Protein AF-G5ADN5-F1 (afdb_monomer_lite)

Secondary structure (DSSP, 8-state):
---PPPPPPTT--HHHHHHHHH---HHHHHHHHHHHHHHHHHHHHHHHHHHHHHHHHHHHHHHHHHHHHHHHTTTSTTHHHHHHHHHHHHHHHHHHHHHHTTT-GGGHHHHHIIIIIHHHHHHHHHHGGG----S------------------TTTTTTS--S-HHHHHHHHHHHTTTTS--S-GGG-HHHHHHHHHHHHHTTT-HHHHHHHHHHHHHHHHHHHHHHHHHHHHHTSTTTHHHHHHHHHHHHHHHHHHHHTT---PPPPPHHHHHHHHHHTTS-HHHHHHHHHTTTS-HHHHHHHHHHHTTSHHHHHHHHHHHHHHHHHHHHTT--HHHHHHHTTGGG-GGGGGG-TTHHHHHHHHHHH-SSSHHHHHHHHHHTTS-HHHHHHHHHHHHHSTTTHHHHHHHHHHHHHHHHHTT--HHHHHHHTTGGG-GGGGGG-HHHHHHHHHHHHH-SS-HHHHHHHHHHHHS-HHHHHHHHHHHHSSTTTHHHHHHHHHHHHHHTT--HHHHHHHTTTTTTGGGGGG-TTHHHHHHHHHHH--STT--HHHHHHHHHH-HHHHHHHHHHHHHH--HHHHHHHHHHHHHHHHHHHHHHT--

pLDDT: mean 73.26, std 19.32, range [20.94, 97.94]

Radius of gyration: 41.04 Å; chains: 1; bounding box: 99×96×111 Å

Structure (mmCIF, N/CA/C/O backbone):
data_AF-G5ADN5-F1
#
_entry.id   AF-G5ADN5-F1
#
loop_
_atom_site.group_PDB
_atom_site.id
_atom_site.type_symbol
_atom_site.label_atom_id
_atom_site.label_alt_id
_atom_site.label_comp_id
_atom_site.label_asym_id
_atom_site.label_entity_id
_atom_site.label_seq_id
_atom_site.pdbx_PDB_ins_code
_atom_site.Cartn_x
_atom_site.Cartn_y
_atom_site.Cartn_z
_atom_site.occupancy
_atom_site.B_iso_or_equiv
_atom_site.auth_seq_id
_atom_site.auth_comp_id
_atom_site.auth_asym_id
_atom_site.auth_atom_id
_atom_site.pdbx_PDB_model_num
ATOM 1 N N . MET A 1 1 ? 21.289 -67.021 1.116 1.00 37.00 1 MET A N 1
ATOM 2 C CA . MET A 1 1 ? 21.471 -65.818 1.953 1.00 37.00 1 MET A CA 1
ATOM 3 C C . MET A 1 1 ? 20.090 -65.360 2.388 1.00 37.00 1 MET A C 1
ATOM 5 O O . MET A 1 1 ? 19.310 -64.926 1.554 1.00 37.00 1 MET A O 1
ATOM 9 N N . THR A 1 2 ? 19.739 -65.603 3.646 1.00 43.59 2 THR A N 1
ATOM 10 C CA . THR A 1 2 ? 18.432 -65.294 4.243 1.00 43.59 2 THR A CA 1
ATOM 11 C C . THR A 1 2 ? 18.329 -63.790 4.499 1.00 43.59 2 THR A C 1
ATOM 13 O O . THR A 1 2 ? 18.935 -63.280 5.434 1.00 43.59 2 THR A O 1
ATOM 16 N N . GLY A 1 3 ? 17.610 -63.075 3.632 1.00 46.03 3 GLY A N 1
ATOM 17 C CA . GLY A 1 3 ? 17.407 -61.623 3.695 1.00 46.03 3 GLY A CA 1
ATOM 18 C C . GLY A 1 3 ? 16.205 -61.201 4.542 1.00 46.03 3 GLY A C 1
ATOM 19 O O . GLY A 1 3 ? 15.397 -60.397 4.089 1.00 46.03 3 GLY A O 1
ATOM 20 N N . THR A 1 4 ? 16.044 -61.760 5.741 1.00 45.06 4 THR A N 1
ATOM 21 C CA . THR A 1 4 ? 15.068 -61.256 6.720 1.00 45.06 4 THR A CA 1
ATOM 22 C C . THR A 1 4 ? 15.679 -60.079 7.491 1.00 45.06 4 THR A C 1
ATOM 24 O O . THR A 1 4 ? 16.804 -60.222 7.976 1.00 45.06 4 THR A O 1
ATOM 27 N N . PRO A 1 5 ? 14.988 -58.928 7.625 1.00 45.22 5 PRO A N 1
ATOM 28 C CA . PRO A 1 5 ? 15.449 -57.828 8.472 1.00 45.22 5 PRO A CA 1
ATOM 29 C C . PRO A 1 5 ? 15.623 -58.310 9.922 1.00 45.22 5 PRO A C 1
ATOM 31 O O . PRO A 1 5 ? 14.812 -59.123 10.371 1.00 45.22 5 PRO A O 1
ATOM 34 N N . PRO A 1 6 ? 16.638 -57.839 10.668 1.00 60.47 6 PRO A N 1
ATOM 35 C CA . PRO A 1 6 ? 16.777 -58.191 12.075 1.00 60.47 6 PRO A CA 1
ATOM 36 C C . PRO A 1 6 ? 15.561 -57.676 12.855 1.00 60.47 6 PRO A C 1
ATOM 38 O O . PRO A 1 6 ? 15.266 -56.481 12.856 1.00 60.47 6 PRO A O 1
ATOM 41 N N . THR A 1 7 ? 14.835 -58.585 13.501 1.00 62.25 7 THR A N 1
ATOM 42 C CA . THR A 1 7 ? 13.821 -58.253 14.504 1.00 62.25 7 THR A CA 1
ATOM 43 C C . THR A 1 7 ? 14.513 -57.676 15.734 1.00 62.25 7 THR A C 1
ATOM 45 O O . THR A 1 7 ? 15.446 -58.284 16.259 1.00 62.25 7 THR A O 1
ATOM 48 N N . LEU A 1 8 ? 14.069 -56.494 16.169 1.00 59.53 8 LEU A N 1
ATOM 49 C CA . LEU A 1 8 ? 14.488 -55.866 17.425 1.00 59.53 8 LEU A CA 1
ATOM 50 C C . LEU A 1 8 ? 14.288 -56.857 18.582 1.00 59.53 8 LEU A C 1
ATOM 52 O O . LEU A 1 8 ? 13.257 -57.525 18.642 1.00 59.53 8 LEU A O 1
ATOM 56 N N . ALA A 1 9 ? 15.274 -56.975 19.473 1.00 63.47 9 ALA A N 1
ATOM 57 C CA . ALA A 1 9 ? 15.151 -57.817 20.659 1.00 63.47 9 ALA A CA 1
ATOM 58 C C . ALA A 1 9 ? 14.047 -57.267 21.579 1.00 63.47 9 ALA A C 1
ATOM 60 O O . ALA A 1 9 ? 13.972 -56.051 21.790 1.00 63.47 9 ALA A O 1
ATOM 61 N N . ASP A 1 10 ? 13.206 -58.155 22.118 1.00 55.72 10 ASP A N 1
ATOM 62 C CA . ASP A 1 10 ? 12.070 -57.793 22.972 1.00 55.72 10 ASP A CA 1
ATOM 63 C C . ASP A 1 10 ? 12.502 -56.851 24.108 1.00 55.72 10 ASP A C 1
ATOM 65 O O . ASP A 1 10 ? 13.346 -57.188 24.937 1.00 55.72 10 ASP A O 1
ATOM 69 N N . GLY A 1 11 ? 11.919 -55.649 24.123 1.00 64.62 11 GLY A N 1
ATOM 70 C CA . GLY A 1 11 ? 12.147 -54.626 25.148 1.00 64.62 11 GLY A CA 1
ATOM 71 C C . GLY A 1 11 ? 13.132 -53.510 24.782 1.00 64.62 11 GLY A C 1
ATOM 72 O O . GLY A 1 11 ? 13.191 -52.529 25.517 1.00 64.62 11 GLY A O 1
ATOM 73 N N . THR A 1 12 ? 13.854 -53.594 23.657 1.00 62.03 12 THR A N 1
ATOM 74 C CA . THR A 1 12 ? 14.700 -52.475 23.194 1.00 62.03 12 THR A CA 1
ATOM 75 C C . THR A 1 12 ? 13.881 -51.430 22.448 1.00 62.03 12 THR A C 1
ATOM 77 O O . THR A 1 12 ? 13.159 -51.731 21.495 1.00 62.03 12 THR A O 1
ATOM 80 N N . THR A 1 13 ? 13.984 -50.172 22.875 1.00 66.88 13 THR A N 1
ATOM 81 C CA . THR A 1 13 ? 13.356 -49.072 22.141 1.00 66.88 13 THR A CA 1
ATOM 82 C C . THR A 1 13 ? 14.128 -48.800 20.849 1.00 66.88 13 THR A C 1
ATOM 84 O O . THR A 1 13 ? 15.342 -48.991 20.772 1.00 66.88 13 THR A O 1
ATOM 87 N N . VAL A 1 14 ? 13.436 -48.311 19.814 1.00 64.38 14 VAL A N 1
ATOM 88 C CA . VAL A 1 14 ? 14.072 -47.924 18.536 1.00 64.38 14 VAL A CA 1
ATOM 89 C C . VAL A 1 14 ? 15.247 -46.960 18.769 1.00 64.38 14 VAL A C 1
ATOM 91 O O . VAL A 1 14 ? 16.246 -47.027 18.056 1.00 64.38 14 VAL A O 1
ATOM 94 N N . ALA A 1 15 ? 15.158 -46.120 19.806 1.00 59.97 15 ALA A N 1
ATOM 95 C CA . ALA A 1 15 ? 16.210 -45.190 20.189 1.00 59.97 15 ALA A CA 1
ATOM 96 C C . ALA A 1 15 ? 17.500 -45.893 20.654 1.00 59.97 15 ALA A C 1
ATOM 98 O O . ALA A 1 15 ? 18.577 -45.571 20.156 1.00 59.97 15 ALA A O 1
ATOM 99 N N . GLU A 1 16 ? 17.400 -46.892 21.534 1.00 64.62 16 GLU A N 1
ATOM 100 C CA . GLU A 1 16 ? 18.551 -47.664 22.040 1.00 64.62 16 GLU A CA 1
ATOM 101 C C . GLU A 1 16 ? 19.195 -48.536 20.947 1.00 64.62 16 GLU A C 1
ATOM 103 O O . GLU A 1 16 ? 20.416 -48.717 20.903 1.00 64.62 16 GLU A O 1
ATOM 108 N N . TYR A 1 17 ? 18.388 -49.043 20.011 1.00 68.00 17 TYR A N 1
ATOM 109 C CA . TYR A 1 17 ? 18.891 -49.774 18.847 1.00 68.00 17 TYR A CA 1
ATOM 110 C C . TYR A 1 17 ? 19.700 -48.872 17.902 1.00 68.00 17 TYR A C 1
ATOM 112 O O . TYR A 1 17 ? 20.775 -49.258 17.442 1.00 68.00 17 TYR A O 1
ATOM 120 N N . MET A 1 18 ? 19.230 -47.647 17.636 1.00 63.25 18 MET A N 1
ATOM 121 C CA . MET A 1 18 ? 19.973 -46.696 16.801 1.00 63.25 18 MET A CA 1
ATOM 122 C C . MET A 1 18 ? 21.263 -46.204 17.471 1.00 63.25 18 MET A C 1
ATOM 124 O O . MET A 1 18 ? 22.281 -46.067 16.788 1.00 63.25 18 MET A O 1
ATOM 128 N N . GLU A 1 19 ? 21.252 -45.996 18.791 1.00 67.62 19 GLU A N 1
ATOM 129 C CA . GLU A 1 19 ? 22.442 -45.591 19.550 1.00 67.62 19 GLU A CA 1
ATOM 130 C C . GLU A 1 19 ? 23.525 -46.678 19.572 1.00 67.62 19 GLU A C 1
ATOM 132 O O . GLU A 1 19 ? 24.703 -46.364 19.404 1.00 67.62 19 GLU A O 1
ATOM 137 N N . SER A 1 20 ? 23.145 -47.953 19.707 1.00 67.38 20 SER A N 1
ATOM 138 C CA . SER A 1 20 ? 24.099 -49.074 19.747 1.00 67.38 20 SER A CA 1
ATOM 139 C C . SER A 1 20 ? 24.681 -49.451 18.379 1.00 67.38 20 SER A C 1
ATOM 141 O O . SER A 1 20 ? 25.864 -49.784 18.292 1.00 67.38 20 SER A O 1
ATOM 143 N N . LEU A 1 21 ? 23.888 -49.386 17.301 1.00 63.44 21 LEU A N 1
ATOM 144 C CA . LEU A 1 21 ? 24.327 -49.806 15.964 1.00 63.44 21 LEU A CA 1
ATOM 145 C C . LEU A 1 21 ? 25.099 -48.706 15.218 1.00 63.44 21 LEU A C 1
ATOM 147 O O . LEU A 1 21 ? 26.065 -48.994 14.514 1.00 63.44 21 LEU A O 1
ATOM 151 N N . PHE A 1 22 ? 24.672 -47.448 15.365 1.00 62.22 22 PHE A N 1
ATOM 152 C CA . PHE A 1 22 ? 25.230 -46.313 14.624 1.00 62.22 22 PHE A CA 1
ATOM 153 C C . PHE A 1 22 ? 26.080 -45.373 15.480 1.00 62.22 22 PHE A C 1
ATOM 155 O O . PHE A 1 22 ? 26.655 -44.442 14.923 1.00 62.22 22 PHE A O 1
ATOM 162 N N . TRP A 1 23 ? 26.193 -45.605 16.796 1.00 55.50 23 TRP A N 1
ATOM 163 C CA . TRP A 1 23 ? 26.976 -44.768 17.719 1.00 55.50 23 TRP A CA 1
ATOM 164 C C . TRP A 1 23 ? 26.568 -43.280 17.689 1.00 55.50 23 TRP A C 1
ATOM 166 O O . TRP A 1 23 ? 27.379 -42.395 17.958 1.00 55.50 23 TRP A O 1
ATOM 176 N N . ILE A 1 24 ? 25.308 -42.983 17.349 1.00 58.88 24 ILE A N 1
ATOM 177 C CA . ILE A 1 24 ? 24.770 -41.619 17.248 1.00 58.88 24 ILE A CA 1
ATOM 178 C C . ILE A 1 24 ? 23.739 -41.418 18.356 1.00 58.88 24 ILE A C 1
ATOM 180 O O . ILE A 1 24 ? 22.695 -42.064 18.339 1.00 58.88 24 ILE A O 1
ATOM 184 N N . LYS A 1 25 ? 24.007 -40.490 19.285 1.00 62.12 25 LYS A N 1
ATOM 185 C CA . LYS A 1 25 ? 23.057 -40.100 20.340 1.00 62.12 25 LYS A CA 1
ATOM 186 C C . LYS A 1 25 ? 21.777 -39.528 19.742 1.00 62.12 25 LYS A C 1
ATOM 188 O O . LYS A 1 25 ? 21.821 -38.591 18.939 1.00 62.12 25 LYS A O 1
ATOM 193 N N . HIS A 1 26 ? 20.627 -40.014 20.199 1.00 58.16 26 HIS A N 1
ATOM 194 C CA . HIS A 1 26 ? 19.327 -39.627 19.648 1.00 58.16 26 HIS A CA 1
ATOM 195 C C . HIS A 1 26 ? 19.011 -38.129 19.834 1.00 58.16 26 HIS A C 1
ATOM 197 O O . HIS A 1 26 ? 18.317 -37.523 19.014 1.00 58.16 26 HIS A O 1
ATOM 203 N N . SER A 1 27 ? 19.574 -37.505 20.878 1.00 66.62 27 SER A N 1
ATOM 204 C CA . SER A 1 27 ? 19.466 -36.065 21.159 1.00 66.62 27 SER A CA 1
ATOM 205 C C . SER A 1 27 ? 20.167 -35.177 20.125 1.00 66.62 27 SER A C 1
ATOM 207 O O . SER A 1 27 ? 19.835 -34.001 19.999 1.00 66.62 27 SER A O 1
ATOM 209 N N . GLU A 1 28 ? 21.132 -35.717 19.380 1.00 64.06 28 GLU A N 1
ATOM 210 C CA . GLU A 1 28 ? 21.969 -34.952 18.449 1.00 64.06 28 GLU A CA 1
ATOM 211 C C . GLU A 1 28 ? 21.510 -35.077 16.991 1.00 64.06 28 GLU A C 1
ATOM 213 O O . GLU A 1 28 ? 21.895 -34.258 16.158 1.00 64.06 28 GLU A O 1
ATOM 218 N N . ILE A 1 29 ? 20.628 -36.035 16.677 1.00 65.88 29 ILE A N 1
ATOM 219 C CA . ILE A 1 29 ? 20.133 -36.299 15.314 1.00 65.88 29 ILE A CA 1
ATOM 220 C C . ILE A 1 29 ? 19.489 -35.051 14.706 1.00 65.88 29 ILE A C 1
ATOM 222 O O . ILE A 1 29 ? 19.840 -34.646 13.601 1.00 65.88 29 ILE A O 1
ATOM 226 N N . TRP A 1 30 ? 18.588 -34.397 15.441 1.00 66.31 30 TRP A N 1
ATOM 227 C CA . TRP A 1 30 ? 17.887 -33.207 14.950 1.00 66.31 30 TRP A CA 1
ATOM 228 C C . TRP A 1 30 ? 18.816 -32.004 14.768 1.00 66.31 30 TRP A C 1
ATOM 230 O O . TRP A 1 30 ? 18.653 -31.244 13.815 1.00 66.31 30 TRP A O 1
ATOM 240 N N . SER A 1 31 ? 19.820 -31.867 15.636 1.00 69.44 31 SER A N 1
ATOM 241 C CA . SER A 1 31 ? 20.839 -30.819 15.531 1.00 69.44 31 SER A CA 1
ATOM 242 C C . SER A 1 31 ? 21.734 -31.048 14.309 1.00 69.44 31 SER A C 1
ATOM 244 O O . SER A 1 31 ? 21.898 -30.158 13.477 1.00 69.44 31 SER A O 1
ATOM 246 N N . ASN A 1 32 ? 22.205 -32.283 14.117 1.00 70.31 32 ASN A N 1
ATOM 247 C CA . ASN A 1 32 ? 23.014 -32.687 12.968 1.00 70.31 32 ASN A CA 1
ATOM 248 C C . ASN A 1 32 ? 22.235 -32.573 11.650 1.00 70.31 32 ASN A C 1
ATOM 250 O O . ASN A 1 32 ? 22.772 -32.060 10.668 1.00 70.31 32 ASN A O 1
ATOM 254 N N . CYS A 1 33 ? 20.949 -32.936 11.629 1.00 70.38 33 CYS A N 1
ATOM 255 C CA . CYS A 1 33 ? 20.061 -32.667 10.496 1.00 70.38 33 CYS A CA 1
ATOM 256 C C . CYS A 1 33 ? 19.915 -31.162 10.235 1.00 70.38 33 CYS A C 1
ATOM 258 O O . CYS A 1 33 ? 19.986 -30.737 9.083 1.00 70.38 33 CYS A O 1
ATOM 260 N N . GLY A 1 34 ? 19.773 -30.348 11.284 1.00 75.25 34 GLY A N 1
ATOM 261 C CA . GLY A 1 34 ? 19.746 -28.890 11.184 1.00 75.25 34 GLY A CA 1
ATOM 262 C C . GLY A 1 34 ? 21.020 -28.317 10.557 1.00 75.25 34 GLY A C 1
ATOM 263 O O . GLY A 1 34 ? 20.932 -27.517 9.625 1.00 75.25 34 GLY A O 1
ATOM 264 N N . TYR A 1 35 ? 22.200 -28.772 10.992 1.00 71.50 35 TYR A N 1
ATOM 265 C CA . TYR A 1 35 ? 23.486 -28.366 10.417 1.00 71.50 35 TYR A CA 1
ATOM 266 C C . TYR A 1 35 ? 23.631 -28.794 8.957 1.00 71.50 35 TYR A C 1
ATOM 268 O O . TYR A 1 35 ? 24.063 -27.991 8.132 1.00 71.50 35 TYR A O 1
ATOM 276 N N . VAL A 1 36 ? 23.218 -30.014 8.603 1.00 69.81 36 VAL A N 1
ATOM 277 C CA . VAL A 1 36 ? 23.236 -30.491 7.213 1.00 69.81 36 VAL A CA 1
ATOM 278 C C . VAL A 1 36 ? 22.294 -29.662 6.340 1.00 69.81 36 VAL A C 1
ATOM 280 O O . VAL A 1 36 ? 22.686 -29.252 5.251 1.00 69.81 36 VAL A O 1
ATOM 283 N N . VAL A 1 37 ? 21.087 -29.336 6.810 1.00 74.81 37 VAL A N 1
ATOM 284 C CA . VAL A 1 37 ? 20.143 -28.480 6.071 1.00 74.81 37 VAL A CA 1
ATOM 285 C C . VAL A 1 37 ? 20.692 -27.063 5.916 1.00 74.81 37 VAL A C 1
ATOM 287 O O . VAL A 1 37 ? 20.665 -26.520 4.812 1.00 74.81 37 VAL A O 1
ATOM 290 N N . ALA A 1 38 ? 21.242 -26.474 6.979 1.00 74.44 38 ALA A N 1
ATOM 291 C CA . ALA A 1 38 ? 21.861 -25.152 6.931 1.00 74.44 38 ALA A CA 1
ATOM 292 C C . ALA A 1 38 ? 23.048 -25.118 5.956 1.00 74.44 38 ALA A C 1
ATOM 294 O O . ALA A 1 38 ? 23.179 -24.177 5.175 1.00 74.44 38 ALA A O 1
ATOM 295 N N . TRP A 1 39 ? 23.866 -26.172 5.931 1.00 72.56 39 TRP A N 1
ATOM 296 C CA . TRP A 1 39 ? 24.986 -26.312 5.003 1.00 72.56 39 TRP A CA 1
ATOM 297 C C . TRP A 1 39 ? 24.482 -26.533 3.563 1.00 72.56 39 TRP A C 1
ATOM 299 O O . TRP A 1 39 ? 24.937 -25.879 2.631 1.00 72.56 39 TRP A O 1
ATOM 309 N N . VAL A 1 40 ? 23.436 -27.326 3.336 1.00 68.06 40 VAL A N 1
ATOM 310 C CA . VAL A 1 40 ? 22.814 -27.447 2.004 1.00 68.06 40 VAL A CA 1
ATOM 311 C C . VAL A 1 40 ? 22.259 -26.101 1.519 1.00 68.06 40 VAL A C 1
ATOM 313 O O . VAL A 1 40 ? 22.437 -25.747 0.352 1.00 68.06 40 VAL A O 1
ATOM 316 N N . VAL A 1 41 ? 21.628 -25.314 2.395 1.00 72.94 41 VAL A N 1
ATOM 317 C CA . VAL A 1 41 ? 21.147 -23.962 2.067 1.00 72.94 41 VAL A CA 1
ATOM 318 C C . VAL A 1 41 ? 22.319 -23.021 1.782 1.00 72.94 41 VAL A C 1
ATOM 320 O O . VAL A 1 41 ? 22.290 -22.308 0.781 1.00 72.94 41 VAL A O 1
ATOM 323 N N . PHE A 1 42 ? 23.375 -23.053 2.594 1.00 73.38 42 PHE A N 1
ATOM 324 C CA . PHE A 1 42 ? 24.567 -22.226 2.409 1.00 73.38 42 PHE A CA 1
ATOM 325 C C . PHE A 1 42 ? 25.326 -22.577 1.115 1.00 73.38 42 PHE A C 1
ATOM 327 O O . PHE A 1 42 ? 25.656 -21.668 0.354 1.00 73.38 42 PHE A O 1
ATOM 334 N N . LEU A 1 43 ? 25.491 -23.866 0.776 1.00 64.88 43 LEU A N 1
ATOM 335 C CA . LEU A 1 43 ? 26.004 -24.309 -0.532 1.00 64.88 43 LEU A CA 1
ATOM 336 C C . LEU A 1 43 ? 25.131 -23.808 -1.675 1.00 64.88 43 LEU A C 1
ATOM 338 O O . LEU A 1 43 ? 25.654 -23.347 -2.686 1.00 64.88 43 LEU A O 1
ATOM 342 N N . ARG A 1 44 ? 23.803 -23.882 -1.535 1.00 61.44 44 ARG A N 1
ATOM 343 C CA . ARG A 1 44 ? 22.871 -23.402 -2.564 1.00 61.44 44 ARG A CA 1
ATOM 344 C C . ARG A 1 44 ? 22.969 -21.891 -2.757 1.00 61.44 44 ARG A C 1
ATOM 346 O O . ARG A 1 44 ? 22.926 -21.432 -3.894 1.00 61.44 44 ARG A O 1
ATOM 353 N N . VAL A 1 45 ? 23.138 -21.121 -1.684 1.00 67.06 45 VAL A N 1
ATOM 354 C CA . VAL A 1 45 ? 23.354 -19.668 -1.754 1.00 67.06 45 VAL A CA 1
ATOM 355 C C . VAL A 1 45 ? 24.707 -19.353 -2.391 1.00 67.06 45 VAL A C 1
ATOM 357 O O . VAL A 1 45 ? 24.756 -18.538 -3.308 1.00 67.06 45 VAL A O 1
ATOM 360 N N . LEU A 1 46 ? 25.785 -20.033 -1.993 1.00 62.16 46 LEU A N 1
ATOM 361 C CA . LEU A 1 46 ? 27.105 -19.884 -2.613 1.00 62.16 46 LEU A CA 1
ATOM 362 C C . LEU A 1 46 ? 27.096 -20.263 -4.098 1.00 62.16 46 LEU A C 1
ATOM 364 O O . LEU A 1 46 ? 27.688 -19.551 -4.901 1.00 62.16 46 LEU A O 1
ATOM 368 N N . ALA A 1 47 ? 26.381 -21.318 -4.490 1.00 58.41 47 ALA A N 1
ATOM 369 C CA . ALA A 1 47 ? 26.214 -21.711 -5.887 1.00 58.41 47 ALA A CA 1
ATOM 370 C C . ALA A 1 47 ? 25.406 -20.675 -6.690 1.00 58.41 47 ALA A C 1
ATOM 372 O O . ALA A 1 47 ? 25.748 -20.384 -7.832 1.00 58.41 47 ALA A O 1
ATOM 373 N N . LEU A 1 48 ? 24.373 -20.064 -6.098 1.00 57.91 48 LEU A N 1
ATOM 374 C CA . LEU A 1 48 ? 23.615 -18.970 -6.721 1.00 57.91 48 LEU A CA 1
ATOM 375 C C . LEU A 1 48 ? 24.446 -17.688 -6.845 1.00 57.91 48 LEU A C 1
ATOM 377 O O . LEU A 1 48 ? 24.352 -16.993 -7.855 1.00 57.91 48 LEU A O 1
ATOM 381 N N . LEU A 1 49 ? 25.283 -17.383 -5.852 1.00 57.47 49 LEU A N 1
ATOM 382 C CA . LEU A 1 49 ? 26.243 -16.281 -5.915 1.00 57.47 49 LEU A CA 1
ATOM 383 C C . LEU A 1 49 ? 27.318 -16.560 -6.974 1.00 57.47 49 LEU A C 1
ATOM 385 O O . LEU A 1 49 ? 27.612 -15.689 -7.787 1.00 57.47 49 LEU A O 1
ATOM 389 N N . ALA A 1 50 ? 27.829 -17.789 -7.053 1.00 59.47 50 ALA A N 1
ATOM 390 C CA . ALA A 1 50 ? 28.728 -18.224 -8.114 1.00 59.47 50 ALA A CA 1
ATOM 391 C C . ALA A 1 50 ? 28.081 -18.074 -9.502 1.00 59.47 50 ALA A C 1
ATOM 393 O O . ALA A 1 50 ? 28.679 -17.491 -10.400 1.00 59.47 50 ALA A O 1
ATOM 394 N N . LEU A 1 51 ? 26.826 -18.492 -9.676 1.00 57.25 51 LEU A N 1
ATOM 395 C CA . LEU A 1 51 ? 26.088 -18.322 -10.932 1.00 57.25 51 LEU A CA 1
ATOM 396 C C . LEU A 1 51 ? 25.894 -16.835 -11.294 1.00 57.25 51 LEU A C 1
ATOM 398 O O . LEU A 1 51 ? 26.030 -16.451 -12.454 1.00 57.25 51 LEU A O 1
ATOM 402 N N . ARG A 1 52 ? 25.612 -15.992 -10.292 1.00 58.28 52 ARG A N 1
ATOM 403 C CA . ARG A 1 52 ? 25.331 -14.555 -10.442 1.00 58.28 52 ARG A CA 1
ATOM 404 C C . ARG A 1 52 ? 26.577 -13.699 -10.677 1.00 58.28 52 ARG A C 1
ATOM 406 O O . ARG A 1 52 ? 26.454 -12.628 -11.264 1.00 58.28 52 ARG A O 1
ATOM 413 N N . PHE A 1 53 ? 27.746 -14.145 -10.222 1.00 56.34 53 PHE A N 1
ATOM 414 C CA . PHE A 1 53 ? 28.984 -13.363 -10.284 1.00 56.34 53 PHE A CA 1
ATOM 415 C C . PHE A 1 53 ? 30.084 -14.033 -11.114 1.00 56.34 53 PHE A C 1
ATOM 417 O O . PHE A 1 53 ? 30.700 -13.359 -11.930 1.00 56.34 53 PHE A O 1
ATOM 424 N N . ILE A 1 54 ? 30.308 -15.344 -10.994 1.00 61.66 54 ILE A N 1
ATOM 425 C CA . ILE A 1 54 ? 31.424 -16.035 -11.664 1.00 61.66 54 ILE A CA 1
ATOM 426 C C . ILE A 1 54 ? 31.169 -16.191 -13.160 1.00 61.66 54 ILE A C 1
ATOM 428 O O . ILE A 1 54 ? 32.093 -15.996 -13.935 1.00 61.66 54 ILE A O 1
ATOM 432 N N . ILE A 1 55 ? 29.941 -16.489 -13.596 1.00 60.03 55 ILE A N 1
ATOM 433 C CA . ILE A 1 55 ? 29.650 -16.678 -15.030 1.00 60.03 55 ILE A CA 1
ATOM 434 C C . ILE A 1 55 ? 29.756 -15.354 -15.810 1.00 60.03 55 ILE A C 1
ATOM 436 O O . ILE A 1 55 ? 30.444 -15.339 -16.831 1.00 60.03 55 ILE A O 1
ATOM 440 N N . PRO A 1 56 ? 29.181 -14.226 -15.343 1.00 57.38 56 PRO A N 1
ATOM 441 C CA . PRO A 1 56 ? 29.396 -12.929 -15.982 1.00 57.38 56 PRO A CA 1
ATOM 442 C C . PRO A 1 56 ? 30.864 -12.500 -15.964 1.00 57.38 56 PRO A C 1
ATOM 444 O O . PRO A 1 56 ? 31.360 -12.035 -16.981 1.00 57.38 56 PRO A O 1
ATOM 447 N N . VAL A 1 57 ? 31.578 -12.708 -14.851 1.00 63.69 57 VAL A N 1
ATOM 448 C CA . VAL A 1 57 ? 33.010 -12.382 -14.737 1.00 63.69 57 VAL A CA 1
ATOM 449 C C . VAL A 1 57 ? 33.853 -13.258 -15.669 1.00 63.69 57 VAL A C 1
ATOM 451 O O . VAL A 1 57 ? 34.715 -12.749 -16.375 1.00 63.69 57 VAL A O 1
ATOM 454 N N . PHE A 1 58 ? 33.566 -14.556 -15.758 1.00 66.69 58 PHE A N 1
ATOM 455 C CA . PHE A 1 58 ? 34.223 -15.480 -16.679 1.00 66.69 58 PHE A CA 1
ATOM 456 C C . PHE A 1 58 ? 33.996 -15.074 -18.137 1.00 66.69 58 PHE A C 1
ATOM 458 O O . PHE A 1 58 ? 34.953 -15.016 -18.901 1.00 66.69 58 PHE A O 1
ATOM 465 N N . LEU A 1 59 ? 32.768 -14.708 -18.526 1.00 63.22 59 LEU A N 1
ATOM 466 C CA . LEU A 1 59 ? 32.488 -14.194 -19.873 1.00 63.22 59 LEU A CA 1
ATOM 467 C C . LEU A 1 59 ? 33.199 -12.857 -20.127 1.00 63.22 59 LEU A C 1
ATOM 469 O O . LEU A 1 59 ? 33.705 -12.639 -21.226 1.00 63.22 59 LEU A O 1
ATOM 473 N N . LEU A 1 60 ? 33.325 -12.010 -19.104 1.00 62.31 60 LEU A N 1
ATOM 474 C CA . LEU A 1 60 ? 34.058 -10.745 -19.166 1.00 62.31 60 LEU A CA 1
ATOM 475 C C . LEU A 1 60 ? 35.569 -10.938 -19.375 1.00 62.31 60 LEU A C 1
ATOM 477 O O . LEU A 1 60 ? 36.198 -10.043 -19.918 1.00 62.31 60 LEU A O 1
ATOM 481 N N . TYR A 1 61 ? 36.144 -12.095 -19.024 1.00 66.00 61 TYR A N 1
ATOM 482 C CA . TYR A 1 61 ? 37.542 -12.442 -19.332 1.00 66.00 61 TYR A CA 1
ATOM 483 C C . TYR A 1 61 ? 37.697 -13.254 -20.624 1.00 66.00 61 TYR A C 1
ATOM 485 O O . TYR A 1 61 ? 38.636 -13.035 -21.390 1.00 66.00 61 TYR A O 1
ATOM 493 N N . VAL A 1 62 ? 36.773 -14.176 -20.900 1.00 69.25 62 VAL A N 1
ATOM 494 C CA . VAL A 1 62 ? 36.853 -15.086 -22.049 1.00 69.25 62 VAL A CA 1
ATOM 495 C C . VAL A 1 62 ? 36.575 -14.376 -23.369 1.00 69.25 62 VAL A C 1
ATOM 497 O O . VAL A 1 62 ? 37.262 -14.665 -24.346 1.00 69.25 62 VAL A O 1
ATOM 500 N N . TYR A 1 63 ? 35.628 -13.434 -23.427 1.00 65.50 63 TYR A N 1
ATOM 501 C CA . TYR A 1 63 ? 35.372 -12.689 -24.666 1.00 65.50 63 TYR A CA 1
ATOM 502 C C . TYR A 1 63 ? 36.550 -11.780 -25.060 1.00 65.50 63 TYR A C 1
ATOM 504 O O . TYR A 1 63 ? 36.954 -11.846 -26.222 1.00 65.50 63 TYR A O 1
ATOM 512 N N . PRO A 1 64 ? 37.187 -11.027 -24.140 1.00 64.94 64 PRO A N 1
ATOM 513 C CA . PRO A 1 64 ? 38.423 -10.303 -24.445 1.00 64.94 64 PRO A CA 1
ATOM 514 C C . PRO A 1 64 ? 39.609 -11.211 -24.780 1.00 64.94 64 PRO A C 1
ATOM 516 O O . PRO A 1 64 ? 40.384 -10.887 -25.674 1.00 64.94 64 PRO A O 1
ATOM 519 N N . ALA A 1 65 ? 39.754 -12.369 -24.125 1.00 67.31 65 ALA A N 1
ATOM 520 C CA . ALA A 1 65 ? 40.805 -13.337 -24.458 1.00 67.31 65 ALA A CA 1
ATOM 521 C C . ALA A 1 65 ? 40.590 -13.997 -25.835 1.00 67.31 65 ALA A C 1
ATOM 523 O O . ALA A 1 65 ? 41.539 -14.219 -26.584 1.00 67.31 65 ALA A O 1
ATOM 524 N N . TYR A 1 66 ? 39.340 -14.285 -26.203 1.00 68.19 66 TYR A N 1
ATOM 525 C CA . TYR A 1 66 ? 38.983 -14.720 -27.552 1.00 68.19 66 TYR A CA 1
ATOM 526 C C . TYR A 1 66 ? 39.250 -13.608 -28.575 1.00 68.19 66 TYR A C 1
ATOM 528 O O . TYR A 1 66 ? 39.782 -13.870 -29.651 1.00 68.19 66 TYR A O 1
ATOM 536 N N . GLU A 1 67 ? 38.932 -12.357 -28.235 1.00 60.78 67 GLU A N 1
ATOM 537 C CA . GLU A 1 67 ? 39.181 -11.190 -29.079 1.00 60.78 67 GLU A CA 1
ATOM 538 C C . GLU A 1 67 ? 40.680 -10.967 -29.329 1.00 60.78 67 GLU A C 1
ATOM 540 O O . GLU A 1 67 ? 41.070 -10.714 -30.470 1.00 60.78 67 GLU A O 1
ATOM 545 N N . THR A 1 68 ? 41.540 -11.110 -28.315 1.00 66.06 68 THR A N 1
ATOM 546 C CA . THR A 1 68 ? 42.998 -11.027 -28.500 1.00 66.06 68 THR A CA 1
ATOM 547 C C . THR A 1 68 ? 43.516 -12.168 -29.375 1.00 66.06 68 THR A C 1
ATOM 549 O O . THR A 1 68 ? 44.286 -11.912 -30.299 1.00 66.06 68 THR A O 1
ATOM 552 N N . LEU A 1 69 ? 43.032 -13.400 -29.184 1.00 63.78 69 LEU A N 1
ATOM 553 C CA . LEU A 1 69 ? 43.345 -14.554 -30.041 1.00 63.78 69 LEU A CA 1
ATOM 554 C C . LEU A 1 69 ? 42.897 -14.361 -31.499 1.00 63.78 69 LEU A C 1
ATOM 556 O O . LEU A 1 69 ? 43.642 -14.688 -32.424 1.00 63.78 69 LEU A O 1
ATOM 560 N N . PHE A 1 70 ? 41.703 -13.806 -31.714 1.00 59.53 70 PHE A N 1
ATOM 561 C CA . PHE A 1 70 ? 41.164 -13.501 -33.040 1.00 59.53 70 PHE A CA 1
ATOM 562 C C . PHE A 1 70 ? 41.953 -12.381 -33.731 1.00 59.53 70 PHE A C 1
ATOM 564 O O . PHE A 1 70 ? 42.248 -12.475 -34.922 1.00 59.53 70 PHE A O 1
ATOM 571 N N . ARG A 1 71 ? 42.363 -11.348 -32.981 1.00 56.97 71 ARG A N 1
ATOM 572 C CA . ARG A 1 71 ? 43.193 -10.240 -33.483 1.00 56.97 71 ARG A CA 1
ATOM 573 C C . ARG A 1 71 ? 44.620 -10.683 -33.824 1.00 56.97 71 ARG A C 1
ATOM 575 O O . ARG A 1 71 ? 45.126 -10.282 -34.865 1.00 56.97 71 ARG A O 1
ATOM 582 N N . LEU A 1 72 ? 45.238 -11.538 -33.004 1.00 60.56 72 LEU A N 1
ATOM 583 C CA . LEU A 1 72 ? 46.595 -12.064 -33.225 1.00 60.56 72 LEU A CA 1
ATOM 584 C C . LEU A 1 72 ? 46.694 -13.008 -34.435 1.00 60.56 72 LEU A C 1
ATOM 586 O O . LEU A 1 72 ? 47.771 -13.164 -35.003 1.00 60.56 72 LEU A O 1
ATOM 590 N N . ARG A 1 73 ? 45.587 -13.648 -34.831 1.00 53.81 73 ARG A N 1
ATOM 591 C CA . ARG A 1 73 ? 45.524 -14.599 -35.960 1.00 53.81 73 ARG A CA 1
ATOM 592 C C . ARG A 1 73 ? 44.804 -14.060 -37.196 1.00 53.81 73 ARG A C 1
ATOM 594 O O . ARG A 1 73 ? 44.527 -14.828 -38.119 1.00 53.81 73 ARG A O 1
ATOM 601 N N . LYS A 1 74 ? 44.521 -12.757 -37.235 1.00 47.00 74 LYS A N 1
ATOM 602 C CA . LYS A 1 74 ? 43.974 -12.064 -38.408 1.00 47.00 74 LYS A CA 1
ATOM 603 C C . LYS A 1 74 ? 45.017 -12.123 -39.541 1.00 47.00 74 LYS A C 1
ATOM 605 O O . LYS A 1 74 ? 46.161 -11.751 -39.309 1.00 47.00 74 LYS A O 1
ATOM 610 N N . ASN A 1 75 ? 44.633 -12.615 -40.727 1.00 47.22 75 ASN A N 1
ATOM 611 C CA . ASN A 1 75 ? 45.504 -12.934 -41.885 1.00 47.22 75 ASN A CA 1
ATOM 612 C C . ASN A 1 75 ? 46.364 -14.217 -41.789 1.00 47.22 75 ASN A C 1
ATOM 614 O O . ASN A 1 75 ? 47.384 -14.330 -42.465 1.00 47.22 75 ASN A O 1
ATOM 618 N N . SER A 1 76 ? 45.959 -15.219 -41.004 1.00 54.03 76 SER A N 1
ATOM 619 C CA . SER A 1 76 ? 46.619 -16.538 -40.971 1.00 54.03 76 SER A CA 1
ATOM 620 C C . SER A 1 76 ? 45.647 -17.673 -41.328 1.00 54.03 76 SER A C 1
ATOM 622 O O . SER A 1 76 ? 44.454 -17.569 -41.047 1.00 54.03 76 SER A O 1
ATOM 624 N N . TYR A 1 77 ? 46.142 -18.795 -41.873 1.00 57.16 77 TYR A N 1
ATOM 625 C CA . TYR A 1 77 ? 45.341 -19.991 -42.220 1.00 57.16 77 TYR A CA 1
ATOM 626 C C . TYR A 1 77 ? 44.473 -20.511 -41.062 1.00 57.16 77 TYR A C 1
ATOM 628 O O . TYR A 1 77 ? 43.419 -21.111 -41.261 1.00 57.16 77 TYR A O 1
ATOM 636 N N . TYR A 1 78 ? 44.884 -20.237 -39.827 1.00 55.31 78 TYR A N 1
ATOM 637 C CA . TYR A 1 78 ? 44.177 -20.660 -38.630 1.00 55.31 78 TYR A CA 1
ATOM 638 C C . TYR A 1 78 ? 43.015 -19.741 -38.201 1.00 55.31 78 TYR A C 1
ATOM 640 O O . TYR A 1 78 ? 42.364 -20.024 -37.195 1.00 55.31 78 TYR A O 1
ATOM 648 N N . GLN A 1 79 ? 42.733 -18.651 -38.924 1.00 57.06 79 GLN A N 1
ATOM 649 C CA . GLN A 1 79 ? 41.606 -17.747 -38.651 1.00 57.06 79 GLN A CA 1
ATOM 650 C C . GLN A 1 79 ? 40.261 -18.492 -38.670 1.00 57.06 79 GLN A C 1
ATOM 652 O O . GLN A 1 79 ? 39.400 -18.253 -37.826 1.00 57.06 79 GLN A O 1
ATOM 657 N N . LEU A 1 80 ? 40.113 -19.454 -39.582 1.00 52.84 80 LEU A N 1
ATOM 658 C CA . LEU A 1 80 ? 38.908 -20.274 -39.726 1.00 52.84 80 LEU A CA 1
ATOM 659 C C . LEU A 1 80 ? 38.700 -21.203 -38.514 1.00 52.84 80 LEU A C 1
ATOM 661 O O . LEU A 1 80 ? 37.583 -21.345 -38.020 1.00 52.84 80 LEU A O 1
ATOM 665 N N . LEU A 1 81 ? 39.790 -21.740 -37.955 1.00 56.66 81 LEU A N 1
ATOM 666 C CA . LEU A 1 81 ? 39.765 -22.533 -36.721 1.00 56.66 81 LEU A CA 1
ATOM 667 C C . LEU A 1 81 ? 39.398 -21.690 -35.492 1.00 56.66 81 LEU A C 1
ATOM 669 O O . LEU A 1 81 ? 38.719 -22.185 -34.598 1.00 56.66 81 LEU A O 1
ATOM 673 N N . VAL A 1 82 ? 39.801 -20.415 -35.450 1.00 61.22 82 VAL A N 1
ATOM 674 C CA . VAL A 1 82 ? 39.415 -19.493 -34.366 1.00 61.22 82 VAL A CA 1
ATOM 675 C C . VAL A 1 82 ? 37.939 -19.092 -34.484 1.00 61.22 82 VAL A C 1
ATOM 677 O O . VAL A 1 82 ? 37.252 -19.053 -33.473 1.00 61.22 82 VAL A O 1
ATOM 680 N N . ILE A 1 83 ? 37.405 -18.896 -35.696 1.00 60.22 83 ILE A N 1
ATOM 681 C CA . ILE A 1 83 ? 35.966 -18.637 -35.911 1.00 60.22 83 ILE A CA 1
ATOM 682 C C . ILE A 1 83 ? 35.112 -19.824 -35.441 1.00 60.22 83 ILE A C 1
ATOM 684 O O . ILE A 1 83 ? 34.100 -19.631 -34.769 1.00 60.22 83 ILE A O 1
ATOM 688 N N . LEU A 1 84 ? 35.541 -21.055 -35.740 1.00 59.22 84 LEU A N 1
ATOM 689 C CA . LEU A 1 84 ? 34.878 -22.285 -35.284 1.00 59.22 84 LEU A CA 1
ATOM 690 C C . LEU A 1 84 ? 35.008 -22.523 -33.770 1.00 59.22 84 LEU A C 1
ATOM 692 O O . LEU A 1 84 ? 34.221 -23.272 -33.186 1.00 59.22 84 LEU A O 1
ATOM 696 N N . LEU A 1 85 ? 35.946 -21.838 -33.115 1.00 68.44 85 LEU A N 1
ATOM 697 C CA . LEU A 1 85 ? 36.112 -21.876 -31.669 1.00 68.44 85 LEU A CA 1
ATOM 698 C C . LEU A 1 85 ? 34.963 -21.156 -30.948 1.00 68.44 85 LEU A C 1
ATOM 700 O O . LEU A 1 85 ? 34.630 -21.548 -29.837 1.00 68.44 85 LEU A O 1
ATOM 704 N N . LEU A 1 86 ? 34.309 -20.162 -31.566 1.00 60.12 86 LEU A N 1
ATOM 705 C CA . LEU A 1 86 ? 33.204 -19.410 -30.952 1.00 60.12 86 LEU A CA 1
ATOM 706 C C . LEU A 1 86 ? 31.929 -20.269 -30.760 1.00 60.12 86 LEU A C 1
ATOM 708 O O . LEU A 1 86 ? 31.397 -20.289 -29.646 1.00 60.12 86 LEU A O 1
ATOM 712 N N . PRO A 1 87 ? 31.453 -21.053 -31.755 1.00 54.62 87 PRO A N 1
ATOM 713 C CA . PRO A 1 87 ? 30.412 -22.062 -31.541 1.00 54.62 87 PRO A CA 1
ATOM 714 C C . PRO A 1 87 ? 30.795 -23.124 -30.503 1.00 54.62 87 PRO A C 1
ATOM 716 O O . PRO A 1 87 ? 29.967 -23.482 -29.667 1.00 54.62 87 PRO A O 1
ATOM 719 N N . ALA A 1 88 ? 32.045 -23.599 -30.509 1.00 64.88 88 ALA A N 1
ATOM 720 C CA . ALA A 1 88 ? 32.521 -24.585 -29.539 1.00 64.88 88 ALA A CA 1
ATOM 721 C C . ALA A 1 88 ? 32.541 -24.014 -28.112 1.00 64.88 88 ALA A C 1
ATOM 723 O O . ALA A 1 88 ? 32.059 -24.651 -27.180 1.00 64.88 88 ALA A O 1
ATOM 724 N N . LEU A 1 89 ? 33.004 -22.774 -27.946 1.00 66.25 89 LEU A N 1
ATOM 725 C CA . LEU A 1 89 ? 32.992 -22.039 -26.686 1.00 66.25 89 LEU A CA 1
ATOM 726 C C . LEU A 1 89 ? 31.556 -21.805 -26.201 1.00 66.25 89 LEU A C 1
ATOM 728 O O . LEU A 1 89 ? 31.268 -21.999 -25.023 1.00 66.25 89 LEU A O 1
ATOM 732 N N . LYS A 1 90 ? 30.626 -21.491 -27.114 1.00 55.81 90 LYS A N 1
ATOM 733 C CA . LYS A 1 90 ? 29.191 -21.386 -26.816 1.00 55.81 90 LYS A CA 1
ATOM 734 C C . LYS A 1 90 ? 28.632 -22.710 -26.287 1.00 55.81 90 LYS A C 1
ATOM 736 O O . LYS A 1 90 ? 27.890 -22.699 -25.309 1.00 55.81 90 LYS A O 1
ATOM 741 N N . VAL A 1 91 ? 29.005 -23.844 -26.878 1.00 62.69 91 VAL A N 1
ATOM 742 C CA . VAL A 1 91 ? 28.600 -25.184 -26.413 1.00 62.69 91 VAL A CA 1
ATOM 743 C C . VAL A 1 91 ? 29.246 -25.537 -25.071 1.00 62.69 91 VAL A C 1
ATOM 745 O O . VAL A 1 91 ? 28.562 -26.053 -24.190 1.00 62.69 91 VAL A O 1
ATOM 748 N N . ILE A 1 92 ? 30.526 -25.219 -24.874 1.00 63.66 92 ILE A N 1
ATOM 749 C CA . ILE A 1 92 ? 31.254 -25.462 -23.621 1.00 63.66 92 ILE A CA 1
ATOM 750 C C . ILE A 1 92 ? 30.638 -24.649 -22.481 1.00 63.66 92 ILE A C 1
ATOM 752 O O . ILE A 1 92 ? 30.306 -25.219 -21.447 1.00 63.66 92 ILE A O 1
ATOM 756 N N . VAL A 1 93 ? 30.400 -23.350 -22.679 1.00 61.66 93 VAL A N 1
ATOM 757 C CA . VAL A 1 93 ? 29.755 -22.482 -21.682 1.00 61.66 93 VAL A CA 1
ATOM 758 C C . VAL A 1 93 ? 28.328 -22.952 -21.402 1.00 61.66 93 VAL A C 1
ATOM 760 O O . VAL A 1 93 ? 27.953 -23.060 -20.238 1.00 61.66 93 VAL A O 1
ATOM 763 N N . LYS A 1 94 ? 27.548 -23.323 -22.429 1.00 59.34 94 LYS A N 1
ATOM 764 C CA . LYS A 1 94 ? 26.209 -23.912 -22.245 1.00 59.34 94 LYS A CA 1
ATOM 765 C C . LYS A 1 94 ? 26.252 -25.216 -21.445 1.00 59.34 94 LYS A C 1
ATOM 767 O O . LYS A 1 94 ? 25.404 -25.417 -20.582 1.00 59.34 94 LYS A O 1
ATOM 772 N N . ASN A 1 95 ? 27.249 -26.069 -21.671 1.00 61.38 95 ASN A N 1
ATOM 773 C CA . ASN A 1 95 ? 27.435 -27.307 -20.913 1.00 61.38 95 ASN A CA 1
ATOM 774 C C . ASN A 1 95 ? 27.924 -27.068 -19.476 1.00 61.38 95 ASN A C 1
ATOM 776 O O . ASN A 1 95 ? 27.501 -27.796 -18.582 1.00 61.38 95 ASN A O 1
ATOM 780 N N . ILE A 1 96 ? 28.767 -26.060 -19.231 1.00 61.75 96 ILE A N 1
ATOM 781 C CA . ILE A 1 96 ? 29.191 -25.656 -17.881 1.00 61.75 96 ILE A CA 1
ATOM 782 C C . ILE A 1 96 ? 27.991 -25.110 -17.105 1.00 61.75 96 ILE A C 1
ATOM 784 O O . ILE A 1 96 ? 27.717 -25.593 -16.010 1.00 61.75 96 ILE A O 1
ATOM 788 N N . VAL A 1 97 ? 27.223 -24.187 -17.698 1.00 58.62 97 VAL A N 1
ATOM 789 C CA . VAL A 1 97 ? 25.989 -23.648 -17.102 1.00 58.62 97 VAL A CA 1
ATOM 790 C C . VAL A 1 97 ? 25.016 -24.789 -16.802 1.00 58.62 97 VAL A C 1
ATOM 792 O O . VAL A 1 97 ? 24.599 -24.927 -15.659 1.00 58.62 97 VAL A O 1
ATOM 795 N N . ARG A 1 98 ? 24.757 -25.679 -17.775 1.00 55.28 98 ARG A N 1
ATOM 796 C CA . ARG A 1 98 ? 23.888 -26.858 -17.610 1.00 55.28 98 ARG A CA 1
ATOM 797 C C . ARG A 1 98 ? 24.351 -27.781 -16.480 1.00 55.28 98 ARG A C 1
ATOM 799 O O . ARG A 1 98 ? 23.511 -28.274 -15.736 1.00 55.28 98 ARG A O 1
ATOM 806 N N . ARG A 1 99 ? 25.661 -28.019 -16.333 1.00 57.91 99 ARG A N 1
ATOM 807 C CA . ARG A 1 99 ? 26.232 -28.819 -15.232 1.00 57.91 99 ARG A CA 1
ATOM 808 C C . ARG A 1 99 ? 26.075 -28.131 -13.875 1.00 57.91 99 ARG A C 1
ATOM 810 O O . ARG A 1 99 ? 25.750 -28.802 -12.902 1.00 57.91 99 ARG A O 1
ATOM 817 N N . CYS A 1 100 ? 26.242 -26.811 -13.813 1.00 55.41 100 CYS A N 1
ATOM 818 C CA . CYS A 1 100 ? 26.034 -26.022 -12.597 1.00 55.41 100 CYS A CA 1
ATOM 819 C C . CYS A 1 100 ? 24.551 -25.908 -12.193 1.00 55.41 100 CYS A C 1
ATOM 821 O O . CYS A 1 100 ? 24.262 -25.679 -11.021 1.00 55.41 100 CYS A O 1
ATOM 823 N N . THR A 1 101 ? 23.611 -26.093 -13.127 1.00 55.06 101 THR A N 1
ATOM 824 C CA . THR A 1 101 ? 22.162 -25.961 -12.893 1.00 55.06 101 THR A CA 1
ATOM 825 C C . THR A 1 101 ? 21.378 -27.280 -12.951 1.00 55.06 101 THR A C 1
ATOM 827 O O . THR A 1 101 ? 20.151 -27.245 -12.981 1.00 55.06 101 THR A O 1
ATOM 830 N N . MET A 1 102 ? 22.034 -28.449 -12.915 1.00 49.66 102 MET A N 1
ATOM 831 C CA . MET A 1 102 ? 21.373 -29.760 -13.100 1.00 49.66 102 MET A CA 1
ATOM 832 C C . MET A 1 102 ? 20.248 -30.098 -12.106 1.00 49.66 102 MET A C 1
ATOM 834 O O . MET A 1 102 ? 19.463 -30.990 -12.384 1.00 49.66 102 MET A O 1
ATOM 838 N N . HIS A 1 103 ? 20.149 -29.413 -10.964 1.00 53.00 103 HIS A N 1
ATOM 839 C CA . HIS A 1 103 ? 19.110 -29.662 -9.952 1.00 53.00 103 HIS A CA 1
ATOM 840 C C . HIS A 1 103 ? 17.944 -28.650 -9.988 1.00 53.00 103 HIS A C 1
ATOM 842 O O . HIS A 1 103 ? 17.123 -28.633 -9.072 1.00 53.00 103 HIS A O 1
ATOM 848 N N . LYS A 1 104 ? 17.879 -27.774 -11.003 1.00 49.25 104 LYS A N 1
ATOM 849 C CA . LYS A 1 104 ? 16.782 -26.814 -11.223 1.00 49.25 104 LYS A CA 1
ATOM 850 C C . LYS A 1 104 ? 16.482 -26.690 -12.719 1.00 49.25 104 LYS A C 1
ATOM 852 O O . LYS A 1 104 ? 16.905 -25.720 -13.347 1.00 49.25 104 LYS A O 1
ATOM 857 N N . GLU A 1 105 ? 15.784 -27.682 -13.272 1.00 49.66 105 GLU A N 1
ATOM 858 C CA . GLU A 1 105 ? 15.481 -27.783 -14.711 1.00 49.66 105 GLU A CA 1
ATOM 859 C C . GLU A 1 105 ? 14.752 -26.543 -15.267 1.00 49.66 105 GLU A C 1
ATOM 861 O O . GLU A 1 105 ? 15.037 -26.134 -16.392 1.00 49.66 105 GLU A O 1
ATOM 866 N N . ASP A 1 106 ? 13.951 -25.853 -14.448 1.00 47.66 106 ASP A N 1
ATOM 867 C CA . ASP A 1 106 ? 13.157 -24.687 -14.871 1.00 47.66 106 ASP A CA 1
ATOM 868 C C . ASP A 1 106 ? 13.971 -23.393 -15.083 1.00 47.66 106 ASP A C 1
ATOM 870 O O . ASP A 1 106 ? 13.567 -22.526 -15.852 1.00 47.66 106 ASP A O 1
ATOM 874 N N . LEU A 1 107 ? 15.141 -23.247 -14.443 1.00 44.75 107 LEU A N 1
ATOM 875 C CA . LEU A 1 107 ? 15.972 -22.024 -14.514 1.00 44.75 107 LEU A CA 1
ATOM 876 C C . LEU A 1 107 ? 17.122 -22.125 -15.532 1.00 44.75 107 LEU A C 1
ATOM 878 O O . LEU A 1 107 ? 17.830 -21.146 -15.799 1.00 44.75 107 LEU A O 1
ATOM 882 N N . VAL A 1 108 ? 17.343 -23.317 -16.096 1.00 48.84 108 VAL A N 1
ATOM 883 C CA . VAL A 1 108 ? 18.400 -23.571 -17.089 1.00 48.84 108 VAL A CA 1
ATOM 884 C C . VAL A 1 108 ? 18.155 -22.814 -18.399 1.00 48.84 108 VAL A C 1
ATOM 886 O O . VAL A 1 108 ? 19.098 -22.186 -18.883 1.00 48.84 108 VAL A O 1
ATOM 889 N N . PRO A 1 109 ? 16.936 -22.803 -18.980 1.00 42.75 109 PRO A N 1
ATOM 890 C CA . PRO A 1 109 ? 16.688 -22.089 -20.231 1.00 42.75 109 PRO A CA 1
ATOM 891 C C . PRO A 1 109 ? 16.856 -20.577 -20.052 1.00 42.75 109 PRO A C 1
ATOM 893 O O . PRO A 1 109 ? 17.528 -19.929 -20.851 1.00 42.75 109 PRO A O 1
ATOM 896 N N . GLU A 1 110 ? 16.316 -20.031 -18.961 1.00 44.97 110 GLU A N 1
ATOM 897 C CA . GLU A 1 110 ? 16.306 -18.598 -18.670 1.00 44.97 110 GLU A CA 1
ATOM 898 C C . GLU A 1 110 ? 17.720 -18.046 -18.441 1.00 44.97 110 GLU A C 1
ATOM 900 O O . GLU A 1 110 ? 18.104 -17.066 -19.070 1.00 44.97 110 GLU A O 1
ATOM 905 N N . SER A 1 111 ? 18.547 -18.710 -17.625 1.00 45.44 111 SER A N 1
ATOM 906 C CA . SER A 1 111 ? 19.920 -18.262 -17.328 1.00 45.44 111 SER A CA 1
ATOM 907 C C . SER A 1 111 ? 20.890 -18.401 -18.512 1.00 45.44 111 SER A C 1
ATOM 909 O O . SER A 1 111 ? 21.757 -17.538 -18.713 1.00 45.44 111 SER A O 1
ATOM 911 N N . VAL A 1 112 ? 20.732 -19.456 -19.325 1.00 50.56 112 VAL A N 1
ATOM 912 C CA . VAL A 1 112 ? 21.511 -19.677 -20.554 1.00 50.56 112 VAL A CA 1
ATOM 913 C C . VAL A 1 112 ? 21.174 -18.619 -21.605 1.00 50.56 112 VAL A C 1
ATOM 915 O O . VAL A 1 112 ? 22.094 -18.030 -22.174 1.00 50.56 112 VAL A O 1
ATOM 918 N N . ILE A 1 113 ? 19.887 -18.335 -21.828 1.00 49.34 113 ILE A N 1
ATOM 919 C CA . ILE A 1 113 ? 19.437 -17.290 -22.760 1.00 49.34 113 ILE A CA 1
ATOM 920 C C . ILE A 1 113 ? 19.852 -15.900 -22.237 1.00 49.34 113 ILE A C 1
ATOM 922 O O . ILE A 1 113 ? 20.424 -15.098 -22.976 1.00 49.34 113 ILE A O 1
ATOM 926 N N . PHE A 1 114 ? 19.666 -15.636 -20.941 1.00 48.28 114 PHE A N 1
ATOM 927 C CA . PHE A 1 114 ? 19.963 -14.351 -20.299 1.00 48.28 114 PHE A CA 1
ATOM 928 C C . PHE A 1 114 ? 21.448 -13.984 -20.300 1.00 48.28 114 PHE A C 1
ATOM 930 O O . PHE A 1 114 ? 21.778 -12.817 -20.465 1.00 48.28 114 PHE A O 1
ATOM 937 N N . THR A 1 115 ? 22.360 -14.943 -20.122 1.00 49.00 115 THR A N 1
ATOM 938 C CA . THR A 1 115 ? 23.795 -14.623 -20.011 1.00 49.00 115 THR A CA 1
ATOM 939 C C . THR A 1 115 ? 24.527 -14.869 -21.322 1.00 49.00 115 THR A C 1
ATOM 941 O O . THR A 1 115 ? 25.277 -14.016 -21.785 1.00 49.00 115 THR A O 1
ATOM 944 N N . VAL A 1 116 ? 24.307 -16.017 -21.966 1.00 52.00 116 VAL A N 1
ATOM 945 C CA . VAL A 1 116 ? 25.043 -16.360 -23.189 1.00 52.00 116 VAL A CA 1
ATOM 946 C C . VAL A 1 116 ? 24.471 -15.607 -24.376 1.00 52.00 116 VAL A C 1
ATOM 948 O O . VAL A 1 116 ? 25.246 -15.036 -25.134 1.00 52.00 116 VAL A O 1
ATOM 951 N N . ASP A 1 117 ? 23.148 -15.565 -24.540 1.00 53.31 117 ASP A N 1
ATOM 952 C CA . ASP A 1 117 ? 22.550 -14.944 -25.721 1.00 53.31 117 ASP A CA 1
ATOM 953 C C . ASP A 1 117 ? 22.445 -13.413 -25.602 1.00 53.31 117 ASP A C 1
ATOM 955 O O . ASP A 1 117 ? 22.585 -12.756 -26.625 1.00 53.31 117 ASP A O 1
ATOM 959 N N . PHE A 1 118 ? 22.353 -12.816 -24.402 1.00 51.41 118 PHE A N 1
ATOM 960 C CA . PHE A 1 118 ? 22.473 -11.353 -24.213 1.00 51.41 118 PHE A CA 1
ATOM 961 C C . PHE A 1 118 ? 23.898 -10.842 -24.459 1.00 51.41 118 PHE A C 1
ATOM 963 O O . PHE A 1 118 ? 24.082 -9.924 -25.255 1.00 51.41 118 PHE A O 1
ATOM 970 N N . PHE A 1 119 ? 24.924 -11.457 -23.851 1.00 52.28 119 PHE A N 1
ATOM 971 C CA . PHE A 1 119 ? 26.316 -11.063 -24.105 1.00 52.28 119 PHE A CA 1
ATOM 972 C C . PHE A 1 119 ? 26.741 -11.398 -25.532 1.00 52.28 119 PHE A C 1
ATOM 974 O O . PHE A 1 119 ? 27.431 -10.595 -26.146 1.00 52.28 119 PHE A O 1
ATOM 981 N N . ASN A 1 120 ? 26.288 -12.522 -26.101 1.00 54.28 120 ASN A N 1
ATOM 982 C CA . ASN A 1 120 ? 26.512 -12.825 -27.512 1.00 54.28 120 ASN A CA 1
ATOM 983 C C . ASN A 1 120 ? 25.720 -11.886 -28.431 1.00 54.28 120 ASN A C 1
ATOM 985 O O . ASN A 1 120 ? 26.215 -11.564 -29.495 1.00 54.28 120 ASN A O 1
ATOM 989 N N . ALA A 1 121 ? 24.520 -11.420 -28.071 1.00 52.19 121 ALA A N 1
ATOM 990 C CA . ALA A 1 121 ? 23.771 -10.447 -28.871 1.00 52.19 121 ALA A CA 1
ATOM 991 C C . ALA A 1 121 ? 24.406 -9.057 -28.804 1.00 52.19 121 ALA A C 1
ATOM 993 O O . ALA A 1 121 ? 24.506 -8.414 -29.842 1.00 52.19 121 ALA A O 1
ATOM 994 N N . ILE A 1 122 ? 24.896 -8.630 -27.635 1.00 50.28 122 ILE A N 1
ATOM 995 C CA . ILE A 1 122 ? 25.734 -7.434 -27.496 1.00 50.28 122 ILE A CA 1
ATOM 996 C C . ILE A 1 122 ? 27.010 -7.620 -28.316 1.00 50.28 122 ILE A C 1
ATOM 998 O O . ILE A 1 122 ? 27.287 -6.789 -29.167 1.00 50.28 122 ILE A O 1
ATOM 1002 N N . TYR A 1 123 ? 27.734 -8.730 -28.163 1.00 51.44 123 TYR A N 1
ATOM 1003 C CA . TYR A 1 123 ? 28.942 -9.047 -28.931 1.00 51.44 123 TYR A CA 1
ATOM 1004 C C . TYR A 1 123 ? 28.681 -9.105 -30.443 1.00 51.44 123 TYR A C 1
ATOM 1006 O O . TYR A 1 123 ? 29.431 -8.529 -31.213 1.00 51.44 123 TYR A O 1
ATOM 1014 N N . VAL A 1 124 ? 27.597 -9.721 -30.913 1.00 48.72 124 VAL A N 1
ATOM 1015 C CA . VAL A 1 124 ? 27.252 -9.802 -32.341 1.00 48.72 124 VAL A CA 1
ATOM 1016 C C . VAL A 1 124 ? 26.810 -8.441 -32.879 1.00 48.72 124 VAL A C 1
ATOM 1018 O O . VAL A 1 124 ? 27.211 -8.072 -33.982 1.00 48.72 124 VAL A O 1
ATOM 1021 N N . ALA A 1 125 ? 26.034 -7.679 -32.103 1.00 41.91 125 ALA A N 1
ATOM 1022 C CA . ALA A 1 125 ? 25.623 -6.319 -32.447 1.00 41.91 125 ALA A CA 1
ATOM 1023 C C . ALA A 1 125 ? 26.793 -5.323 -32.412 1.00 41.91 125 ALA A C 1
ATOM 1025 O O . ALA A 1 125 ? 26.782 -4.359 -33.167 1.00 41.91 125 ALA A O 1
ATOM 1026 N N . THR A 1 126 ? 27.805 -5.579 -31.582 1.00 41.66 126 THR A N 1
ATOM 1027 C CA . THR A 1 126 ? 28.982 -4.716 -31.401 1.00 41.66 126 THR A CA 1
ATOM 1028 C C . THR A 1 126 ? 30.166 -5.165 -32.271 1.00 41.66 126 THR A C 1
ATOM 1030 O O . THR A 1 126 ? 31.023 -4.347 -32.573 1.00 41.66 126 THR A O 1
ATOM 1033 N N . CYS A 1 127 ? 30.232 -6.434 -32.710 1.00 37.81 127 CYS A N 1
ATOM 1034 C CA . CYS A 1 127 ? 31.406 -6.999 -33.397 1.00 37.81 127 CYS A CA 1
ATOM 1035 C C . CYS A 1 127 ? 31.121 -7.777 -34.698 1.00 37.81 127 CYS A C 1
ATOM 1037 O O . CYS A 1 127 ? 31.941 -7.701 -35.608 1.00 37.81 127 CYS A O 1
ATOM 1039 N N . MET A 1 128 ? 30.013 -8.515 -34.871 1.00 39.69 128 MET A N 1
ATOM 1040 C CA . MET A 1 128 ? 29.849 -9.391 -36.059 1.00 39.69 128 MET A CA 1
ATOM 1041 C C . MET A 1 128 ? 29.346 -8.691 -37.332 1.00 39.69 128 MET A C 1
ATOM 1043 O O . MET A 1 128 ? 29.513 -9.246 -38.419 1.00 39.69 128 MET A O 1
ATOM 1047 N N . GLN A 1 129 ? 28.839 -7.455 -37.254 1.00 41.22 129 GLN A N 1
ATOM 1048 C CA . GLN A 1 129 ? 28.583 -6.640 -38.457 1.00 41.22 129 GLN A CA 1
ATOM 1049 C C . GLN A 1 129 ? 29.866 -6.215 -39.204 1.00 41.22 129 GLN A C 1
ATOM 1051 O O . GLN A 1 129 ? 29.772 -5.676 -40.302 1.00 41.22 129 GLN A O 1
ATOM 1056 N N . SER A 1 130 ? 31.057 -6.496 -38.660 1.00 40.00 130 SER A N 1
ATOM 1057 C CA . SER A 1 130 ? 32.354 -6.187 -39.283 1.00 40.00 130 SER A CA 1
ATOM 1058 C C . SER A 1 130 ? 32.882 -7.261 -40.256 1.00 40.00 130 SER A C 1
ATOM 1060 O O . SER A 1 130 ? 33.938 -7.074 -40.854 1.00 40.00 130 SER A O 1
ATOM 1062 N N . SER A 1 131 ? 32.176 -8.386 -40.443 1.00 29.86 131 SER A N 1
ATOM 1063 C CA . SER A 1 131 ? 32.687 -9.559 -41.182 1.00 29.86 131 SER A CA 1
ATOM 1064 C C . SER A 1 131 ? 32.149 -9.745 -42.611 1.00 29.86 131 SER A C 1
ATOM 1066 O O . SER A 1 131 ? 32.164 -10.856 -43.132 1.00 29.86 131 SER A O 1
ATOM 1068 N N . SER A 1 132 ? 31.719 -8.679 -43.293 1.00 31.75 132 SER A N 1
ATOM 1069 C CA . SER A 1 132 ? 31.425 -8.730 -44.735 1.00 31.75 132 SER A CA 1
ATOM 1070 C C . SER A 1 132 ? 32.434 -7.904 -45.535 1.00 31.75 132 SER A C 1
ATOM 1072 O O . SER A 1 132 ? 32.133 -6.803 -45.991 1.00 31.75 132 SER A O 1
ATOM 1074 N N . SER A 1 133 ? 33.641 -8.436 -45.715 1.00 30.36 133 SER A N 1
ATOM 1075 C CA . SER A 1 133 ? 34.539 -8.001 -46.793 1.00 30.36 133 SER A CA 1
ATOM 1076 C C . SER A 1 133 ? 35.456 -9.151 -47.214 1.00 30.36 133 SER A C 1
ATOM 1078 O O . SER A 1 133 ? 36.661 -9.147 -46.974 1.00 30.36 133 SER A O 1
ATOM 1080 N N . LEU A 1 134 ? 34.861 -10.175 -47.818 1.00 31.16 134 LEU A N 1
ATOM 1081 C CA . LEU A 1 134 ? 35.563 -11.186 -48.605 1.00 31.16 134 LEU A CA 1
ATOM 1082 C C . LEU A 1 134 ? 35.084 -11.036 -50.050 1.00 31.16 134 LEU A C 1
ATOM 1084 O O . LEU A 1 134 ? 34.254 -11.810 -50.484 1.00 31.16 134 LEU A O 1
ATOM 1088 N N . VAL A 1 135 ? 35.525 -9.973 -50.727 1.00 28.95 135 VAL A N 1
ATOM 1089 C CA . VAL A 1 135 ? 35.792 -9.880 -52.178 1.00 28.95 135 VAL A CA 1
ATOM 1090 C C . VAL A 1 135 ? 36.512 -8.543 -52.381 1.00 28.95 135 VAL A C 1
ATOM 1092 O O . VAL A 1 135 ? 35.975 -7.495 -52.027 1.00 28.95 135 VAL A O 1
ATOM 1095 N N . GLY A 1 136 ? 37.718 -8.581 -52.948 1.00 26.30 136 GLY A N 1
ATOM 1096 C CA . GLY A 1 136 ? 38.409 -7.389 -53.446 1.00 26.30 136 GLY A CA 1
ATOM 1097 C C . GLY A 1 136 ? 39.792 -7.160 -52.848 1.00 26.30 136 GLY A C 1
ATOM 1098 O O . GLY A 1 136 ? 40.015 -6.148 -52.186 1.00 26.30 136 GLY A O 1
ATOM 1099 N N . HIS A 1 137 ? 40.735 -8.067 -53.104 1.00 24.45 137 HIS A N 1
ATOM 1100 C CA . HIS A 1 137 ? 42.148 -7.703 -53.073 1.00 24.45 137 HIS A CA 1
ATOM 1101 C C . HIS A 1 137 ? 42.859 -8.233 -54.316 1.00 24.45 137 HIS A C 1
ATOM 1103 O O . HIS A 1 137 ? 42.925 -9.438 -54.518 1.00 24.45 137 HIS A O 1
ATOM 1109 N N . GLU A 1 138 ? 43.341 -7.295 -55.124 1.00 23.70 138 GLU A N 1
ATOM 1110 C CA . GLU A 1 138 ? 44.391 -7.374 -56.147 1.00 23.70 138 GLU A CA 1
ATOM 1111 C C . GLU A 1 138 ? 44.637 -5.894 -56.524 1.00 23.70 138 GLU A C 1
ATOM 1113 O O . GLU A 1 138 ? 43.671 -5.168 -56.741 1.00 23.70 138 GLU A O 1
ATOM 1118 N N . ARG A 1 139 ? 45.833 -5.303 -56.551 1.00 22.75 139 ARG A N 1
ATOM 1119 C CA . ARG A 1 139 ? 47.210 -5.775 -56.734 1.00 22.75 139 ARG A CA 1
ATOM 1120 C C . ARG A 1 139 ? 48.189 -4.749 -56.131 1.00 22.75 139 ARG A C 1
ATOM 1122 O O . ARG A 1 139 ? 47.874 -3.564 -56.139 1.00 22.75 139 ARG A O 1
ATOM 1129 N N . ASP A 1 140 ? 49.331 -5.267 -55.664 1.00 23.52 140 ASP A N 1
ATOM 1130 C CA . ASP A 1 140 ? 50.737 -4.815 -55.799 1.00 23.52 140 ASP A CA 1
ATOM 1131 C C . ASP A 1 140 ? 51.097 -3.327 -55.577 1.00 23.52 140 ASP A C 1
ATOM 1133 O O . ASP A 1 140 ? 50.418 -2.418 -56.027 1.00 23.52 140 ASP A O 1
ATOM 1137 N N . SER A 1 141 ? 52.201 -2.961 -54.917 1.00 20.94 141 SER A N 1
ATOM 1138 C CA . SER A 1 141 ? 53.548 -3.532 -55.037 1.00 20.94 141 SER A CA 1
ATOM 1139 C C . SER A 1 141 ? 54.464 -3.119 -53.864 1.00 20.94 141 SER A C 1
ATOM 1141 O O . SER A 1 141 ? 54.590 -1.928 -53.567 1.00 20.94 141 SER A O 1
ATOM 1143 N N . SER A 1 142 ? 55.175 -4.082 -53.264 1.00 20.95 142 SER A N 1
ATOM 1144 C CA . SER A 1 142 ? 56.546 -3.886 -52.746 1.00 20.95 142 SER A CA 1
ATOM 1145 C C . SER A 1 142 ? 57.494 -3.698 -53.941 1.00 20.95 142 SER A C 1
ATOM 1147 O O . SER A 1 142 ? 57.158 -4.129 -55.037 1.00 20.95 142 SER A O 1
ATOM 1149 N N . TYR A 1 143 ? 58.588 -2.944 -53.877 1.00 21.39 143 TYR A N 1
ATOM 1150 C CA . TYR A 1 143 ? 59.943 -3.238 -53.368 1.00 21.39 143 TYR A CA 1
ATOM 1151 C C . TYR A 1 143 ? 60.692 -1.871 -53.445 1.00 21.39 143 TYR A C 1
ATOM 1153 O O . TYR A 1 143 ? 60.329 -1.051 -54.280 1.00 21.39 143 TYR A O 1
ATOM 1161 N N . GLU A 1 144 ? 61.666 -1.447 -52.638 1.00 23.75 144 GLU A N 1
ATOM 1162 C CA . GLU A 1 144 ? 62.787 -2.106 -51.968 1.00 23.75 144 GLU A CA 1
ATOM 1163 C C . GLU A 1 144 ? 63.153 -1.385 -50.651 1.00 23.75 144 GLU A C 1
ATOM 1165 O O . GLU A 1 144 ? 62.996 -0.170 -50.502 1.00 23.75 144 GLU A O 1
ATOM 1170 N N . GLU A 1 145 ? 63.725 -2.146 -49.720 1.00 25.06 145 GLU A N 1
ATOM 1171 C CA . GLU A 1 145 ? 64.570 -1.657 -48.629 1.00 25.06 145 GLU A CA 1
ATOM 1172 C C . GLU A 1 145 ? 65.974 -1.280 -49.134 1.00 25.06 145 GLU A C 1
ATOM 1174 O O . GLU A 1 145 ? 66.574 -2.033 -49.903 1.00 25.06 145 GLU A O 1
ATOM 1179 N N . ARG A 1 146 ? 66.584 -0.237 -48.548 1.00 24.28 146 ARG A N 1
ATOM 1180 C CA . ARG A 1 146 ? 67.949 -0.365 -48.000 1.00 24.28 146 ARG A CA 1
ATOM 1181 C C . ARG A 1 146 ? 68.315 0.733 -46.987 1.00 24.28 146 ARG A C 1
ATOM 1183 O O . ARG A 1 146 ? 68.247 1.921 -47.270 1.00 24.28 146 ARG A O 1
ATOM 1190 N N . ALA A 1 147 ? 68.695 0.245 -45.804 1.00 24.78 147 ALA A N 1
ATOM 1191 C CA . ALA A 1 147 ? 69.713 0.710 -44.854 1.00 24.78 147 ALA A CA 1
ATOM 1192 C C . ALA A 1 147 ? 69.897 2.218 -44.551 1.00 24.78 147 ALA A C 1
ATOM 1194 O O . ALA A 1 147 ? 70.503 2.977 -45.294 1.00 24.78 147 ALA A O 1
ATOM 1195 N N . ILE A 1 148 ? 69.433 2.572 -43.348 1.00 27.47 148 ILE A N 1
ATOM 1196 C CA . ILE A 1 148 ? 70.096 3.327 -42.262 1.00 27.47 148 ILE A CA 1
ATOM 1197 C C . ILE A 1 148 ? 71.472 3.947 -42.582 1.00 27.47 148 ILE A C 1
ATOM 1199 O O . ILE A 1 148 ? 72.459 3.224 -42.644 1.00 27.47 148 ILE A O 1
ATOM 1203 N N . GLU A 1 149 ? 71.554 5.282 -42.502 1.00 23.39 149 GLU A N 1
ATOM 1204 C CA . GLU A 1 149 ? 72.697 5.983 -41.896 1.00 23.39 149 GLU A CA 1
ATOM 1205 C C . GLU A 1 149 ? 72.233 7.151 -40.992 1.00 23.39 149 GLU A C 1
ATOM 1207 O O . GLU A 1 149 ? 71.550 8.083 -41.409 1.00 23.39 149 GLU A O 1
ATOM 1212 N N . ASN A 1 150 ? 72.569 7.000 -39.708 1.00 28.78 150 ASN A N 1
ATOM 1213 C CA . ASN A 1 150 ? 72.994 7.959 -38.678 1.00 28.78 150 ASN A CA 1
ATOM 1214 C C . ASN A 1 150 ? 72.372 9.374 -38.505 1.00 28.78 150 ASN A C 1
ATOM 1216 O O . ASN A 1 150 ? 72.400 10.261 -39.349 1.00 28.78 150 ASN A O 1
ATOM 1220 N N . ILE A 1 151 ? 71.924 9.584 -37.258 1.00 33.06 151 ILE A N 1
ATOM 1221 C CA . ILE A 1 151 ? 71.652 10.828 -36.498 1.00 33.06 151 ILE A CA 1
ATOM 1222 C C . ILE A 1 151 ? 72.932 11.703 -36.485 1.00 33.06 151 ILE A C 1
ATOM 1224 O O . ILE A 1 151 ? 73.977 11.085 -36.286 1.00 33.06 151 ILE A O 1
ATOM 1228 N N . PRO A 1 152 ? 72.949 13.062 -36.614 1.00 30.22 152 PRO A N 1
ATOM 1229 C CA . PRO A 1 152 ? 71.994 14.091 -36.142 1.00 30.22 152 PRO A CA 1
ATOM 1230 C C . PRO A 1 152 ? 71.652 15.214 -37.164 1.00 30.22 152 PRO A C 1
ATOM 1232 O O . PRO A 1 152 ? 72.421 15.525 -38.062 1.00 30.22 152 PRO A O 1
ATOM 1235 N N . GLY A 1 153 ? 70.513 15.909 -36.994 1.00 35.59 153 GLY A N 1
ATOM 1236 C CA . GLY A 1 153 ? 70.163 17.064 -37.854 1.00 35.59 153 GLY A CA 1
ATOM 1237 C C . GLY A 1 153 ? 68.702 17.161 -38.297 1.00 35.59 153 GLY A C 1
ATOM 1238 O O . GLY A 1 153 ? 68.412 17.603 -39.405 1.00 35.59 153 GLY A O 1
ATOM 1239 N N . VAL A 1 154 ? 67.755 16.793 -37.426 1.00 34.69 154 VAL A N 1
ATOM 1240 C CA . VAL A 1 154 ? 66.297 16.900 -37.672 1.00 34.69 154 VAL A CA 1
ATOM 1241 C C . VAL A 1 154 ? 65.856 18.336 -38.032 1.00 34.69 154 VAL A C 1
ATOM 1243 O O . VAL A 1 154 ? 64.785 18.532 -38.597 1.00 34.69 154 VAL A O 1
ATOM 1246 N N . ALA A 1 155 ? 66.693 19.340 -37.764 1.00 34.12 155 ALA A N 1
ATOM 1247 C CA . ALA A 1 155 ? 66.380 20.751 -37.948 1.00 34.12 155 ALA A CA 1
ATOM 1248 C C . ALA A 1 155 ? 66.391 21.250 -39.407 1.00 34.12 155 ALA A C 1
ATOM 1250 O O . ALA A 1 155 ? 65.736 22.247 -39.676 1.00 34.12 155 ALA A O 1
ATOM 1251 N N . LYS A 1 156 ? 67.074 20.590 -40.358 1.00 34.09 156 LYS A N 1
ATOM 1252 C CA . LYS A 1 156 ? 67.274 21.164 -41.712 1.00 34.09 156 LYS A CA 1
ATOM 1253 C C . LYS A 1 156 ? 66.443 20.536 -42.838 1.00 34.09 156 LYS A C 1
ATOM 1255 O O . LYS A 1 156 ? 66.465 21.032 -43.957 1.00 34.09 156 LYS A O 1
ATOM 1260 N N . ILE A 1 157 ? 65.676 19.482 -42.550 1.00 36.22 157 ILE A N 1
ATOM 1261 C CA . ILE A 1 157 ? 64.821 18.792 -43.543 1.00 36.22 157 ILE A CA 1
ATOM 1262 C C . ILE A 1 157 ? 63.341 19.195 -43.404 1.00 36.22 157 ILE A C 1
ATOM 1264 O O . ILE A 1 157 ? 62.569 19.066 -44.350 1.00 36.22 157 ILE A O 1
ATOM 1268 N N . VAL A 1 158 ? 62.951 19.786 -42.267 1.00 38.59 158 VAL A N 1
ATOM 1269 C CA . VAL A 1 158 ? 61.617 20.395 -42.086 1.00 38.59 158 VAL A CA 1
ATOM 1270 C C . VAL A 1 158 ? 61.430 21.638 -42.975 1.00 38.59 158 VAL A C 1
ATOM 1272 O O . VAL A 1 158 ? 60.304 22.062 -43.205 1.00 38.59 158 VAL A O 1
ATOM 1275 N N . GLU A 1 159 ? 62.506 22.194 -43.535 1.00 37.00 159 GLU A N 1
ATOM 1276 C CA . GLU A 1 159 ? 62.463 23.495 -44.211 1.00 37.00 159 GLU A CA 1
ATOM 1277 C C . GLU A 1 159 ? 62.336 23.447 -45.746 1.00 37.00 159 GLU A C 1
ATOM 1279 O O . GLU A 1 159 ? 62.195 24.498 -46.362 1.00 37.00 159 GLU A O 1
ATOM 1284 N N . LYS A 1 160 ? 62.338 22.272 -46.402 1.00 37.09 160 LYS A N 1
ATOM 1285 C CA . LYS A 1 160 ? 62.260 22.207 -47.884 1.00 37.09 160 LYS A CA 1
ATOM 1286 C C . LYS A 1 160 ? 61.359 21.130 -48.495 1.00 37.09 160 LYS A C 1
ATOM 1288 O O . LYS A 1 160 ? 61.508 20.797 -49.665 1.00 37.09 160 LYS A O 1
ATOM 1293 N N . LEU A 1 161 ? 60.371 20.627 -47.759 1.00 31.45 161 LEU A N 1
ATOM 1294 C CA . LEU A 1 161 ? 59.380 19.695 -48.307 1.00 31.45 161 LEU A CA 1
ATOM 1295 C C . LEU A 1 161 ? 57.967 20.114 -47.899 1.00 31.45 161 LEU A C 1
ATOM 1297 O O . LEU A 1 161 ? 57.481 19.739 -46.837 1.00 31.45 161 LEU A O 1
ATOM 1301 N N . THR A 1 162 ? 57.283 20.857 -48.767 1.00 48.72 162 THR A N 1
ATOM 1302 C CA . THR A 1 162 ? 55.828 20.710 -48.881 1.00 48.72 162 THR A CA 1
ATOM 1303 C C . THR A 1 162 ? 55.584 19.543 -49.832 1.00 48.72 162 THR A C 1
ATOM 1305 O O . THR A 1 162 ? 55.949 19.603 -51.002 1.00 48.72 162 THR A O 1
ATOM 1308 N N . PRO A 1 163 ? 55.058 18.438 -49.300 1.00 49.31 163 PRO A N 1
ATOM 1309 C CA . PRO A 1 163 ? 53.770 17.958 -49.774 1.00 49.31 163 PRO A CA 1
ATOM 1310 C C . PRO A 1 163 ? 52.857 17.741 -48.568 1.00 49.31 163 PRO A C 1
ATOM 1312 O O . PRO A 1 163 ? 53.300 17.166 -47.580 1.00 49.31 163 PRO A O 1
ATOM 1315 N N . ASP A 1 164 ? 51.633 18.266 -48.657 1.00 66.00 164 ASP A N 1
ATOM 1316 C CA . ASP A 1 164 ? 50.506 18.118 -47.726 1.00 66.00 164 ASP A CA 1
ATOM 1317 C C . ASP A 1 164 ? 50.883 17.958 -46.233 1.00 66.00 164 ASP A C 1
ATOM 1319 O O . ASP A 1 164 ? 51.388 16.927 -45.785 1.00 66.00 164 ASP A O 1
ATOM 1323 N N . LYS A 1 165 ? 50.587 18.972 -45.411 1.00 68.00 165 LYS A N 1
ATOM 1324 C CA . LYS A 1 165 ? 50.831 18.938 -43.956 1.00 68.00 165 LYS A CA 1
ATOM 1325 C C . LYS A 1 165 ? 50.261 17.665 -43.292 1.00 68.00 165 LYS A C 1
ATOM 1327 O O . LYS A 1 165 ? 50.833 17.197 -42.305 1.00 68.00 165 LYS A O 1
ATOM 1332 N N . GLN A 1 166 ? 49.228 17.049 -43.879 1.00 65.50 166 GLN A N 1
ATOM 1333 C CA . GLN A 1 166 ? 48.727 15.719 -43.521 1.00 65.50 166 GLN A CA 1
ATOM 1334 C C . GLN A 1 166 ? 49.753 14.595 -43.737 1.00 65.50 166 GLN A C 1
ATOM 1336 O O . GLN A 1 166 ? 49.975 13.769 -42.854 1.00 65.50 166 GLN A O 1
ATOM 1341 N N . GLN A 1 167 ? 50.421 14.544 -44.890 1.00 70.44 167 GLN A N 1
ATOM 1342 C CA . GLN A 1 167 ? 51.447 13.542 -45.190 1.00 70.44 167 GLN A CA 1
ATOM 1343 C C . GLN A 1 167 ? 52.666 13.684 -44.277 1.00 70.44 167 GLN A C 1
ATOM 1345 O O . GLN A 1 167 ? 53.236 12.679 -43.848 1.00 70.44 167 GLN A O 1
ATOM 1350 N N . ALA A 1 168 ? 53.053 14.917 -43.943 1.00 72.25 168 ALA A N 1
ATOM 1351 C CA . ALA A 1 168 ? 54.107 15.174 -42.966 1.00 72.25 168 ALA A CA 1
ATOM 1352 C C . ALA A 1 168 ? 53.715 14.670 -41.564 1.00 72.25 168 ALA A C 1
ATOM 1354 O O . ALA A 1 168 ? 54.524 14.01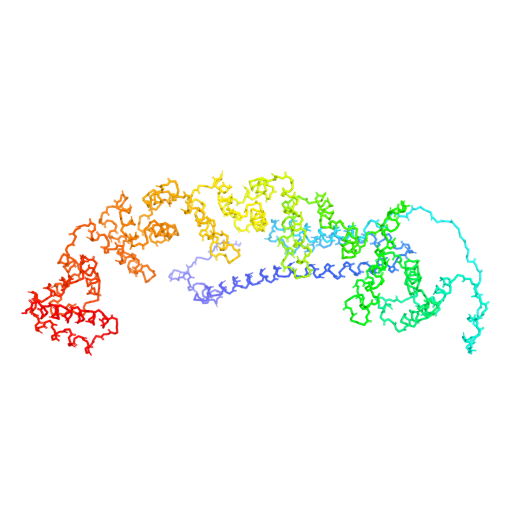4 -40.901 1.00 72.25 168 ALA A O 1
ATOM 1355 N N . ALA A 1 169 ? 52.466 14.898 -41.142 1.00 72.62 169 ALA A N 1
ATOM 1356 C CA . ALA A 1 169 ? 51.928 14.366 -39.891 1.00 72.62 169 ALA A CA 1
ATOM 1357 C C . ALA A 1 169 ? 51.900 12.826 -39.882 1.00 72.62 169 ALA A C 1
ATOM 1359 O O . ALA A 1 169 ? 52.361 12.223 -38.911 1.00 72.62 169 ALA A O 1
ATOM 1360 N N . ASN A 1 170 ? 51.466 12.194 -40.979 1.00 74.75 170 ASN A N 1
ATOM 1361 C CA . ASN A 1 170 ? 51.430 10.737 -41.152 1.00 74.75 170 ASN A CA 1
ATOM 1362 C C . ASN A 1 170 ? 52.835 10.109 -41.100 1.00 74.75 170 ASN A C 1
ATOM 1364 O O . ASN A 1 170 ? 53.037 9.086 -40.446 1.00 74.75 170 ASN A O 1
ATOM 1368 N N . LYS A 1 171 ? 53.824 10.729 -41.762 1.00 76.88 171 LYS A N 1
ATOM 1369 C CA . LYS A 1 171 ? 55.231 10.287 -41.738 1.00 76.88 171 LYS A CA 1
ATOM 1370 C C . LYS A 1 171 ? 55.855 10.447 -40.353 1.00 76.88 171 LYS A C 1
ATOM 1372 O O . LYS A 1 171 ? 56.631 9.599 -39.923 1.00 76.88 171 LYS A O 1
ATOM 1377 N N . LEU A 1 172 ? 55.529 11.527 -39.640 1.00 76.19 172 LEU A N 1
ATOM 1378 C CA . LEU A 1 172 ? 55.987 11.713 -38.265 1.00 76.19 172 LEU A CA 1
ATOM 1379 C C . LEU A 1 172 ? 55.343 10.688 -37.320 1.00 76.19 172 LEU A C 1
ATOM 1381 O O . LEU A 1 172 ? 56.016 10.193 -36.419 1.00 76.19 172 LEU A O 1
ATOM 1385 N N . PHE A 1 173 ? 54.075 10.341 -37.554 1.00 78.25 173 PHE A N 1
ATOM 1386 C CA . PHE A 1 173 ? 53.341 9.339 -36.784 1.00 78.25 173 PHE A CA 1
ATOM 1387 C C . PHE A 1 173 ? 54.009 7.959 -36.867 1.00 78.25 173 PHE A C 1
ATOM 1389 O O . PHE A 1 173 ? 54.327 7.365 -35.836 1.00 78.25 173 PHE A O 1
ATOM 1396 N N . SER A 1 174 ? 54.328 7.488 -38.079 1.00 78.94 174 SER A N 1
ATOM 1397 C CA . SER A 1 174 ? 55.049 6.220 -38.272 1.00 78.94 174 SER A CA 1
ATOM 1398 C C . SER A 1 174 ? 56.493 6.279 -37.765 1.00 78.94 174 SER A C 1
ATOM 1400 O O . SER A 1 174 ? 56.971 5.344 -37.128 1.00 78.94 174 SER A O 1
ATOM 1402 N N . LYS A 1 175 ? 57.197 7.404 -37.954 1.00 76.25 175 LYS A N 1
ATOM 1403 C CA . LYS A 1 175 ? 58.574 7.575 -37.455 1.00 76.25 175 LYS A CA 1
ATOM 1404 C C . LYS A 1 175 ? 58.668 7.491 -35.930 1.00 76.25 175 LYS A C 1
ATOM 1406 O O . LYS A 1 175 ? 59.674 7.027 -35.397 1.00 76.25 175 LYS A O 1
ATOM 1411 N N . LEU A 1 176 ? 57.630 7.932 -35.226 1.00 73.56 176 LEU A N 1
ATOM 1412 C CA . LEU A 1 176 ? 57.526 7.823 -33.771 1.00 73.56 176 LEU A CA 1
ATOM 1413 C C . LEU A 1 176 ? 57.047 6.439 -33.303 1.00 73.56 176 LEU A C 1
ATOM 1415 O O . LEU A 1 176 ? 56.849 6.254 -32.102 1.00 73.56 176 LEU A O 1
ATOM 1419 N N . LYS A 1 177 ? 56.902 5.478 -34.231 1.00 73.06 177 LYS A N 1
ATOM 1420 C CA . LYS A 1 177 ? 56.384 4.120 -34.009 1.00 73.06 177 LYS A CA 1
ATOM 1421 C C . LYS A 1 177 ? 55.000 4.112 -33.356 1.00 73.06 177 LYS A C 1
ATOM 1423 O O . LYS A 1 177 ? 54.656 3.207 -32.598 1.00 73.06 177 LYS A O 1
ATOM 1428 N N . LEU A 1 178 ? 54.211 5.155 -33.622 1.00 70.94 178 LEU A N 1
ATOM 1429 C CA . LEU A 1 178 ? 52.858 5.307 -33.086 1.00 70.94 178 LEU A CA 1
ATOM 1430 C C . LEU A 1 178 ? 51.839 4.450 -33.831 1.00 70.94 178 LEU A C 1
ATOM 1432 O O . LEU A 1 178 ? 50.682 4.447 -33.449 1.00 70.94 178 LEU A O 1
ATOM 1436 N N . ASP A 1 179 ? 52.260 3.745 -34.876 1.00 66.69 179 ASP A N 1
ATOM 1437 C CA . ASP A 1 179 ? 51.532 2.727 -35.631 1.00 66.69 179 ASP A CA 1
ATOM 1438 C C . ASP A 1 179 ? 51.638 1.319 -35.015 1.00 66.69 179 ASP A C 1
ATOM 1440 O O . ASP A 1 179 ? 50.840 0.447 -35.347 1.00 66.69 179 ASP A O 1
ATOM 1444 N N . GLN A 1 180 ? 52.600 1.099 -34.111 1.00 62.47 180 GLN A N 1
ATOM 1445 C CA . GLN A 1 180 ? 52.865 -0.190 -33.452 1.00 62.47 180 GLN A CA 1
ATOM 1446 C C . GLN A 1 180 ? 52.451 -0.214 -31.967 1.00 62.47 180 GLN A C 1
ATOM 1448 O O . GLN A 1 180 ? 52.639 -1.224 -31.291 1.00 62.47 180 GLN A O 1
ATOM 1453 N N . ALA A 1 181 ? 51.925 0.891 -31.429 1.00 49.62 181 ALA A N 1
ATOM 1454 C CA . ALA A 1 181 ? 51.680 1.039 -29.997 1.00 49.62 181 ALA A CA 1
ATOM 1455 C C . ALA A 1 181 ? 50.345 0.415 -29.544 1.00 49.62 181 ALA A C 1
ATOM 1457 O O . ALA A 1 181 ? 49.284 0.645 -30.120 1.00 49.62 181 ALA A O 1
ATOM 1458 N N . THR A 1 182 ? 50.421 -0.357 -28.462 1.00 53.91 182 THR A N 1
ATOM 1459 C CA . THR A 1 182 ? 49.323 -1.050 -27.775 1.00 53.91 182 THR A CA 1
ATOM 1460 C C . THR A 1 182 ? 48.630 -0.158 -26.742 1.00 53.91 182 THR A C 1
ATOM 1462 O O . THR A 1 182 ? 49.316 0.637 -26.108 1.00 53.91 182 THR A O 1
ATOM 1465 N N . SER A 1 183 ? 47.309 -0.345 -26.579 1.00 48.28 183 SER A N 1
ATOM 1466 C CA . SER A 1 183 ? 46.347 0.110 -25.535 1.00 48.28 183 SER A CA 1
ATOM 1467 C C . SER A 1 183 ? 46.423 1.539 -24.957 1.00 48.28 183 SER A C 1
ATOM 1469 O O . SER A 1 183 ? 45.378 2.163 -24.818 1.00 48.28 183 SER A O 1
ATOM 1471 N N . ASP A 1 184 ? 47.607 2.093 -24.693 1.00 61.34 184 ASP A N 1
ATOM 1472 C CA . ASP A 1 184 ? 47.851 3.381 -24.026 1.00 61.34 184 ASP A CA 1
ATOM 1473 C C . ASP A 1 184 ? 48.465 4.442 -24.961 1.00 61.34 184 ASP A C 1
ATOM 1475 O O . ASP A 1 184 ? 49.146 5.373 -24.517 1.00 61.34 184 ASP A O 1
ATOM 1479 N N . LEU A 1 185 ? 48.237 4.323 -26.276 1.00 71.56 185 LEU A N 1
ATOM 1480 C CA . LEU A 1 185 ? 48.776 5.223 -27.309 1.00 71.56 185 LEU A CA 1
ATOM 1481 C C . LEU A 1 185 ? 48.614 6.704 -26.928 1.00 71.56 185 LEU A C 1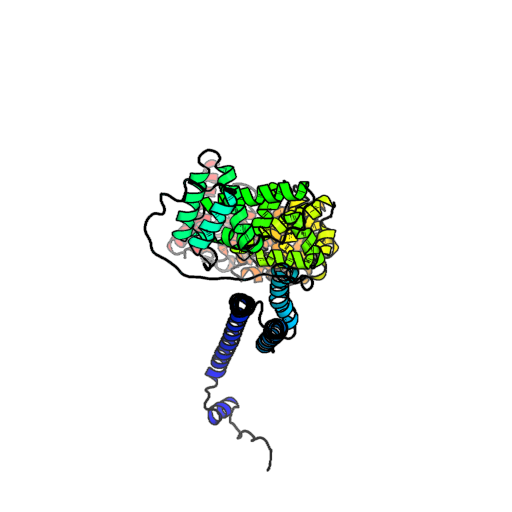
ATOM 1483 O O . LEU A 1 185 ? 49.592 7.452 -26.962 1.00 71.56 185 LEU A O 1
ATOM 1487 N N . LEU A 1 186 ? 47.406 7.106 -26.517 1.00 68.88 186 LEU A N 1
ATOM 1488 C CA . LEU A 1 186 ? 47.052 8.495 -26.196 1.00 68.88 186 LEU A CA 1
ATOM 1489 C C . LEU A 1 186 ? 47.784 9.034 -24.948 1.00 68.88 186 LEU A C 1
ATOM 1491 O O . LEU A 1 186 ? 48.022 10.240 -24.840 1.00 68.88 186 LEU A O 1
ATOM 1495 N N . ALA A 1 187 ? 48.213 8.147 -24.045 1.00 66.12 187 ALA A N 1
ATOM 1496 C CA . ALA A 1 187 ? 49.004 8.478 -22.859 1.00 66.12 187 ALA A CA 1
ATOM 1497 C C . ALA A 1 187 ? 50.524 8.447 -23.115 1.00 66.12 187 ALA A C 1
ATOM 1499 O O . ALA A 1 187 ? 51.312 8.892 -22.274 1.00 66.12 187 ALA A O 1
ATOM 1500 N N . SER A 1 188 ? 50.969 7.942 -24.271 1.00 74.94 188 SER A N 1
ATOM 1501 C CA . SER A 1 188 ? 52.394 7.796 -24.564 1.00 74.94 188 SER A CA 1
ATOM 1502 C C . SER A 1 188 ? 53.090 9.150 -24.754 1.00 74.94 188 SER A C 1
ATOM 1504 O O . SER A 1 188 ? 52.587 10.075 -25.401 1.00 74.94 188 SER A O 1
ATOM 1506 N N . ARG A 1 189 ? 54.321 9.270 -24.240 1.00 70.56 189 ARG A N 1
ATOM 1507 C CA . ARG A 1 189 ? 55.143 10.484 -24.420 1.00 70.56 189 ARG A CA 1
ATOM 1508 C C . ARG A 1 189 ? 55.419 10.770 -25.898 1.00 70.56 189 ARG A C 1
ATOM 1510 O O . ARG A 1 189 ? 55.592 11.924 -26.280 1.00 70.56 189 ARG A O 1
ATOM 1517 N N . GLN A 1 190 ? 55.488 9.729 -26.718 1.00 74.19 190 GLN A N 1
ATOM 1518 C CA . GLN A 1 190 ? 55.694 9.790 -28.159 1.00 74.19 190 GLN A CA 1
ATOM 1519 C C . GLN A 1 190 ? 54.466 10.387 -28.856 1.00 74.19 190 GLN A C 1
ATOM 1521 O O . GLN A 1 190 ? 54.626 11.273 -29.693 1.00 74.19 190 GLN A O 1
ATOM 1526 N N . PHE A 1 191 ? 53.256 9.992 -28.450 1.00 76.88 191 PHE A N 1
ATOM 1527 C CA . PHE A 1 191 ? 52.015 10.572 -28.956 1.00 76.88 191 PHE A CA 1
ATOM 1528 C C . PHE A 1 191 ? 51.888 12.042 -28.556 1.00 76.88 191 PHE A C 1
ATOM 1530 O O . PHE A 1 191 ? 51.631 12.889 -29.402 1.00 76.88 191 PHE A O 1
ATOM 1537 N N . GLN A 1 192 ? 52.204 12.387 -27.306 1.00 72.44 192 GLN A N 1
ATOM 1538 C CA . GLN A 1 192 ? 52.204 13.782 -26.848 1.00 72.44 192 GLN A CA 1
ATOM 1539 C C . GLN A 1 192 ? 53.221 14.657 -27.604 1.00 72.44 192 GLN A C 1
ATOM 1541 O O . GLN A 1 192 ? 52.964 15.830 -27.881 1.00 72.44 192 GLN A O 1
ATOM 1546 N N . LYS A 1 193 ? 54.379 14.097 -27.983 1.00 72.69 193 LYS A N 1
ATOM 1547 C CA . LYS A 1 193 ? 55.350 14.775 -28.859 1.00 72.69 193 LYS A CA 1
ATOM 1548 C C . LYS A 1 193 ? 54.789 14.987 -30.264 1.00 72.69 193 LYS A C 1
ATOM 1550 O O . LYS A 1 193 ? 54.942 16.078 -30.802 1.00 72.69 193 LYS A O 1
ATOM 1555 N N . TRP A 1 194 ? 54.123 13.981 -30.827 1.00 80.38 194 TRP A N 1
ATOM 1556 C CA . TRP A 1 194 ? 53.468 14.087 -32.128 1.00 80.38 194 TRP A CA 1
ATOM 1557 C C . TRP A 1 194 ? 52.359 15.145 -32.131 1.00 80.38 194 TRP A C 1
ATOM 1559 O O . TRP A 1 194 ? 52.389 16.030 -32.983 1.00 80.38 194 TRP A O 1
ATOM 1569 N N . VAL A 1 195 ? 51.464 15.128 -31.135 1.00 75.25 195 VAL A N 1
ATOM 1570 C CA . VAL A 1 195 ? 50.400 16.132 -30.962 1.00 75.25 195 VAL A CA 1
ATOM 1571 C C . VAL A 1 195 ? 51.000 17.537 -30.937 1.00 75.25 195 VAL A C 1
ATOM 1573 O O . VAL A 1 195 ? 50.629 18.369 -31.757 1.00 75.25 195 VAL A O 1
ATOM 1576 N N . LYS A 1 196 ? 52.013 17.792 -30.095 1.00 73.06 196 LYS A N 1
ATOM 1577 C CA . LYS A 1 196 ? 52.691 19.102 -30.033 1.00 73.06 196 LYS A CA 1
ATOM 1578 C C . LYS A 1 196 ? 53.289 19.531 -31.376 1.00 73.06 196 LYS A C 1
ATOM 1580 O O . LYS A 1 196 ? 53.227 20.711 -31.720 1.00 73.06 196 LYS A O 1
ATOM 1585 N N . SER A 1 197 ? 53.874 18.601 -32.131 1.00 71.25 197 SER A N 1
ATOM 1586 C CA . SER A 1 197 ? 54.435 18.883 -33.456 1.00 71.25 197 SER A CA 1
ATOM 1587 C C . SER A 1 197 ? 53.359 19.238 -34.484 1.00 71.25 197 SER A C 1
ATOM 1589 O O . SER A 1 197 ? 53.541 20.206 -35.222 1.00 71.25 197 SER A O 1
ATOM 1591 N N . VAL A 1 198 ? 52.238 18.512 -34.504 1.00 73.06 198 VAL A N 1
ATOM 1592 C CA . VAL A 1 198 ? 51.111 18.803 -35.402 1.00 73.06 198 VAL A CA 1
ATOM 1593 C C . VAL A 1 198 ? 50.446 20.126 -35.009 1.00 73.06 198 VAL A C 1
ATOM 1595 O O . VAL A 1 198 ? 50.308 20.999 -35.859 1.00 73.06 198 VAL A O 1
ATOM 1598 N N . THR A 1 199 ? 50.156 20.365 -33.725 1.00 72.25 199 THR A N 1
ATOM 1599 C CA . THR A 1 199 ? 49.601 21.648 -33.247 1.00 72.25 199 THR A CA 1
ATOM 1600 C C . THR A 1 199 ? 50.499 22.832 -33.611 1.00 72.25 199 THR A C 1
ATOM 1602 O O . THR A 1 199 ? 50.011 23.862 -34.067 1.00 72.25 199 THR A O 1
ATOM 1605 N N . LYS A 1 200 ? 51.827 22.694 -33.484 1.00 72.56 200 LYS A N 1
ATOM 1606 C CA . LYS A 1 200 ? 52.777 23.757 -33.852 1.00 72.56 200 LYS A CA 1
ATOM 1607 C C . LYS A 1 200 ? 52.781 24.051 -35.358 1.00 72.56 200 LYS A C 1
ATOM 1609 O O . LYS A 1 200 ? 52.933 25.209 -35.740 1.00 72.56 200 LYS A O 1
ATOM 1614 N N . ALA A 1 201 ? 52.590 23.039 -36.207 1.00 67.62 201 ALA A N 1
ATOM 1615 C CA . ALA A 1 201 ? 52.511 23.195 -37.666 1.00 67.62 201 ALA A CA 1
ATOM 1616 C C . ALA A 1 201 ? 51.224 23.908 -38.145 1.00 67.62 201 ALA A C 1
ATOM 1618 O O . ALA A 1 201 ? 51.163 24.422 -39.271 1.00 67.62 201 ALA A O 1
ATOM 1619 N N . TYR A 1 202 ? 50.216 23.962 -37.272 1.00 68.62 202 TYR A N 1
ATOM 1620 C CA . TYR A 1 202 ? 48.917 24.599 -37.481 1.00 68.62 202 TYR A CA 1
ATOM 1621 C C . TYR A 1 202 ? 48.622 25.668 -36.417 1.00 68.62 202 TYR A C 1
ATOM 1623 O O . TYR A 1 202 ? 47.473 25.929 -36.083 1.00 68.62 202 TYR A O 1
ATOM 1631 N N . ASN A 1 203 ? 49.654 26.340 -35.903 1.00 69.56 203 ASN A N 1
ATOM 1632 C CA . ASN A 1 203 ? 49.528 27.348 -34.841 1.00 69.56 203 ASN A CA 1
ATOM 1633 C C . ASN A 1 203 ? 48.559 28.511 -35.149 1.00 69.56 203 ASN A C 1
ATOM 1635 O O . ASN A 1 203 ? 48.075 29.151 -34.223 1.00 69.56 203 ASN A O 1
ATOM 1639 N N . LYS A 1 204 ? 48.285 28.788 -36.431 1.00 70.06 204 LYS A N 1
ATOM 1640 C CA . LYS A 1 204 ? 47.315 29.795 -36.896 1.00 70.06 204 LYS A CA 1
ATOM 1641 C C . LYS A 1 204 ? 45.901 29.241 -37.132 1.00 70.06 204 LYS A C 1
ATOM 1643 O O . LYS A 1 204 ? 44.995 30.033 -37.348 1.00 70.06 204 LYS A O 1
ATOM 1648 N N . ASN A 1 205 ? 45.719 27.918 -37.132 1.00 65.44 205 ASN A N 1
ATOM 1649 C CA . ASN A 1 205 ? 44.430 27.253 -37.339 1.00 65.44 205 ASN A CA 1
ATOM 1650 C C . ASN A 1 205 ? 44.335 25.967 -36.483 1.00 65.44 205 ASN A C 1
ATOM 1652 O O . ASN A 1 205 ? 44.605 24.869 -36.982 1.00 65.44 205 ASN A O 1
ATOM 1656 N N . PRO A 1 206 ? 43.996 26.095 -35.186 1.00 64.81 206 PRO A N 1
ATOM 1657 C CA . PRO A 1 206 ? 43.931 24.966 -34.258 1.00 64.81 206 PRO A CA 1
ATOM 1658 C C . PRO A 1 206 ? 42.941 23.869 -34.677 1.00 64.81 206 PRO A C 1
ATOM 1660 O O . PRO A 1 206 ? 43.228 22.694 -34.467 1.00 64.81 206 PRO A O 1
ATOM 1663 N N . GLU A 1 207 ? 41.826 24.227 -35.318 1.00 58.47 207 GLU A N 1
ATOM 1664 C CA . GLU A 1 207 ? 40.815 23.276 -35.806 1.00 58.47 207 GLU A CA 1
ATOM 1665 C C . GLU A 1 207 ? 41.392 22.356 -36.887 1.00 58.47 207 GLU A C 1
ATOM 1667 O O . GLU A 1 207 ? 41.261 21.134 -36.820 1.00 58.47 207 GLU A O 1
ATOM 1672 N N . GLN A 1 208 ? 42.157 22.918 -37.826 1.00 65.19 208 GLN A N 1
ATOM 1673 C CA . GLN A 1 208 ? 42.825 22.143 -38.873 1.00 65.19 208 GLN A CA 1
ATOM 1674 C C . GLN A 1 208 ? 43.925 21.222 -38.318 1.00 65.19 208 GLN A C 1
ATOM 1676 O O . GLN A 1 208 ? 44.207 20.169 -38.899 1.00 65.19 208 GLN A O 1
ATOM 1681 N N . ALA A 1 209 ? 44.521 21.577 -37.173 1.00 66.69 209 ALA A N 1
ATOM 1682 C CA . ALA A 1 209 ? 45.429 20.694 -36.445 1.00 66.69 209 ALA A CA 1
ATOM 1683 C C . ALA A 1 209 ? 44.694 19.442 -35.947 1.00 66.69 209 ALA A C 1
ATOM 1685 O O . ALA A 1 209 ? 45.180 18.329 -36.144 1.00 66.69 209 ALA A O 1
ATOM 1686 N N . THR A 1 210 ? 43.516 19.629 -35.348 1.00 63.09 210 THR A N 1
ATOM 1687 C CA . THR A 1 210 ? 42.670 18.554 -34.816 1.00 63.09 210 THR A CA 1
ATOM 1688 C C . THR A 1 210 ? 42.149 17.648 -35.933 1.00 63.09 210 THR A C 1
ATOM 1690 O O . THR A 1 210 ? 42.300 16.433 -35.834 1.00 63.09 210 THR A O 1
ATOM 1693 N N . VAL A 1 211 ? 41.660 18.217 -37.041 1.00 63.38 211 VAL A N 1
ATOM 1694 C CA . VAL A 1 211 ? 41.244 17.471 -38.250 1.00 63.38 211 VAL A CA 1
ATOM 1695 C C . VAL A 1 211 ? 42.404 16.650 -38.825 1.00 63.38 211 VAL A C 1
ATOM 1697 O O . VAL A 1 211 ? 42.251 15.478 -39.165 1.00 63.38 211 VAL A O 1
ATOM 1700 N N . THR A 1 212 ? 43.613 17.221 -38.866 1.00 67.50 212 THR A N 1
ATOM 1701 C CA . THR A 1 212 ? 44.808 16.501 -39.342 1.00 67.50 212 THR A CA 1
ATOM 1702 C C . THR A 1 212 ? 45.145 15.308 -38.446 1.00 67.50 212 THR A C 1
ATOM 1704 O O . THR A 1 212 ? 45.516 14.228 -38.928 1.00 67.50 212 THR A O 1
ATOM 1707 N N . MET A 1 213 ? 45.022 15.488 -37.127 1.00 74.69 213 MET A N 1
ATOM 1708 C CA . MET A 1 213 ? 45.239 14.412 -36.164 1.00 74.69 213 MET A CA 1
ATOM 1709 C C . MET A 1 213 ? 44.189 13.311 -36.319 1.00 74.69 213 MET A C 1
ATOM 1711 O O . MET A 1 213 ? 44.557 12.138 -36.375 1.00 74.69 213 MET A O 1
ATOM 1715 N N . LEU A 1 214 ? 42.912 13.682 -36.449 1.00 66.50 214 LEU A N 1
ATOM 1716 C CA . LEU A 1 214 ? 41.807 12.749 -36.659 1.00 66.50 214 LEU A CA 1
ATOM 1717 C C . LEU A 1 214 ? 41.958 11.965 -37.955 1.00 66.50 214 LEU A C 1
ATOM 1719 O O . LEU A 1 214 ? 41.929 10.744 -37.914 1.00 66.50 214 LEU A O 1
ATOM 1723 N N . SER A 1 215 ? 42.245 12.623 -39.075 1.00 66.62 215 SER A N 1
ATOM 1724 C CA . SER A 1 215 ? 42.491 11.958 -40.360 1.00 66.62 215 SER A CA 1
ATOM 1725 C C . SER A 1 215 ? 43.646 10.948 -40.281 1.00 66.62 215 SER A C 1
ATOM 1727 O O . SER A 1 215 ? 43.544 9.828 -40.789 1.00 66.62 215 SER A O 1
ATOM 1729 N N . THR A 1 216 ? 44.717 11.284 -39.547 1.00 71.88 216 THR A N 1
ATOM 1730 C CA . THR A 1 216 ? 45.837 10.357 -39.299 1.00 71.88 216 THR A CA 1
ATOM 1731 C C . THR A 1 216 ? 45.386 9.143 -38.483 1.00 71.88 216 THR A C 1
ATOM 1733 O O . THR A 1 216 ? 45.716 8.005 -38.817 1.00 71.88 216 THR A O 1
ATOM 1736 N N . LEU A 1 217 ? 44.636 9.377 -37.405 1.00 72.94 217 LEU A N 1
ATOM 1737 C CA . LEU A 1 217 ? 44.189 8.341 -36.480 1.00 72.94 217 LEU A CA 1
ATOM 1738 C C . LEU A 1 217 ? 43.121 7.438 -37.104 1.00 72.94 217 LEU A C 1
ATOM 1740 O O . LEU A 1 217 ? 43.265 6.219 -37.072 1.00 72.94 217 LEU A O 1
ATOM 1744 N N . THR A 1 218 ? 42.107 8.015 -37.743 1.00 66.69 218 THR A N 1
ATOM 1745 C CA . THR A 1 218 ? 41.068 7.310 -38.498 1.00 66.69 218 THR A CA 1
ATOM 1746 C C . THR A 1 218 ? 41.669 6.505 -39.645 1.00 66.69 218 THR A C 1
ATOM 1748 O O . THR A 1 218 ? 41.336 5.333 -39.806 1.00 66.69 218 THR A O 1
ATOM 1751 N N . GLY A 1 219 ? 42.609 7.075 -40.406 1.00 67.38 219 GLY A N 1
ATOM 1752 C CA . GLY A 1 219 ? 43.267 6.373 -41.509 1.00 67.38 219 GLY A CA 1
ATOM 1753 C C . GLY A 1 219 ? 44.127 5.183 -41.067 1.00 67.38 219 GLY A C 1
ATOM 1754 O O . GLY A 1 219 ? 44.339 4.258 -41.849 1.00 67.38 219 GLY A O 1
ATOM 1755 N N . LYS A 1 220 ? 44.628 5.186 -39.824 1.00 70.88 220 LYS A N 1
ATOM 1756 C CA . LYS A 1 220 ? 45.482 4.114 -39.283 1.00 70.88 220 LYS A CA 1
ATOM 1757 C C . LYS A 1 220 ? 44.732 3.076 -38.459 1.00 70.88 220 LYS A C 1
ATOM 1759 O O . LYS A 1 220 ? 45.063 1.898 -38.542 1.00 70.88 220 LYS A O 1
ATOM 1764 N N . TYR A 1 221 ? 43.740 3.499 -37.686 1.00 66.44 221 TYR A N 1
ATOM 1765 C CA . TYR A 1 221 ? 43.049 2.648 -36.719 1.00 66.44 221 TYR A CA 1
ATOM 1766 C C . TYR A 1 221 ? 41.605 2.325 -37.113 1.00 66.44 221 TYR A C 1
ATOM 1768 O O . TYR A 1 221 ? 41.043 1.352 -36.613 1.00 66.44 221 TYR A O 1
ATOM 1776 N N . GLY A 1 222 ? 41.016 3.088 -38.034 1.00 62.84 222 GLY A N 1
ATOM 1777 C CA . GLY A 1 222 ? 39.589 3.035 -38.332 1.00 62.84 222 GLY A CA 1
ATOM 1778 C C . GLY A 1 222 ? 38.740 3.703 -37.246 1.00 62.84 222 GLY A C 1
ATOM 1779 O O . GLY A 1 222 ? 39.173 3.874 -36.102 1.00 62.84 222 GLY A O 1
ATOM 1780 N N . ASP A 1 223 ? 37.509 4.068 -37.607 1.00 56.06 223 ASP A N 1
ATOM 1781 C CA . ASP A 1 223 ? 36.598 4.832 -36.742 1.00 56.06 223 ASP A CA 1
ATOM 1782 C C . ASP A 1 223 ? 36.260 4.088 -35.430 1.00 56.06 223 ASP A C 1
ATOM 1784 O O . ASP A 1 223 ? 36.197 4.692 -34.359 1.00 56.06 223 ASP A O 1
ATOM 1788 N N . GLU A 1 224 ? 36.117 2.755 -35.475 1.00 50.56 224 GLU A N 1
ATOM 1789 C CA . GLU A 1 224 ? 35.751 1.931 -34.310 1.00 50.56 224 GLU A CA 1
ATOM 1790 C C . GLU A 1 224 ? 36.869 1.854 -33.256 1.00 50.56 224 GLU A C 1
ATOM 1792 O O . GLU A 1 224 ? 36.630 2.017 -32.054 1.00 50.56 224 GLU A O 1
ATOM 1797 N N . ALA A 1 225 ? 38.107 1.597 -33.688 1.00 57.94 225 ALA A N 1
ATOM 1798 C CA . ALA A 1 225 ? 39.233 1.510 -32.765 1.00 57.94 225 ALA A CA 1
ATOM 1799 C C . ALA A 1 225 ? 39.575 2.890 -32.192 1.00 57.94 225 ALA A C 1
ATOM 1801 O O . ALA A 1 225 ? 39.919 2.984 -31.014 1.00 57.94 225 ALA A O 1
ATOM 1802 N N . LEU A 1 226 ? 39.413 3.957 -32.984 1.00 66.06 226 LEU A N 1
ATOM 1803 C CA . LEU A 1 226 ? 39.561 5.331 -32.516 1.00 66.06 226 LEU A CA 1
ATOM 1804 C C . LEU A 1 226 ? 38.532 5.677 -31.432 1.00 66.06 226 LEU A C 1
ATOM 1806 O O . LEU A 1 226 ? 38.922 6.158 -30.371 1.00 66.06 226 LEU A O 1
ATOM 1810 N N . ALA A 1 227 ? 37.251 5.349 -31.629 1.00 60.12 227 ALA A N 1
ATOM 1811 C CA . ALA A 1 227 ? 36.209 5.585 -30.625 1.00 60.12 227 ALA A CA 1
ATOM 1812 C C . ALA A 1 227 ? 36.486 4.851 -29.299 1.00 60.12 227 ALA A C 1
ATOM 1814 O O . ALA A 1 227 ? 36.301 5.420 -28.223 1.00 60.12 227 ALA A O 1
ATOM 1815 N N . LYS A 1 228 ? 36.980 3.604 -29.358 1.00 57.25 228 LYS A N 1
ATOM 1816 C CA . LYS A 1 228 ? 37.390 2.839 -28.165 1.00 57.25 228 LYS A CA 1
ATOM 1817 C C . LYS A 1 228 ? 38.579 3.490 -27.450 1.00 57.25 228 LYS A C 1
ATOM 1819 O O . LYS A 1 228 ? 38.536 3.649 -26.234 1.00 57.25 228 LYS A O 1
ATOM 1824 N N . MET A 1 229 ? 39.604 3.913 -28.193 1.00 64.38 229 MET A N 1
ATOM 1825 C CA . MET A 1 229 ? 40.771 4.599 -27.623 1.00 64.38 229 MET A CA 1
ATOM 1826 C C . MET A 1 229 ? 40.392 5.929 -26.962 1.00 64.38 229 MET A C 1
ATOM 1828 O O . MET A 1 229 ? 40.867 6.219 -25.865 1.00 64.38 229 MET A O 1
ATOM 1832 N N . LEU A 1 230 ? 39.512 6.717 -27.588 1.00 65.94 230 LEU A N 1
ATOM 1833 C CA . LEU A 1 230 ? 39.026 7.981 -27.031 1.00 65.94 230 LEU A CA 1
ATOM 1834 C C . LEU A 1 230 ? 38.195 7.761 -25.761 1.00 65.94 230 LEU A C 1
ATOM 1836 O O . LEU A 1 230 ? 38.402 8.472 -24.781 1.00 65.94 230 LEU A O 1
ATOM 1840 N N . ALA A 1 231 ? 37.323 6.747 -25.738 1.00 59.44 231 ALA A N 1
ATOM 1841 C CA . ALA A 1 231 ? 36.544 6.398 -24.551 1.00 59.44 231 ALA A CA 1
ATOM 1842 C C . ALA A 1 231 ? 37.448 6.060 -23.350 1.00 59.44 231 ALA A C 1
ATOM 1844 O O . ALA A 1 231 ? 37.265 6.630 -22.278 1.00 59.44 231 ALA A O 1
ATOM 1845 N N . THR A 1 232 ? 38.470 5.217 -23.542 1.00 60.91 232 THR A N 1
ATOM 1846 C CA . THR A 1 232 ? 39.450 4.887 -22.491 1.00 60.91 232 THR A CA 1
ATOM 1847 C C . THR A 1 232 ? 40.279 6.105 -22.072 1.00 60.91 232 THR A C 1
ATOM 1849 O O . THR A 1 232 ? 40.540 6.311 -20.889 1.00 60.91 232 THR A O 1
ATOM 1852 N N . ALA A 1 233 ? 40.668 6.967 -23.014 1.00 65.81 233 ALA A N 1
ATOM 1853 C CA . ALA A 1 233 ? 41.461 8.155 -22.709 1.00 65.81 233 ALA A CA 1
ATOM 1854 C C . ALA A 1 233 ? 40.689 9.251 -21.957 1.00 65.81 233 ALA A C 1
ATOM 1856 O O . ALA A 1 233 ? 41.319 10.061 -21.274 1.00 65.81 233 ALA A O 1
ATOM 1857 N N . LYS A 1 234 ? 39.353 9.269 -22.023 1.00 62.66 234 LYS A N 1
ATOM 1858 C CA . LYS A 1 234 ? 38.514 10.161 -21.203 1.00 62.66 234 LYS A CA 1
ATOM 1859 C C . LYS A 1 234 ? 38.439 9.746 -19.734 1.00 62.66 234 LYS A C 1
ATOM 1861 O O . LYS A 1 234 ? 38.124 10.577 -18.894 1.00 62.66 234 LYS A O 1
ATOM 1866 N N . GLU A 1 235 ? 38.764 8.497 -19.409 1.00 57.75 235 GLU A N 1
ATOM 1867 C CA . GLU A 1 235 ? 38.797 8.016 -18.021 1.00 57.75 235 GLU A CA 1
ATOM 1868 C C . GLU A 1 235 ? 40.089 8.425 -17.283 1.00 57.75 235 GLU A C 1
ATOM 1870 O O . GLU A 1 235 ? 40.160 8.354 -16.056 1.00 57.75 235 GLU A O 1
ATOM 1875 N N . ASN A 1 236 ? 41.112 8.895 -18.009 1.00 61.56 236 ASN A N 1
ATOM 1876 C CA . ASN A 1 236 ? 42.391 9.331 -17.452 1.00 61.56 236 ASN A CA 1
ATOM 1877 C C . ASN A 1 236 ? 42.535 10.863 -17.519 1.00 61.56 236 ASN A C 1
ATOM 1879 O O . ASN A 1 236 ? 42.595 11.447 -18.600 1.00 61.56 236 ASN A O 1
ATOM 1883 N N . ARG A 1 237 ? 42.686 11.508 -16.350 1.00 56.97 237 ARG A N 1
ATOM 1884 C CA . ARG A 1 237 ? 42.790 12.977 -16.196 1.00 56.97 237 ARG A CA 1
ATOM 1885 C C . ARG A 1 237 ? 43.865 13.634 -17.071 1.00 56.97 237 ARG A C 1
ATOM 1887 O O . ARG A 1 237 ? 43.723 14.791 -17.444 1.00 56.97 237 ARG A O 1
ATOM 1894 N N . ASN A 1 238 ? 44.942 12.919 -17.401 1.00 59.03 238 ASN A N 1
ATOM 1895 C CA . ASN A 1 238 ? 46.035 13.464 -18.215 1.00 59.03 238 ASN A CA 1
ATOM 1896 C C . ASN A 1 238 ? 45.727 13.463 -19.721 1.00 59.03 238 ASN A C 1
ATOM 1898 O O . ASN A 1 238 ? 46.387 14.168 -20.482 1.00 59.03 238 ASN A O 1
ATOM 1902 N N . THR A 1 239 ? 44.761 12.657 -20.161 1.00 61.84 239 THR A N 1
ATOM 1903 C CA . THR A 1 239 ? 44.386 12.490 -21.573 1.00 61.84 239 THR A CA 1
ATOM 1904 C C . THR A 1 239 ? 42.962 12.955 -21.874 1.00 61.84 239 THR A C 1
ATOM 1906 O O . THR A 1 239 ? 42.617 13.100 -23.044 1.00 61.84 239 THR A O 1
ATOM 1909 N N . GLU A 1 240 ? 42.172 13.260 -20.843 1.00 64.19 240 GLU A N 1
ATOM 1910 C CA . GLU A 1 240 ? 40.768 13.672 -20.920 1.00 64.19 240 GLU A CA 1
ATOM 1911 C C . GLU A 1 240 ? 40.540 14.883 -21.832 1.00 64.19 240 GLU A C 1
ATOM 1913 O O . GLU A 1 240 ? 39.665 14.838 -22.697 1.00 64.19 240 GLU A O 1
ATOM 1918 N N . THR A 1 241 ? 41.348 15.942 -21.706 1.00 61.81 241 THR A N 1
ATOM 1919 C CA . THR A 1 241 ? 41.191 17.168 -22.509 1.00 61.81 241 THR A CA 1
ATOM 1920 C C . THR A 1 241 ? 41.364 16.898 -24.003 1.00 61.81 241 THR A C 1
ATOM 1922 O O . THR A 1 241 ? 40.536 17.314 -24.809 1.00 61.81 241 THR A O 1
ATOM 1925 N N . ILE A 1 242 ? 42.413 16.159 -24.375 1.00 63.84 242 ILE A N 1
ATOM 1926 C CA . ILE A 1 242 ? 42.709 15.832 -25.778 1.00 63.84 242 ILE A CA 1
ATOM 1927 C C . ILE A 1 242 ? 41.682 14.827 -26.311 1.00 63.84 242 ILE A C 1
ATOM 1929 O O . ILE A 1 242 ? 41.213 14.971 -27.436 1.00 63.84 242 ILE A O 1
ATOM 1933 N N . ALA A 1 243 ? 41.287 13.838 -25.505 1.00 65.69 243 ALA A N 1
ATOM 1934 C CA . ALA A 1 243 ? 40.287 12.853 -25.900 1.00 65.69 243 ALA A CA 1
ATOM 1935 C C . ALA A 1 243 ? 38.901 13.484 -26.112 1.00 65.69 243 ALA A C 1
ATOM 1937 O O . ALA A 1 243 ? 38.212 13.134 -27.064 1.00 65.69 243 ALA A O 1
ATOM 1938 N N . THR A 1 244 ? 38.523 14.459 -25.281 1.00 63.41 244 THR A N 1
ATOM 1939 C CA . THR A 1 244 ? 37.257 15.198 -25.410 1.00 63.41 244 THR A CA 1
ATOM 1940 C C . THR A 1 244 ? 37.259 16.115 -26.635 1.00 63.41 244 THR A C 1
ATOM 1942 O O . THR A 1 244 ? 36.266 16.165 -27.355 1.00 63.41 244 THR A O 1
ATOM 1945 N N . GLN A 1 245 ? 38.379 16.790 -26.924 1.00 65.94 245 GLN A N 1
ATOM 1946 C CA . GLN A 1 245 ? 38.532 17.608 -28.135 1.00 65.94 245 GLN A CA 1
ATOM 1947 C C . GLN A 1 245 ? 38.478 16.765 -29.415 1.00 65.94 245 GLN A C 1
ATOM 1949 O O . GLN A 1 245 ? 37.782 17.123 -30.363 1.00 65.94 245 GLN A O 1
ATOM 1954 N N . LEU A 1 246 ? 39.177 15.625 -29.435 1.00 67.12 246 LEU A N 1
ATOM 1955 C CA . LEU A 1 246 ? 39.154 14.705 -30.571 1.00 67.12 246 LEU A CA 1
ATOM 1956 C C . LEU A 1 246 ? 37.770 14.068 -30.753 1.00 67.12 246 LEU A C 1
ATOM 1958 O O . LEU A 1 246 ? 37.315 13.952 -31.886 1.00 67.12 246 LEU A O 1
ATOM 1962 N N . GLU A 1 247 ? 37.069 13.698 -29.676 1.00 64.44 247 GLU A N 1
ATOM 1963 C CA . GLU A 1 247 ? 35.704 13.162 -29.763 1.00 64.44 247 GLU A CA 1
ATOM 1964 C C . GLU A 1 247 ? 34.715 14.198 -30.320 1.00 64.44 247 GLU A C 1
ATOM 1966 O O . GLU A 1 247 ? 33.961 13.871 -31.234 1.00 64.44 247 GLU A O 1
ATOM 1971 N N . ALA A 1 248 ? 34.755 15.447 -29.841 1.00 61.22 248 ALA A N 1
ATOM 1972 C CA . ALA A 1 248 ? 33.888 16.522 -30.332 1.00 61.22 248 ALA A CA 1
ATOM 1973 C C . ALA A 1 248 ? 34.087 16.787 -31.835 1.00 61.22 248 ALA A C 1
ATOM 1975 O O . ALA A 1 248 ? 33.116 16.847 -32.589 1.00 61.22 248 ALA A O 1
ATOM 1976 N N . GLN A 1 249 ? 35.341 16.854 -32.289 1.00 63.59 249 GLN A N 1
ATOM 1977 C CA . GLN A 1 249 ? 35.658 17.066 -33.702 1.00 63.59 249 GLN A CA 1
ATOM 1978 C C . GLN A 1 249 ? 35.316 15.834 -34.567 1.00 63.59 249 GLN A C 1
ATOM 1980 O O . GLN A 1 249 ? 34.856 15.982 -35.697 1.00 63.59 249 GLN A O 1
ATOM 1985 N N . THR A 1 250 ? 35.454 14.614 -34.029 1.00 64.38 250 THR A N 1
ATOM 1986 C CA . THR A 1 250 ? 35.018 13.380 -34.718 1.00 64.38 250 THR A CA 1
ATOM 1987 C C . THR A 1 250 ? 33.504 13.386 -34.939 1.00 64.38 250 THR A C 1
ATOM 1989 O O . THR A 1 250 ? 33.028 13.012 -36.008 1.00 64.38 250 THR A O 1
ATOM 1992 N N . ILE A 1 251 ? 32.738 13.822 -33.937 1.00 58.16 251 ILE A N 1
ATOM 1993 C CA . ILE A 1 251 ? 31.277 13.933 -34.005 1.00 58.16 251 ILE A CA 1
ATOM 1994 C C . ILE A 1 251 ? 30.850 14.967 -35.062 1.00 58.16 251 ILE A C 1
ATOM 1996 O O . ILE A 1 251 ? 29.944 14.680 -35.845 1.00 58.16 251 ILE A O 1
ATOM 2000 N N . GLN A 1 252 ? 31.543 16.108 -35.143 1.00 59.03 252 GLN A N 1
ATOM 2001 C CA . GLN A 1 252 ? 31.305 17.141 -36.156 1.00 59.03 252 GLN A CA 1
ATOM 2002 C C . GLN A 1 252 ? 31.564 16.628 -37.585 1.00 59.03 252 GLN A C 1
ATOM 2004 O O . GLN A 1 252 ? 30.687 16.730 -38.442 1.00 59.03 252 GLN A O 1
ATOM 2009 N N . GLU A 1 253 ? 32.712 15.986 -37.835 1.00 59.47 253 GLU A N 1
ATOM 2010 C CA . GLU A 1 253 ? 33.034 15.410 -39.153 1.00 59.47 253 GLU A CA 1
ATOM 2011 C C . GLU A 1 253 ? 32.053 14.297 -39.570 1.00 59.47 253 GLU A C 1
ATOM 2013 O O . GLU A 1 253 ? 31.734 14.138 -40.751 1.00 59.47 253 GLU A O 1
ATOM 2018 N N . LEU A 1 254 ? 31.549 13.509 -38.614 1.00 55.94 254 LEU A N 1
ATOM 2019 C CA . LEU A 1 254 ? 30.522 12.496 -38.873 1.00 55.94 254 LEU A CA 1
ATOM 2020 C C . LEU A 1 254 ? 29.154 13.114 -39.217 1.00 55.94 254 LEU A C 1
ATOM 2022 O O . LEU A 1 254 ? 28.368 12.477 -39.923 1.00 55.94 254 LEU A O 1
ATOM 2026 N N . GLY A 1 255 ? 28.856 14.325 -38.737 1.00 47.66 255 GLY A N 1
ATOM 2027 C CA . GLY A 1 255 ? 27.679 15.103 -39.138 1.00 47.66 255 GLY A CA 1
ATOM 2028 C C . GLY A 1 255 ? 27.769 15.544 -40.601 1.00 47.66 255 GLY A C 1
ATOM 2029 O O . GLY A 1 255 ? 26.893 15.220 -41.402 1.00 47.66 255 GLY A O 1
ATOM 2030 N N . GLU A 1 256 ? 28.893 16.154 -40.982 1.00 52.16 256 GLU A N 1
ATOM 2031 C CA . GLU A 1 256 ? 29.158 16.636 -42.349 1.00 52.16 256 GLU A CA 1
ATOM 2032 C C . GLU A 1 256 ? 29.208 15.497 -43.392 1.00 52.16 256 GLU A C 1
ATOM 2034 O O . GLU A 1 256 ? 28.798 15.660 -44.544 1.00 52.16 256 GLU A O 1
ATOM 2039 N N . ARG A 1 257 ? 29.670 14.296 -43.008 1.00 51.75 257 ARG A N 1
ATOM 2040 C CA . ARG A 1 257 ? 29.673 13.107 -43.888 1.00 51.75 257 ARG A CA 1
ATOM 2041 C C . ARG A 1 257 ? 28.271 12.541 -44.158 1.00 51.75 257 ARG A C 1
ATOM 2043 O O . ARG A 1 257 ? 28.068 11.950 -45.222 1.00 51.75 257 ARG A O 1
ATOM 2050 N N . LYS A 1 258 ? 27.321 12.707 -43.225 1.00 44.97 258 LYS A N 1
ATOM 2051 C CA . LYS A 1 258 ? 25.920 12.256 -43.362 1.00 44.97 258 LYS A CA 1
ATOM 2052 C C . LYS A 1 258 ? 25.141 13.159 -44.323 1.00 44.97 258 LYS A C 1
ATOM 2054 O O . LYS A 1 258 ? 24.423 12.633 -45.169 1.00 44.97 258 LYS A O 1
ATOM 2059 N N . GLU A 1 259 ? 25.327 14.480 -44.247 1.00 44.81 259 GLU A N 1
ATOM 2060 C CA . GLU A 1 259 ? 24.714 15.437 -45.188 1.00 44.81 259 GLU A CA 1
ATOM 2061 C C . GLU A 1 259 ? 25.183 15.220 -46.636 1.00 44.81 259 GLU A C 1
ATOM 2063 O O . GLU A 1 259 ? 24.395 15.331 -47.571 1.00 44.81 259 GLU A O 1
ATOM 2068 N N . ASN A 1 260 ? 26.438 14.803 -46.824 1.00 41.16 260 ASN A N 1
ATOM 2069 C CA . ASN A 1 260 ? 27.035 14.564 -48.142 1.00 41.16 260 ASN A CA 1
ATOM 2070 C C . ASN A 1 260 ? 26.792 13.149 -48.719 1.00 41.16 260 ASN A C 1
ATOM 2072 O O . ASN A 1 260 ? 27.453 12.748 -49.677 1.00 41.16 260 ASN A O 1
ATOM 2076 N N . GLY A 1 261 ? 25.870 12.362 -48.148 1.00 42.19 261 GLY A N 1
ATOM 2077 C CA . GLY A 1 261 ? 25.476 11.048 -48.684 1.00 42.19 261 GLY A CA 1
ATOM 2078 C C . GLY A 1 261 ? 26.560 9.956 -48.626 1.00 42.19 261 GLY A C 1
ATOM 2079 O O . GLY A 1 261 ? 26.474 8.955 -49.342 1.00 42.19 261 GLY A O 1
ATOM 2080 N N . GLY A 1 262 ? 27.592 10.130 -47.794 1.00 36.28 262 GLY A N 1
ATOM 2081 C CA . GLY A 1 262 ? 28.733 9.218 -47.681 1.00 36.28 262 GLY A CA 1
ATOM 2082 C C . GLY A 1 262 ? 28.439 7.920 -46.912 1.00 36.28 262 GLY A C 1
ATOM 2083 O O . GLY A 1 262 ? 27.571 7.868 -46.048 1.00 36.28 262 GLY A O 1
ATOM 2084 N N . ARG A 1 263 ? 29.193 6.858 -47.248 1.00 37.84 263 ARG A N 1
ATOM 2085 C CA . ARG A 1 263 ? 29.151 5.470 -46.718 1.00 37.84 263 ARG A CA 1
ATOM 2086 C C . ARG A 1 263 ? 28.617 5.297 -45.281 1.00 37.84 263 ARG A C 1
ATOM 2088 O O . ARG A 1 263 ? 29.035 5.992 -44.364 1.00 37.84 263 ARG A O 1
ATOM 2095 N N . ARG A 1 264 ? 27.825 4.223 -45.091 1.00 37.22 264 ARG A N 1
ATOM 2096 C CA . ARG A 1 264 ? 27.377 3.644 -43.802 1.00 37.22 264 ARG A CA 1
ATOM 2097 C C . ARG A 1 264 ? 28.479 3.714 -42.730 1.00 37.22 264 ARG A C 1
ATOM 2099 O O . ARG A 1 264 ? 29.442 2.950 -42.782 1.00 37.22 264 ARG A O 1
ATOM 2106 N N . VAL A 1 265 ? 28.295 4.604 -41.758 1.00 41.06 265 VAL A N 1
ATOM 2107 C CA . VAL A 1 265 ? 29.158 4.754 -40.578 1.00 41.06 265 VAL A CA 1
ATOM 2108 C C . VAL A 1 265 ? 29.129 3.454 -39.762 1.00 41.06 265 VAL A C 1
ATOM 2110 O O . VAL A 1 265 ? 28.054 2.936 -39.450 1.00 41.06 265 VAL A O 1
ATOM 2113 N N . GLN A 1 266 ? 30.304 2.893 -39.460 1.00 40.25 266 GLN A N 1
ATOM 2114 C CA . GLN A 1 266 ? 30.447 1.707 -38.608 1.00 40.25 266 GLN A CA 1
ATOM 2115 C C . GLN A 1 266 ? 30.104 2.056 -37.150 1.00 40.25 266 GLN A C 1
ATOM 2117 O O . GLN A 1 266 ? 30.414 3.150 -36.686 1.00 40.25 266 GLN A O 1
ATOM 2122 N N . SER A 1 267 ? 29.424 1.140 -36.448 1.00 39.06 267 SER A N 1
ATOM 2123 C CA . SER A 1 267 ? 28.813 1.398 -35.135 1.00 39.06 267 SER A CA 1
ATOM 2124 C C . SER A 1 267 ? 29.843 1.896 -34.103 1.00 39.06 267 SER A C 1
ATOM 2126 O O . SER A 1 267 ? 30.759 1.143 -33.768 1.00 39.06 267 SER A O 1
ATOM 2128 N N . PRO A 1 268 ? 29.692 3.117 -33.551 1.00 46.97 268 PRO A N 1
ATOM 2129 C CA . PRO A 1 268 ? 30.556 3.621 -32.485 1.00 46.97 268 PRO A CA 1
ATOM 2130 C C . PRO A 1 268 ? 30.366 2.836 -31.178 1.00 46.97 268 PRO A C 1
ATOM 2132 O O . PRO A 1 268 ? 29.401 2.082 -31.020 1.00 46.97 268 PRO A O 1
ATOM 2135 N N . SER A 1 269 ? 31.244 3.074 -30.193 1.00 52.97 269 SER A N 1
ATOM 2136 C CA . SER A 1 269 ? 30.950 2.706 -28.799 1.00 52.97 269 SER A CA 1
ATOM 2137 C C . SER A 1 269 ? 29.597 3.308 -28.380 1.00 52.97 269 SER A C 1
ATOM 2139 O O . SER A 1 269 ? 29.254 4.402 -28.829 1.00 52.97 269 SER A O 1
ATOM 2141 N N . LEU A 1 270 ? 28.819 2.629 -27.527 1.00 54.50 270 LEU A N 1
ATOM 2142 C CA . LEU A 1 270 ? 27.473 3.091 -27.143 1.00 54.50 270 LEU A CA 1
ATOM 2143 C C . LEU A 1 270 ? 27.476 4.543 -26.632 1.00 54.50 270 LEU A C 1
ATOM 2145 O O . LEU A 1 270 ? 26.587 5.315 -26.976 1.00 54.50 270 LEU A O 1
ATOM 2149 N N . ASN A 1 271 ? 28.504 4.934 -25.875 1.00 54.34 271 ASN A N 1
ATOM 2150 C CA . ASN A 1 271 ? 28.650 6.296 -25.364 1.00 54.34 271 ASN A CA 1
ATOM 2151 C C . ASN A 1 271 ? 28.939 7.306 -26.481 1.00 54.34 271 ASN A C 1
ATOM 2153 O O . ASN A 1 271 ? 28.305 8.354 -26.525 1.00 54.34 271 ASN A O 1
ATOM 2157 N N . SER A 1 272 ? 29.841 6.982 -27.410 1.00 53.09 272 SER A N 1
ATOM 2158 C CA . SER A 1 272 ? 30.146 7.856 -28.550 1.00 53.09 272 SER A CA 1
ATOM 2159 C C . SER A 1 272 ? 28.960 7.973 -29.508 1.00 53.09 272 SER A C 1
ATOM 2161 O O . SER A 1 272 ? 28.722 9.037 -30.068 1.00 53.09 272 SER A O 1
ATOM 2163 N N . TRP A 1 273 ? 28.171 6.908 -29.659 1.00 58.12 273 TRP A N 1
ATOM 2164 C CA . TRP A 1 273 ? 26.938 6.936 -30.439 1.00 58.12 273 TRP A CA 1
ATOM 2165 C C . TRP A 1 273 ? 25.862 7.799 -29.767 1.00 58.12 273 TRP A C 1
ATOM 2167 O O . TRP A 1 273 ? 25.243 8.616 -30.439 1.00 58.12 273 TRP A O 1
ATOM 2177 N N . VAL A 1 274 ? 25.687 7.697 -28.443 1.00 59.53 274 VAL A N 1
ATOM 2178 C CA . VAL A 1 274 ? 24.793 8.591 -27.682 1.00 59.53 274 VAL A CA 1
ATOM 2179 C C . VAL A 1 274 ? 25.220 10.053 -27.848 1.00 59.53 274 VAL A C 1
ATOM 2181 O O . VAL A 1 274 ? 24.373 10.897 -28.126 1.00 59.53 274 VAL A O 1
ATOM 2184 N N . SER A 1 275 ? 26.518 10.355 -27.729 1.00 57.00 275 SER A N 1
ATOM 2185 C CA . SER A 1 275 ? 27.058 11.706 -27.946 1.00 57.00 275 SER A CA 1
ATOM 2186 C C . SER A 1 275 ? 26.822 12.207 -29.372 1.00 57.00 275 SER A C 1
ATOM 2188 O O . SER A 1 275 ? 26.431 13.355 -29.551 1.00 57.00 275 SER A O 1
ATOM 2190 N N . TYR A 1 276 ? 27.011 11.348 -30.377 1.00 53.41 276 TYR A N 1
ATOM 2191 C CA . TYR A 1 276 ? 26.764 11.685 -31.778 1.00 53.41 276 TYR A CA 1
ATOM 2192 C C . TYR A 1 276 ? 25.291 11.996 -32.050 1.00 53.41 276 TYR A C 1
ATOM 2194 O O . TYR A 1 276 ? 24.984 13.009 -32.662 1.00 53.41 276 TYR A O 1
ATOM 2202 N N . VAL A 1 277 ? 24.366 11.163 -31.575 1.00 55.75 277 VAL A N 1
ATOM 2203 C CA . VAL A 1 277 ? 22.935 11.399 -31.805 1.00 55.75 277 VAL A CA 1
ATOM 2204 C C . VAL A 1 277 ? 22.446 12.640 -31.050 1.00 55.75 277 VAL A C 1
ATOM 2206 O O . VAL A 1 277 ? 21.674 13.406 -31.612 1.00 55.75 277 VAL A O 1
ATOM 2209 N N . ASN A 1 278 ? 22.955 12.894 -29.837 1.00 60.69 278 ASN A N 1
ATOM 2210 C CA . ASN A 1 278 ? 22.684 14.150 -29.128 1.00 60.69 278 ASN A CA 1
ATOM 2211 C C . ASN A 1 278 ? 23.195 15.375 -29.903 1.00 60.69 278 ASN A C 1
ATOM 2213 O O . ASN A 1 278 ? 22.540 16.405 -29.890 1.00 60.69 278 ASN A O 1
ATOM 2217 N N . PHE A 1 279 ? 24.356 15.278 -30.559 1.00 54.88 279 PHE A N 1
ATOM 2218 C CA . PHE A 1 279 ? 24.880 16.348 -31.415 1.00 54.88 279 PHE A CA 1
ATOM 2219 C C . PHE A 1 279 ? 24.001 16.602 -32.647 1.00 54.88 279 PHE A C 1
ATOM 2221 O O . PHE A 1 279 ? 23.960 17.720 -33.144 1.00 54.88 279 PHE A O 1
ATOM 2228 N N . LEU A 1 280 ? 23.284 15.583 -33.123 1.00 51.44 280 LEU A N 1
ATOM 2229 C CA . LEU A 1 280 ? 22.299 15.715 -34.198 1.00 51.44 280 LEU A CA 1
ATOM 2230 C C . LEU A 1 280 ? 20.930 16.233 -33.715 1.00 51.44 280 LEU A C 1
ATOM 2232 O O . LEU A 1 280 ? 19.977 16.184 -34.487 1.00 51.44 280 LEU A O 1
ATOM 2236 N N . ASP A 1 281 ? 20.803 16.663 -32.454 1.00 60.81 281 ASP A N 1
ATOM 2237 C CA . ASP A 1 281 ? 19.536 17.057 -31.815 1.00 60.81 281 ASP A CA 1
ATOM 2238 C C . ASP A 1 281 ? 18.430 15.973 -31.870 1.00 60.81 281 ASP A C 1
ATOM 2240 O O . ASP A 1 281 ? 17.239 16.248 -31.714 1.00 60.81 281 ASP A O 1
ATOM 2244 N N . GLU A 1 282 ? 18.813 14.705 -32.045 1.00 62.78 282 GLU A N 1
ATOM 2245 C CA . GLU A 1 282 ? 17.916 13.547 -32.028 1.00 62.78 282 GLU A CA 1
ATOM 2246 C C . GLU A 1 282 ? 17.967 12.846 -30.649 1.00 62.78 282 GLU A C 1
ATOM 2248 O O . GLU A 1 282 ? 18.945 12.958 -29.910 1.00 62.78 282 GLU A O 1
ATOM 2253 N N . ASN A 1 283 ? 16.930 12.081 -30.269 1.00 71.25 283 ASN A N 1
ATOM 2254 C CA . ASN A 1 283 ? 16.947 11.316 -29.012 1.00 71.25 283 ASN A CA 1
ATOM 2255 C C . ASN A 1 283 ? 17.640 9.946 -29.207 1.00 71.25 283 ASN A C 1
ATOM 2257 O O . ASN A 1 283 ? 17.018 9.026 -29.757 1.00 71.25 283 ASN A O 1
ATOM 2261 N N . PRO A 1 284 ? 18.880 9.737 -28.708 1.00 68.00 284 PRO A N 1
ATOM 2262 C CA . PRO A 1 284 ? 19.589 8.462 -28.855 1.00 68.00 284 PRO A CA 1
ATOM 2263 C C . PRO A 1 284 ? 18.817 7.280 -28.292 1.00 68.00 284 PRO A C 1
ATOM 2265 O O . PRO A 1 284 ? 18.841 6.179 -28.839 1.00 68.00 284 PRO A O 1
ATOM 2268 N N . TYR A 1 285 ? 18.111 7.472 -27.189 1.00 78.50 285 TYR A N 1
ATOM 2269 C CA . TYR A 1 285 ? 17.460 6.360 -26.519 1.00 78.50 285 TYR A CA 1
ATOM 2270 C C . TYR A 1 285 ? 16.229 5.884 -27.292 1.00 78.50 285 TYR A C 1
ATOM 2272 O O . TYR A 1 285 ? 15.971 4.687 -27.318 1.00 78.50 285 TYR A O 1
ATOM 2280 N N . GLU A 1 286 ? 15.540 6.757 -28.028 1.00 75.88 286 GLU A N 1
ATOM 2281 C CA . GLU A 1 286 ? 14.435 6.353 -28.909 1.00 75.88 286 GLU A CA 1
ATOM 2282 C C . GLU A 1 286 ? 14.901 5.531 -30.111 1.00 75.88 286 GLU A C 1
ATOM 2284 O O . GLU A 1 286 ? 14.304 4.500 -30.447 1.00 75.88 286 GLU A O 1
ATOM 2289 N N . LEU A 1 287 ? 16.009 5.933 -30.732 1.00 69.62 287 LEU A N 1
ATOM 2290 C CA . LEU A 1 287 ? 16.609 5.172 -31.825 1.00 69.62 287 LEU A CA 1
ATOM 2291 C C . LEU A 1 287 ? 17.133 3.810 -31.338 1.00 69.62 287 LEU A C 1
ATOM 2293 O O . LEU A 1 287 ? 16.924 2.795 -32.012 1.00 69.62 287 LEU A O 1
ATOM 2297 N N . LEU A 1 288 ? 17.752 3.750 -30.148 1.00 69.44 288 LEU A N 1
ATOM 2298 C CA . LEU A 1 288 ? 18.156 2.478 -29.529 1.00 69.44 288 LEU A CA 1
ATOM 2299 C C . LEU A 1 288 ? 16.956 1.593 -29.241 1.00 69.44 288 LEU A C 1
ATOM 2301 O O . LEU A 1 288 ? 16.994 0.412 -29.576 1.00 69.44 288 LEU A O 1
ATOM 2305 N N . LEU A 1 289 ? 15.891 2.142 -28.656 1.00 73.94 289 LEU A N 1
ATOM 2306 C CA . LEU A 1 289 ? 14.670 1.392 -28.381 1.00 73.94 289 LEU A CA 1
ATOM 2307 C C . LEU A 1 289 ? 14.086 0.809 -29.660 1.00 73.94 289 LEU A C 1
ATOM 2309 O O . LEU A 1 289 ? 13.748 -0.370 -29.680 1.00 73.94 289 LEU A O 1
ATOM 2313 N N . THR A 1 290 ? 14.045 1.582 -30.746 1.00 70.94 290 THR A N 1
ATOM 2314 C CA . THR A 1 290 ? 13.561 1.103 -32.049 1.00 70.94 290 THR A CA 1
ATOM 2315 C C . THR A 1 290 ? 14.353 -0.118 -32.521 1.00 70.94 290 THR A C 1
ATOM 2317 O O . THR A 1 290 ? 13.776 -1.090 -33.004 1.00 70.94 290 THR A O 1
ATOM 2320 N N . ARG A 1 291 ? 15.679 -0.124 -32.327 1.00 68.19 291 ARG A N 1
ATOM 2321 C CA . ARG A 1 291 ? 16.526 -1.287 -32.637 1.00 68.19 291 ARG A CA 1
ATOM 2322 C C . ARG A 1 291 ? 16.315 -2.441 -31.659 1.00 68.19 291 ARG A C 1
ATOM 2324 O O . ARG A 1 291 ? 16.219 -3.583 -32.099 1.00 68.19 291 ARG A O 1
ATOM 2331 N N . LEU A 1 292 ? 16.221 -2.175 -30.360 1.00 68.12 292 LEU A N 1
ATOM 2332 C CA . LEU A 1 292 ? 16.033 -3.200 -29.329 1.00 68.12 292 LEU A CA 1
ATOM 2333 C C . LEU A 1 292 ? 14.678 -3.906 -29.465 1.00 68.12 292 LEU A C 1
ATOM 2335 O O . LEU A 1 292 ? 14.626 -5.130 -29.362 1.00 68.12 292 LEU A O 1
ATOM 2339 N N . LYS A 1 293 ? 13.614 -3.178 -29.817 1.00 72.44 293 LYS A N 1
ATOM 2340 C CA . LYS A 1 293 ? 12.276 -3.731 -30.084 1.00 72.44 293 LYS A CA 1
ATOM 2341 C C . LYS A 1 293 ? 12.235 -4.717 -31.257 1.00 72.44 293 LYS A C 1
ATOM 2343 O O . LYS A 1 293 ? 11.325 -5.529 -31.335 1.00 72.44 293 LYS A O 1
ATOM 2348 N N . THR A 1 294 ? 13.241 -4.724 -32.140 1.00 69.31 294 THR A N 1
ATOM 2349 C CA . THR A 1 294 ? 13.353 -5.764 -33.188 1.00 69.31 294 THR A CA 1
ATOM 2350 C C . THR A 1 294 ? 13.802 -7.128 -32.653 1.00 69.31 294 THR A C 1
ATOM 2352 O O . THR A 1 294 ? 13.704 -8.125 -33.363 1.00 69.31 294 THR A O 1
ATOM 2355 N N . ARG A 1 295 ? 14.332 -7.183 -31.423 1.00 63.62 295 ARG A N 1
ATOM 2356 C CA . ARG A 1 295 ? 14.919 -8.391 -30.815 1.00 63.62 295 ARG A CA 1
ATOM 2357 C C . ARG A 1 295 ? 14.275 -8.787 -29.490 1.00 63.62 295 ARG A C 1
ATOM 2359 O O . ARG A 1 295 ? 14.388 -9.944 -29.100 1.00 63.62 295 ARG A O 1
ATOM 2366 N N . PHE A 1 296 ? 13.636 -7.846 -28.805 1.00 67.06 296 PHE A N 1
ATOM 2367 C CA . PHE A 1 296 ? 13.014 -8.047 -27.501 1.00 67.06 296 PHE A CA 1
ATOM 2368 C C . PHE A 1 296 ? 11.540 -7.646 -27.555 1.00 67.06 296 PHE A C 1
ATOM 2370 O O . PHE A 1 296 ? 11.202 -6.629 -28.156 1.00 67.06 296 PHE A O 1
ATOM 2377 N N . SER A 1 297 ? 10.677 -8.419 -26.890 1.00 77.69 297 SER A N 1
ATOM 2378 C CA . SER A 1 297 ? 9.316 -7.972 -26.570 1.00 77.69 297 SER A CA 1
ATOM 2379 C C . SER A 1 297 ? 9.360 -6.788 -25.597 1.00 77.69 297 SER A C 1
ATOM 2381 O O . SER A 1 297 ? 10.345 -6.627 -24.877 1.00 77.69 297 SER A O 1
ATOM 2383 N N . ASP A 1 298 ? 8.296 -5.984 -25.519 1.00 80.12 298 ASP A N 1
ATOM 2384 C CA . ASP A 1 298 ? 8.236 -4.863 -24.568 1.00 80.12 298 ASP A CA 1
ATOM 2385 C C . ASP A 1 298 ? 8.379 -5.322 -23.103 1.00 80.12 298 ASP A C 1
ATOM 2387 O O . ASP A 1 298 ? 9.111 -4.693 -22.342 1.00 80.12 298 ASP A O 1
ATOM 2391 N N . GLU A 1 299 ? 7.773 -6.454 -22.722 1.00 83.25 299 GLU A N 1
ATOM 2392 C CA . GLU A 1 299 ? 7.985 -7.117 -21.421 1.00 83.25 299 GLU A CA 1
ATOM 2393 C C . GLU A 1 299 ? 9.453 -7.525 -21.214 1.00 83.25 299 GLU A C 1
ATOM 2395 O O . GLU A 1 299 ? 10.040 -7.240 -20.168 1.00 83.25 299 GLU A O 1
ATOM 2400 N N . GLY A 1 300 ? 10.063 -8.189 -22.204 1.00 73.44 300 GLY A N 1
ATOM 2401 C CA . GLY A 1 300 ? 11.448 -8.650 -22.113 1.00 73.44 300 GLY A CA 1
ATOM 2402 C C . GLY A 1 300 ? 12.417 -7.477 -21.986 1.00 73.44 300 GLY A C 1
ATOM 2403 O O . GLY A 1 300 ? 13.325 -7.501 -21.157 1.00 73.44 300 GLY A O 1
ATOM 2404 N N . LEU A 1 301 ? 12.175 -6.410 -22.746 1.00 81.00 301 LEU A N 1
ATOM 2405 C CA . LEU A 1 301 ? 12.936 -5.171 -22.674 1.00 81.00 301 LEU A CA 1
ATOM 2406 C C . LEU A 1 301 ? 12.759 -4.483 -21.315 1.00 81.00 301 LEU A C 1
ATOM 2408 O O . LEU A 1 301 ? 13.756 -4.160 -20.674 1.00 81.00 301 LEU A O 1
ATOM 2412 N N . ALA A 1 302 ? 11.523 -4.326 -20.831 1.00 84.19 302 ALA A N 1
ATOM 2413 C CA . ALA A 1 302 ? 11.247 -3.748 -19.515 1.00 84.19 302 ALA A CA 1
ATOM 2414 C C . ALA A 1 302 ? 11.906 -4.556 -18.385 1.00 84.19 302 ALA A C 1
ATOM 2416 O O . ALA A 1 302 ? 12.484 -3.979 -17.465 1.00 84.19 302 ALA A O 1
ATOM 2417 N N . THR A 1 303 ? 11.905 -5.887 -18.486 1.00 77.44 303 THR A N 1
ATOM 2418 C CA . THR A 1 303 ? 12.574 -6.778 -17.525 1.00 77.44 303 THR A CA 1
ATOM 2419 C C . THR A 1 303 ? 14.080 -6.540 -17.519 1.00 77.44 303 THR A C 1
ATOM 2421 O O . THR A 1 303 ? 14.679 -6.340 -16.460 1.00 77.44 303 THR A O 1
ATOM 2424 N N . VAL A 1 304 ? 14.705 -6.493 -18.700 1.00 71.06 304 VAL A N 1
ATOM 2425 C CA . VAL A 1 304 ? 16.139 -6.204 -18.835 1.00 71.06 304 VAL A CA 1
ATOM 2426 C C . VAL A 1 304 ? 16.474 -4.828 -18.255 1.00 71.06 304 VAL A C 1
ATOM 2428 O O . VAL A 1 304 ? 17.449 -4.703 -17.510 1.00 71.06 304 VAL A O 1
ATOM 2431 N N . LEU A 1 305 ? 15.665 -3.800 -18.519 1.00 78.75 305 LEU A N 1
ATOM 2432 C CA . LEU A 1 305 ? 15.868 -2.455 -17.971 1.00 78.75 305 LEU A CA 1
ATOM 2433 C C . LEU A 1 305 ? 15.719 -2.425 -16.443 1.00 78.75 305 LEU A C 1
ATOM 2435 O O . LEU A 1 305 ? 16.558 -1.848 -15.748 1.00 78.75 305 LEU A O 1
ATOM 2439 N N . ALA A 1 306 ? 14.706 -3.096 -15.893 1.00 79.62 306 ALA A N 1
ATOM 2440 C CA . ALA A 1 306 ? 14.496 -3.196 -14.451 1.00 79.62 306 ALA A CA 1
ATOM 2441 C C . ALA A 1 306 ? 15.664 -3.902 -13.735 1.00 79.62 306 ALA A C 1
ATOM 2443 O O . ALA A 1 306 ? 16.087 -3.479 -12.654 1.00 79.62 306 ALA A O 1
ATOM 2444 N N . LEU A 1 307 ? 16.229 -4.950 -14.343 1.00 67.75 307 LEU A N 1
ATOM 2445 C CA . LEU A 1 307 ? 17.383 -5.671 -13.801 1.00 67.75 307 LEU A CA 1
ATOM 2446 C C . LEU A 1 307 ? 18.681 -4.864 -13.924 1.00 67.75 307 LEU A C 1
ATOM 2448 O O . LEU A 1 307 ? 19.457 -4.793 -12.969 1.00 67.75 307 LEU A O 1
ATOM 2452 N N . THR A 1 308 ? 18.919 -4.227 -15.071 1.00 67.12 308 THR A N 1
ATOM 2453 C CA . THR A 1 308 ? 20.167 -3.492 -15.349 1.00 67.12 308 THR A CA 1
ATOM 2454 C C . THR A 1 308 ? 20.279 -2.171 -14.585 1.00 67.12 308 THR A C 1
ATOM 2456 O O . THR A 1 308 ? 21.394 -1.755 -14.263 1.00 67.12 308 THR A O 1
ATOM 2459 N N . LYS A 1 309 ? 19.158 -1.566 -14.161 1.00 73.88 309 LYS A N 1
ATOM 2460 C CA . LYS A 1 309 ? 19.143 -0.419 -13.228 1.00 73.88 309 LYS A CA 1
ATOM 2461 C C . LYS A 1 309 ? 19.754 -0.705 -11.853 1.00 73.88 309 LYS A C 1
ATOM 2463 O O . LYS A 1 309 ? 20.077 0.221 -11.100 1.00 73.88 309 LYS A O 1
ATOM 2468 N N . ARG A 1 310 ? 19.934 -1.982 -11.506 1.00 65.25 310 ARG A N 1
ATOM 2469 C CA . ARG A 1 310 ? 20.566 -2.410 -10.250 1.00 65.25 310 ARG A CA 1
ATOM 2470 C C . ARG A 1 310 ? 22.090 -2.279 -10.277 1.00 65.25 310 ARG A C 1
ATOM 2472 O O . ARG A 1 310 ? 22.694 -2.215 -9.211 1.00 65.25 310 ARG A O 1
ATOM 2479 N N . TYR A 1 311 ? 22.701 -2.210 -11.459 1.00 54.12 311 TYR A N 1
ATOM 2480 C CA . TYR A 1 311 ? 24.148 -2.076 -11.611 1.00 54.12 311 TYR A CA 1
ATOM 2481 C C . TYR A 1 311 ? 24.521 -0.614 -11.856 1.00 54.12 311 TYR A C 1
ATOM 2483 O O . TYR A 1 311 ? 23.992 0.027 -12.761 1.00 54.12 311 TYR A O 1
ATOM 2491 N N . TYR A 1 312 ? 25.449 -0.086 -11.056 1.00 50.88 312 TYR A N 1
ATOM 2492 C CA . TYR A 1 312 ? 25.841 1.328 -11.084 1.00 50.88 312 TYR A CA 1
ATOM 2493 C C . TYR A 1 312 ? 26.293 1.806 -12.474 1.00 50.88 312 TYR A C 1
ATOM 2495 O O . TYR A 1 312 ? 25.875 2.868 -12.927 1.00 50.88 312 TYR A O 1
ATOM 2503 N N . THR A 1 313 ? 27.092 1.000 -13.176 1.00 51.53 313 THR A N 1
ATOM 2504 C CA . THR A 1 313 ? 27.678 1.347 -14.481 1.00 51.53 313 THR A CA 1
ATOM 2505 C C . THR A 1 313 ? 26.648 1.435 -15.608 1.00 51.53 313 THR A C 1
ATOM 2507 O O . THR A 1 313 ? 26.804 2.247 -16.514 1.00 51.53 313 THR A O 1
ATOM 2510 N N . THR A 1 314 ? 25.577 0.639 -15.553 1.00 59.00 314 THR A N 1
ATOM 2511 C CA . THR A 1 314 ? 24.528 0.601 -16.589 1.00 59.00 314 THR A CA 1
ATOM 2512 C C . THR A 1 314 ? 23.263 1.357 -16.199 1.00 59.00 314 THR A C 1
ATOM 2514 O O . THR A 1 314 ? 22.401 1.568 -17.051 1.00 59.00 314 THR A O 1
ATOM 2517 N N . ARG A 1 315 ? 23.141 1.793 -14.937 1.00 73.31 315 ARG A N 1
ATOM 2518 C CA . ARG A 1 315 ? 21.935 2.435 -14.396 1.00 73.31 315 ARG A CA 1
ATOM 2519 C C . ARG A 1 315 ? 21.477 3.624 -15.232 1.00 73.31 315 ARG A C 1
ATOM 2521 O O . ARG A 1 315 ? 20.329 3.638 -15.651 1.00 73.31 315 ARG A O 1
ATOM 2528 N N . LYS A 1 316 ? 22.370 4.574 -15.526 1.00 72.69 316 LYS A N 1
ATOM 2529 C CA . LYS A 1 316 ? 22.021 5.807 -16.253 1.00 72.69 316 LYS A CA 1
ATOM 2530 C C . LYS A 1 316 ? 21.489 5.525 -17.663 1.00 72.69 316 LYS A C 1
ATOM 2532 O O . LYS A 1 316 ? 20.535 6.150 -18.108 1.00 72.69 316 LYS A O 1
ATOM 2537 N N . ILE A 1 317 ? 22.089 4.559 -18.358 1.00 69.94 317 ILE A N 1
ATOM 2538 C CA . ILE A 1 317 ? 21.645 4.140 -19.694 1.00 69.94 317 ILE A CA 1
ATOM 2539 C C . ILE A 1 317 ? 20.271 3.472 -19.598 1.00 69.94 317 ILE A C 1
ATOM 2541 O O . ILE A 1 317 ? 19.385 3.784 -20.387 1.00 69.94 317 ILE A O 1
ATOM 2545 N N . ALA A 1 318 ? 20.076 2.592 -18.614 1.00 75.25 318 ALA A N 1
ATOM 2546 C CA . ALA A 1 318 ? 18.810 1.901 -18.412 1.00 75.25 318 ALA A CA 1
ATOM 2547 C C . ALA A 1 318 ? 17.672 2.849 -17.984 1.00 75.25 318 ALA A C 1
ATOM 2549 O O . ALA A 1 318 ? 16.546 2.687 -18.443 1.00 75.25 318 ALA A O 1
ATOM 2550 N N . GLU A 1 319 ? 17.954 3.860 -17.157 1.00 84.94 319 GLU A N 1
ATOM 2551 C CA . GLU A 1 319 ? 17.009 4.929 -16.797 1.00 84.94 319 GLU A CA 1
ATOM 2552 C C . GLU A 1 319 ? 16.609 5.765 -18.016 1.00 84.94 319 GLU A C 1
ATOM 2554 O O . GLU A 1 319 ? 15.428 6.035 -18.216 1.00 84.94 319 GLU A O 1
ATOM 2559 N N . ASN A 1 320 ? 17.569 6.128 -18.868 1.00 83.12 320 ASN A N 1
ATOM 2560 C CA . ASN A 1 320 ? 17.286 6.891 -20.081 1.00 83.12 320 ASN A CA 1
ATOM 2561 C C . ASN A 1 320 ? 16.509 6.076 -21.129 1.00 83.12 320 ASN A C 1
ATOM 2563 O O . ASN A 1 320 ? 15.602 6.611 -21.766 1.00 83.12 320 ASN A O 1
ATOM 2567 N N . LEU A 1 321 ? 16.825 4.785 -21.284 1.00 83.19 321 LEU A N 1
ATOM 2568 C CA . LEU A 1 321 ? 16.059 3.869 -22.134 1.00 83.19 321 LEU A CA 1
ATOM 2569 C C . LEU A 1 321 ? 14.640 3.666 -21.604 1.00 83.19 321 LEU A C 1
ATOM 2571 O O . LEU A 1 321 ? 13.698 3.732 -22.386 1.00 83.19 321 LEU A O 1
ATOM 2575 N N . GLU A 1 322 ? 14.459 3.471 -20.295 1.00 91.25 322 GLU A N 1
ATOM 2576 C CA . GLU A 1 322 ? 13.114 3.388 -19.723 1.00 91.25 322 GLU A CA 1
ATOM 2577 C C . GLU A 1 322 ? 12.360 4.695 -19.952 1.00 91.25 322 GLU A C 1
ATOM 2579 O O . GLU A 1 322 ? 11.233 4.660 -20.427 1.00 91.25 322 GLU A O 1
ATOM 2584 N N . LYS A 1 323 ? 12.975 5.852 -19.685 1.00 92.25 323 LYS A N 1
ATOM 2585 C CA . LYS A 1 323 ? 12.338 7.153 -19.909 1.00 92.25 323 LYS A CA 1
ATOM 2586 C C . LYS A 1 323 ? 11.837 7.290 -21.348 1.00 92.25 323 LYS A C 1
ATOM 2588 O O . LYS A 1 323 ? 10.664 7.594 -21.542 1.00 92.25 323 LYS A O 1
ATOM 2593 N N . ALA A 1 324 ? 12.687 6.996 -22.332 1.00 89.19 324 ALA A N 1
ATOM 2594 C CA . ALA A 1 324 ? 12.305 7.031 -23.740 1.00 89.19 324 ALA A CA 1
ATOM 2595 C C . ALA A 1 324 ? 11.208 5.999 -24.080 1.00 89.19 324 ALA A C 1
ATOM 2597 O O . ALA A 1 324 ? 10.360 6.259 -24.931 1.00 89.19 324 ALA A O 1
ATOM 2598 N N . GLN A 1 325 ? 11.171 4.853 -23.392 1.00 90.62 325 GLN A N 1
ATOM 2599 C CA . GLN A 1 325 ? 10.113 3.854 -23.547 1.00 90.62 325 GLN A CA 1
ATOM 2600 C C . GLN A 1 325 ? 8.776 4.382 -23.010 1.00 90.62 325 GLN A C 1
ATOM 2602 O O . GLN A 1 325 ? 7.766 4.273 -23.703 1.00 90.62 325 GLN A O 1
ATOM 2607 N N . LEU A 1 326 ? 8.778 5.015 -21.831 1.00 94.69 326 LEU A N 1
ATOM 2608 C CA . LEU A 1 326 ? 7.594 5.648 -21.243 1.00 94.69 326 LEU A CA 1
ATOM 2609 C C . LEU A 1 326 ? 7.084 6.816 -22.099 1.00 94.69 326 LEU A C 1
ATOM 2611 O O . LEU A 1 326 ? 5.880 6.940 -22.306 1.00 94.69 326 LEU A O 1
ATOM 2615 N N . ASP A 1 327 ? 7.993 7.661 -22.599 1.00 92.56 327 ASP A N 1
ATOM 2616 C CA . ASP A 1 327 ? 7.679 8.758 -23.525 1.00 92.56 327 ASP A CA 1
ATOM 2617 C C . ASP A 1 327 ? 7.053 8.214 -24.817 1.00 92.56 327 ASP A C 1
ATOM 2619 O O . ASP A 1 327 ? 6.043 8.733 -25.294 1.00 92.56 327 ASP A O 1
ATOM 2623 N N . GLY A 1 328 ? 7.608 7.121 -25.347 1.00 90.00 328 GLY A N 1
ATOM 2624 C CA . GLY A 1 328 ? 7.067 6.413 -26.499 1.00 90.00 328 GLY A CA 1
ATOM 2625 C C . GLY A 1 328 ? 5.633 5.936 -26.272 1.00 90.00 328 GLY A C 1
ATOM 2626 O O . GLY A 1 328 ? 4.770 6.242 -27.090 1.00 90.00 328 GLY A O 1
ATOM 2627 N N . TRP A 1 329 ? 5.356 5.236 -25.171 1.00 94.19 329 TRP A N 1
ATOM 2628 C CA . TRP A 1 329 ? 4.000 4.778 -24.840 1.00 94.19 329 TRP A CA 1
ATOM 2629 C C . TRP A 1 329 ? 3.013 5.934 -24.665 1.00 94.19 329 TRP A C 1
ATOM 2631 O O . TRP A 1 329 ? 1.892 5.865 -25.159 1.00 94.19 329 TRP A O 1
ATOM 2641 N N . LEU A 1 330 ? 3.438 7.026 -24.023 1.00 93.81 330 LEU A N 1
ATOM 2642 C CA . LEU A 1 330 ? 2.595 8.207 -23.842 1.00 93.81 330 LEU A CA 1
ATOM 2643 C C . LEU A 1 330 ? 2.226 8.858 -25.185 1.00 93.81 330 LEU A C 1
ATOM 2645 O O . LEU A 1 330 ? 1.073 9.222 -25.390 1.00 93.81 330 LEU A O 1
ATOM 2649 N N . ARG A 1 331 ? 3.173 8.955 -26.129 1.00 91.50 331 ARG A N 1
ATOM 2650 C CA . ARG A 1 331 ? 2.908 9.504 -27.473 1.00 91.50 331 ARG A CA 1
ATOM 2651 C C . ARG A 1 331 ? 1.940 8.667 -28.303 1.00 91.50 331 ARG A C 1
ATOM 2653 O O . ARG A 1 331 ? 1.238 9.230 -29.135 1.00 91.50 331 ARG A O 1
ATOM 2660 N N . HIS A 1 332 ? 1.911 7.352 -28.097 1.00 88.56 332 HIS A N 1
ATOM 2661 C CA . HIS A 1 332 ? 0.962 6.467 -28.779 1.00 88.56 332 HIS A CA 1
ATOM 2662 C C . HIS A 1 332 ? -0.429 6.479 -28.126 1.00 88.56 332 HIS A C 1
ATOM 2664 O O . HIS A 1 332 ? -1.336 5.834 -28.640 1.00 88.56 332 HIS A O 1
ATOM 2670 N N . GLY A 1 333 ? -0.615 7.226 -27.028 1.00 88.69 333 GLY A N 1
ATOM 2671 C CA . GLY A 1 333 ? -1.895 7.307 -26.328 1.00 88.69 333 GLY A CA 1
ATOM 2672 C C . GLY A 1 333 ? -2.283 6.002 -25.636 1.00 88.69 333 GLY A C 1
ATOM 2673 O O . GLY A 1 333 ? -3.470 5.735 -25.472 1.00 88.69 333 GLY A O 1
ATOM 2674 N N . GLU A 1 334 ? -1.298 5.180 -25.266 1.00 90.31 334 GLU A N 1
ATOM 2675 C CA . GLU A 1 334 ? -1.546 3.938 -24.538 1.00 90.31 334 GLU A CA 1
ATOM 2676 C C . GLU A 1 334 ? -2.195 4.249 -23.178 1.00 90.31 334 GLU A C 1
ATOM 2678 O O . GLU A 1 334 ? -1.907 5.270 -22.551 1.00 90.31 334 GLU A O 1
ATOM 2683 N N . ASP A 1 335 ? -3.091 3.382 -22.712 1.00 94.38 335 ASP A N 1
ATOM 2684 C CA . ASP A 1 335 ? -3.701 3.512 -21.388 1.00 94.38 335 ASP A CA 1
ATOM 2685 C C . ASP A 1 335 ? -3.023 2.588 -20.358 1.00 94.38 335 ASP A C 1
ATOM 2687 O O . ASP A 1 335 ? -2.141 1.773 -20.663 1.00 94.38 335 ASP A O 1
ATOM 2691 N N . ALA A 1 336 ? -3.407 2.737 -19.087 1.00 96.50 336 ALA A N 1
ATOM 2692 C CA . ALA A 1 336 ? -2.767 2.018 -17.985 1.00 96.50 336 ALA A CA 1
ATOM 2693 C C . ALA A 1 336 ? -2.947 0.498 -18.107 1.00 96.50 336 ALA A C 1
ATOM 2695 O O . ALA A 1 336 ? -2.026 -0.257 -17.793 1.00 96.50 336 ALA A O 1
ATOM 2696 N N . GLU A 1 337 ? -4.104 0.057 -18.595 1.00 96.81 337 GLU A N 1
ATOM 2697 C CA . GLU A 1 337 ? -4.474 -1.346 -18.784 1.00 96.81 337 GLU A CA 1
ATOM 2698 C C . GLU A 1 337 ? -3.763 -1.973 -19.996 1.00 96.81 337 GLU A C 1
ATOM 2700 O O . GLU A 1 337 ? -3.346 -3.134 -19.953 1.00 96.81 337 GLU A O 1
ATOM 2705 N N . SER A 1 338 ? -3.570 -1.210 -21.067 1.00 96.12 338 SER A N 1
ATOM 2706 C CA . SER A 1 338 ? -2.866 -1.639 -22.275 1.00 96.12 338 SER A CA 1
ATOM 2707 C C . SER A 1 338 ? -1.398 -1.886 -21.965 1.00 96.12 338 SER A C 1
ATOM 2709 O O . SER A 1 338 ? -0.892 -2.975 -22.245 1.00 96.12 338 SER A O 1
ATOM 2711 N N . ILE A 1 339 ? -0.737 -0.965 -21.253 1.00 97.06 339 ILE A N 1
ATOM 2712 C CA . ILE A 1 339 ? 0.641 -1.190 -20.794 1.00 97.06 339 ILE A CA 1
ATOM 2713 C C . ILE A 1 339 ? 0.718 -2.305 -19.746 1.00 97.06 339 ILE A C 1
ATOM 2715 O O . ILE A 1 339 ? 1.665 -3.093 -19.761 1.00 97.06 339 ILE A O 1
ATOM 2719 N N . PHE A 1 340 ? -0.288 -2.453 -18.879 1.00 97.12 340 PHE A N 1
ATOM 2720 C CA . PHE A 1 340 ? -0.355 -3.573 -17.935 1.00 97.12 340 PHE A CA 1
ATOM 2721 C C . PHE A 1 340 ? -0.358 -4.936 -18.654 1.00 97.12 340 PHE A C 1
ATOM 2723 O O . PHE A 1 340 ? 0.392 -5.841 -18.281 1.00 97.12 340 PHE A O 1
ATOM 2730 N N . LYS A 1 341 ? -1.153 -5.075 -19.725 1.00 95.88 341 LYS A N 1
ATOM 2731 C CA . LYS A 1 341 ? -1.179 -6.272 -20.589 1.00 95.88 341 LYS A CA 1
ATOM 2732 C C . LYS A 1 341 ? 0.104 -6.441 -21.395 1.00 95.88 341 LYS A C 1
ATOM 2734 O O . LYS A 1 341 ? 0.599 -7.561 -21.513 1.00 95.88 341 LYS A O 1
ATOM 2739 N N . LEU A 1 342 ? 0.646 -5.351 -21.941 1.00 93.75 342 LEU A N 1
ATOM 2740 C CA . LEU A 1 342 ? 1.874 -5.357 -22.738 1.00 93.75 342 LEU A CA 1
ATOM 2741 C C . LEU A 1 342 ? 3.062 -5.899 -21.931 1.00 93.75 342 LEU A C 1
ATOM 2743 O O . LEU A 1 342 ? 3.870 -6.671 -22.443 1.00 93.75 342 LEU A O 1
ATOM 2747 N N . LEU A 1 343 ? 3.118 -5.542 -20.647 1.00 93.38 343 LEU A N 1
ATOM 2748 C CA . LEU A 1 343 ? 4.104 -6.028 -19.681 1.00 93.38 343 LEU A CA 1
ATOM 2749 C C . LEU A 1 343 ? 3.756 -7.398 -19.080 1.00 93.38 343 LEU A C 1
ATOM 2751 O O . LEU A 1 343 ? 4.442 -7.846 -18.169 1.00 93.38 343 LEU A O 1
ATOM 2755 N N . LYS A 1 344 ? 2.692 -8.052 -19.561 1.00 93.88 344 LYS A N 1
ATOM 2756 C CA . LYS A 1 344 ? 2.173 -9.346 -19.089 1.00 93.88 344 LYS A CA 1
ATOM 2757 C C . LYS A 1 344 ? 1.863 -9.423 -17.590 1.00 93.88 344 LYS A C 1
ATOM 2759 O O . LYS A 1 344 ? 1.668 -10.517 -17.060 1.00 93.88 344 LYS A O 1
ATOM 2764 N N . LEU A 1 345 ? 1.691 -8.282 -16.924 1.00 95.00 345 LEU A N 1
ATOM 2765 C CA . LEU A 1 345 ? 1.337 -8.211 -15.503 1.00 95.00 345 LEU A CA 1
ATOM 2766 C C . LEU A 1 345 ? -0.032 -8.846 -15.212 1.00 95.00 345 LEU A C 1
ATOM 2768 O O . LEU A 1 345 ? -0.294 -9.330 -14.113 1.00 95.00 345 LEU A O 1
ATOM 2772 N N . ASN A 1 346 ? -0.898 -8.933 -16.223 1.00 93.56 346 ASN A N 1
ATOM 2773 C CA . ASN A 1 346 ? -2.180 -9.631 -16.148 1.00 93.56 346 ASN A CA 1
ATOM 2774 C C . ASN A 1 346 ? -2.070 -11.156 -15.988 1.00 93.56 346 ASN A C 1
ATOM 2776 O O . ASN A 1 346 ? -3.093 -11.797 -15.761 1.00 93.56 346 ASN A O 1
ATOM 2780 N N . LYS A 1 347 ? -0.873 -11.738 -16.125 1.00 91.75 347 LYS A N 1
ATOM 2781 C CA . LYS A 1 347 ? -0.624 -13.178 -15.958 1.00 91.75 347 LYS A CA 1
ATOM 2782 C C . LYS A 1 347 ? 0.033 -13.536 -14.624 1.00 91.75 347 LYS A C 1
ATOM 2784 O O . LYS A 1 347 ? 0.190 -14.716 -14.339 1.00 91.75 347 LYS A O 1
ATOM 2789 N N . GLU A 1 348 ? 0.395 -12.540 -13.819 1.00 89.69 348 GLU A N 1
ATOM 2790 C CA . GLU A 1 348 ? 1.158 -12.732 -12.577 1.00 89.69 348 GLU A CA 1
ATOM 2791 C C . GLU A 1 348 ? 0.291 -13.202 -11.397 1.00 89.69 348 GLU A C 1
ATOM 2793 O O . GLU A 1 348 ? 0.807 -13.739 -10.415 1.00 89.69 348 GLU A O 1
ATOM 2798 N N . GLY A 1 349 ? -1.031 -13.001 -11.478 1.00 91.81 349 GLY A N 1
ATOM 2799 C CA . GLY A 1 349 ? -1.964 -13.309 -10.392 1.00 91.81 349 GLY A CA 1
ATOM 2800 C C . GLY A 1 349 ? -1.524 -12.674 -9.069 1.00 91.81 349 GLY A C 1
ATOM 2801 O O . GLY A 1 349 ? -1.093 -11.520 -9.027 1.00 91.81 349 GLY A O 1
ATOM 2802 N N . ASP A 1 350 ? -1.555 -13.453 -7.991 1.00 89.31 350 ASP A N 1
ATOM 2803 C CA . ASP A 1 350 ? -1.221 -12.982 -6.639 1.00 89.31 350 ASP A CA 1
ATOM 2804 C C . ASP A 1 350 ? 0.241 -12.515 -6.487 1.00 89.31 350 ASP A C 1
ATOM 2806 O O . ASP A 1 350 ? 0.567 -11.786 -5.549 1.00 89.31 350 ASP A O 1
ATOM 2810 N N . LYS A 1 351 ? 1.127 -12.876 -7.429 1.00 89.88 351 LYS A N 1
ATOM 2811 C CA . LYS A 1 351 ? 2.546 -12.478 -7.442 1.00 89.88 351 LYS A CA 1
ATOM 2812 C C . LYS A 1 351 ? 2.807 -11.167 -8.180 1.00 89.88 351 LYS A C 1
ATOM 2814 O O . LYS A 1 351 ? 3.960 -10.784 -8.358 1.00 89.88 351 LYS A O 1
ATOM 2819 N N . LEU A 1 352 ? 1.762 -10.437 -8.570 1.00 94.50 352 LEU A N 1
ATOM 2820 C CA . LEU A 1 352 ? 1.866 -9.178 -9.309 1.00 94.50 352 LEU A CA 1
ATOM 2821 C C . LEU A 1 352 ? 2.914 -8.206 -8.743 1.00 94.50 352 LEU A C 1
ATOM 2823 O O . LEU A 1 352 ? 3.728 -7.660 -9.487 1.00 94.50 352 LEU A O 1
ATOM 2827 N N . PHE A 1 353 ? 2.903 -7.983 -7.427 1.00 92.62 353 PHE A N 1
ATOM 2828 C CA . PHE A 1 353 ? 3.818 -7.039 -6.780 1.00 92.62 353 PHE A CA 1
ATOM 2829 C C . PHE A 1 353 ? 5.254 -7.576 -6.653 1.00 92.62 353 PHE A C 1
ATOM 2831 O O . PHE A 1 353 ? 6.166 -6.805 -6.371 1.00 92.62 353 PHE A O 1
ATOM 2838 N N . GLU A 1 354 ? 5.482 -8.866 -6.895 1.00 88.31 354 GLU A N 1
ATOM 2839 C CA . GLU A 1 354 ? 6.818 -9.469 -6.966 1.00 88.31 354 GLU A CA 1
ATOM 2840 C C . GLU A 1 354 ? 7.433 -9.353 -8.370 1.00 88.31 354 GLU A C 1
ATOM 2842 O O . GLU A 1 354 ? 8.645 -9.523 -8.529 1.00 88.31 354 GLU A O 1
ATOM 2847 N N . SER A 1 355 ? 6.618 -9.025 -9.382 1.00 89.62 355 SER A N 1
ATOM 2848 C CA . SER A 1 355 ? 7.056 -8.929 -10.773 1.00 89.62 355 SER A CA 1
ATOM 2849 C C . SER A 1 355 ? 8.132 -7.847 -10.949 1.00 89.62 355 SER A C 1
ATOM 2851 O O . SER A 1 355 ? 7.962 -6.712 -10.489 1.00 89.62 355 SER A O 1
ATOM 2853 N N . PRO A 1 356 ? 9.245 -8.128 -11.653 1.00 83.31 356 PRO A N 1
ATOM 2854 C CA . PRO A 1 356 ? 10.328 -7.161 -11.837 1.00 83.31 356 PRO A CA 1
ATOM 2855 C C . PRO A 1 356 ? 9.893 -5.910 -12.616 1.00 83.31 356 PRO A C 1
ATOM 2857 O O . PRO A 1 356 ? 10.489 -4.844 -12.439 1.00 83.31 356 PRO A O 1
ATOM 2860 N N . VAL A 1 357 ? 8.846 -6.016 -13.441 1.00 90.06 357 VAL A N 1
ATOM 2861 C CA . VAL A 1 357 ? 8.358 -4.933 -14.310 1.00 90.06 357 VAL A CA 1
ATOM 2862 C C . VAL A 1 357 ? 7.219 -4.111 -13.701 1.00 90.06 357 VAL A C 1
ATOM 2864 O O . VAL A 1 357 ? 6.821 -3.104 -14.289 1.00 90.06 357 VAL A O 1
ATOM 2867 N N . ILE A 1 358 ? 6.752 -4.440 -12.484 1.00 93.62 358 ILE A N 1
ATOM 2868 C CA . ILE A 1 358 ? 5.711 -3.654 -11.792 1.00 93.62 358 ILE A CA 1
ATOM 2869 C C . ILE A 1 358 ? 6.140 -2.196 -11.591 1.00 93.62 358 ILE A C 1
ATOM 2871 O O . ILE A 1 358 ? 5.340 -1.274 -11.719 1.00 93.62 358 ILE A O 1
ATOM 2875 N N . SER A 1 359 ? 7.433 -1.971 -11.341 1.00 91.62 359 SER A N 1
ATOM 2876 C CA . SER A 1 359 ? 7.999 -0.631 -11.164 1.00 91.62 359 SER A CA 1
ATOM 2877 C C . SER A 1 359 ? 7.956 0.210 -12.445 1.00 91.62 359 SER A C 1
ATOM 2879 O O . SER A 1 359 ? 7.731 1.420 -12.375 1.00 91.62 359 SER A O 1
ATOM 2881 N N . THR A 1 360 ? 8.106 -0.423 -13.610 1.00 93.31 360 THR A N 1
ATOM 2882 C CA . THR A 1 360 ? 8.004 0.236 -14.917 1.00 93.31 360 THR A CA 1
ATOM 2883 C C . THR A 1 360 ? 6.557 0.615 -15.214 1.00 93.31 360 THR A C 1
ATOM 2885 O O . THR A 1 360 ? 6.303 1.757 -15.593 1.00 93.31 360 THR A O 1
ATOM 2888 N N . TRP A 1 361 ? 5.595 -0.274 -14.940 1.00 97.25 361 TRP A N 1
ATOM 2889 C CA . TRP A 1 361 ? 4.170 0.060 -15.049 1.00 97.25 361 TRP A CA 1
ATOM 2890 C C . TRP A 1 361 ? 3.766 1.199 -14.104 1.00 97.25 361 TRP A C 1
ATOM 2892 O O . TRP A 1 361 ? 3.131 2.161 -14.525 1.00 97.25 361 TRP A O 1
ATOM 2902 N N . VAL A 1 362 ? 4.204 1.156 -12.842 1.00 96.62 362 VAL A N 1
ATOM 2903 C CA . VAL A 1 362 ? 3.927 2.228 -11.872 1.00 96.62 362 VAL A CA 1
ATOM 2904 C C . VAL A 1 362 ? 4.502 3.567 -12.337 1.00 96.62 362 VAL A C 1
ATOM 2906 O O . VAL A 1 362 ? 3.840 4.597 -12.220 1.00 96.62 362 VAL A O 1
ATOM 2909 N N . SER A 1 363 ? 5.726 3.562 -12.870 1.00 95.31 363 SER A N 1
ATOM 2910 C CA . SER A 1 363 ? 6.372 4.768 -13.404 1.00 95.31 363 SER A CA 1
ATOM 2911 C C . SER A 1 363 ? 5.625 5.320 -14.614 1.00 95.31 363 SER A C 1
ATOM 2913 O O . SER A 1 363 ? 5.477 6.534 -14.741 1.00 95.31 363 SER A O 1
ATOM 2915 N N . TYR A 1 364 ? 5.109 4.435 -15.466 1.00 97.38 364 TYR A N 1
ATOM 2916 C CA . TYR A 1 364 ? 4.284 4.812 -16.601 1.00 97.38 364 TYR A CA 1
ATOM 2917 C C . TYR A 1 364 ? 2.974 5.483 -16.175 1.00 97.38 364 TYR A C 1
ATOM 2919 O O . TYR A 1 364 ? 2.701 6.603 -16.599 1.00 97.38 364 TYR A O 1
ATOM 2927 N N . VAL A 1 365 ? 2.194 4.855 -15.288 1.00 97.94 365 VAL A N 1
ATOM 2928 C CA . VAL A 1 365 ? 0.902 5.416 -14.855 1.00 97.94 365 VAL A CA 1
ATOM 2929 C C . VAL A 1 365 ? 1.093 6.752 -14.131 1.00 97.94 365 VAL A C 1
ATOM 2931 O O . VAL A 1 365 ? 0.342 7.683 -14.382 1.00 97.94 365 VAL A O 1
ATOM 2934 N N . LYS A 1 366 ? 2.152 6.899 -13.319 1.00 97.19 366 LYS A N 1
ATOM 2935 C CA . LYS A 1 366 ? 2.531 8.189 -12.702 1.00 97.19 366 LYS A CA 1
ATOM 2936 C C . LYS A 1 366 ? 2.839 9.294 -13.704 1.00 97.19 366 LYS A C 1
ATOM 2938 O O . LYS A 1 366 ? 2.675 10.467 -13.387 1.00 97.19 366 LYS A O 1
ATOM 2943 N N . LYS A 1 367 ? 3.363 8.924 -14.869 1.00 95.94 367 LYS A N 1
ATOM 2944 C CA . LYS A 1 367 ? 3.697 9.862 -15.938 1.00 95.94 367 LYS A CA 1
ATOM 2945 C C . LYS A 1 367 ? 2.470 10.223 -16.778 1.00 95.94 367 LYS A C 1
ATOM 2947 O O . LYS A 1 367 ? 2.382 11.353 -17.235 1.00 95.94 367 LYS A O 1
ATOM 2952 N N . MET A 1 368 ? 1.571 9.267 -16.995 1.00 96.06 368 MET A N 1
ATOM 2953 C CA . MET A 1 368 ? 0.338 9.449 -17.762 1.00 96.06 368 MET A CA 1
ATOM 2954 C C . MET A 1 368 ? -0.710 10.253 -16.987 1.00 96.06 368 MET A C 1
ATOM 2956 O O . MET A 1 368 ? -1.279 11.191 -17.531 1.00 96.06 368 MET A O 1
ATOM 2960 N N . ASP A 1 369 ? -0.946 9.896 -15.727 1.00 95.12 369 ASP A N 1
ATOM 2961 C CA . ASP A 1 369 ? -1.914 10.544 -14.848 1.00 95.12 369 ASP A CA 1
ATOM 2962 C C . ASP A 1 369 ? -1.163 11.191 -13.684 1.00 95.12 369 ASP A C 1
ATOM 2964 O O . ASP A 1 369 ? -0.800 10.541 -12.704 1.00 95.12 369 ASP A O 1
ATOM 2968 N N . THR A 1 370 ? -0.874 12.484 -13.812 1.00 93.75 370 THR A N 1
ATOM 2969 C CA . THR A 1 370 ? -0.131 13.233 -12.792 1.00 93.75 370 THR A CA 1
ATOM 2970 C C . THR A 1 370 ? -0.996 13.641 -11.603 1.00 93.75 370 THR A C 1
ATOM 2972 O O . THR A 1 370 ? -0.452 13.991 -10.556 1.00 93.75 370 THR A O 1
ATOM 2975 N N . GLU A 1 371 ? -2.322 13.612 -11.745 1.00 93.38 371 GLU A N 1
ATOM 2976 C CA . GLU A 1 371 ? -3.255 14.054 -10.708 1.00 93.38 371 GLU A CA 1
ATOM 2977 C C . GLU A 1 371 ? -3.654 12.901 -9.785 1.00 93.38 371 GLU A C 1
ATOM 2979 O O . GLU A 1 371 ? -3.573 13.024 -8.562 1.00 93.38 371 GLU A O 1
ATOM 2984 N N . ASN A 1 372 ? -4.055 11.763 -10.359 1.00 93.69 372 ASN A N 1
ATOM 2985 C CA . ASN A 1 372 ? -4.629 10.634 -9.629 1.00 93.69 372 ASN A CA 1
ATOM 2986 C C . ASN A 1 372 ? -4.037 9.264 -10.028 1.00 93.69 372 ASN A C 1
ATOM 2988 O O . ASN A 1 372 ? -4.777 8.278 -10.131 1.00 93.69 372 ASN A O 1
ATOM 2992 N N . PRO A 1 373 ? -2.700 9.115 -10.134 1.00 96.75 373 PRO A N 1
ATOM 2993 C CA . PRO A 1 373 ? -2.086 7.914 -10.703 1.00 96.75 373 PRO A CA 1
ATOM 2994 C C . PRO A 1 373 ? -2.462 6.627 -9.976 1.00 96.75 373 PRO A C 1
ATOM 2996 O O . PRO A 1 373 ? -2.648 5.585 -10.596 1.00 96.75 373 PRO A O 1
ATOM 2999 N N . TYR A 1 374 ? -2.587 6.677 -8.650 1.00 97.12 374 TYR A N 1
ATOM 3000 C CA . TYR A 1 374 ? -2.942 5.502 -7.855 1.00 97.12 374 TYR A CA 1
ATOM 3001 C C . TYR A 1 374 ? -4.418 5.116 -7.993 1.00 97.12 374 TYR A C 1
ATOM 3003 O O . TYR A 1 374 ? -4.741 3.940 -7.849 1.00 97.12 374 TYR A O 1
ATOM 3011 N N . THR A 1 375 ? -5.297 6.066 -8.325 1.00 96.38 375 THR A N 1
ATOM 3012 C CA . THR A 1 375 ? -6.686 5.779 -8.707 1.00 96.38 375 THR A CA 1
ATOM 3013 C C . THR A 1 375 ? -6.715 5.076 -10.061 1.00 96.38 375 THR A C 1
ATOM 3015 O O . THR A 1 375 ? -7.353 4.038 -10.189 1.00 96.38 375 THR A O 1
ATOM 3018 N N . SER A 1 376 ? -5.943 5.557 -11.040 1.00 96.88 376 SER A N 1
ATOM 3019 C CA . SER A 1 376 ? -5.794 4.898 -12.346 1.00 96.88 376 SER A CA 1
ATOM 3020 C C . SER A 1 376 ? -5.201 3.484 -12.232 1.00 96.88 376 SER A C 1
ATOM 3022 O O . SER A 1 376 ? -5.681 2.540 -12.872 1.00 96.88 376 SER A O 1
ATOM 3024 N N . MET A 1 377 ? -4.209 3.292 -11.351 1.00 97.88 377 MET A N 1
ATOM 3025 C CA . MET A 1 377 ? -3.694 1.961 -11.007 1.00 97.88 377 MET A CA 1
ATOM 3026 C C . MET A 1 377 ? -4.788 1.086 -10.390 1.00 97.88 377 MET A C 1
ATOM 3028 O O . MET A 1 377 ? -4.984 -0.039 -10.840 1.00 97.88 377 MET A O 1
ATOM 3032 N N . LEU A 1 378 ? -5.517 1.593 -9.391 1.00 97.88 378 LEU A N 1
ATOM 3033 C CA . LEU A 1 378 ? -6.601 0.863 -8.734 1.00 97.88 378 LEU A CA 1
ATOM 3034 C C . LEU A 1 378 ? -7.671 0.416 -9.737 1.00 97.88 378 LEU A C 1
ATOM 3036 O O . LEU A 1 378 ? -8.035 -0.757 -9.732 1.00 97.88 378 LEU A O 1
ATOM 3040 N N . SER A 1 379 ? -8.129 1.307 -10.620 1.00 96.56 379 SER A N 1
ATOM 3041 C CA . SER A 1 379 ? -9.119 0.978 -11.652 1.00 96.56 379 SER A CA 1
ATOM 3042 C C . SER A 1 379 ? -8.634 -0.148 -12.561 1.00 96.56 379 SER A C 1
ATOM 3044 O O . SER A 1 379 ? -9.398 -1.065 -12.850 1.00 96.56 379 SER A O 1
ATOM 3046 N N . THR A 1 380 ? -7.352 -0.139 -12.940 1.00 97.44 380 THR A N 1
ATOM 3047 C CA . THR A 1 380 ? -6.744 -1.222 -13.730 1.00 97.44 380 THR A CA 1
ATOM 3048 C C . THR A 1 380 ? -6.730 -2.548 -12.959 1.00 97.44 380 THR A C 1
ATOM 3050 O O . THR A 1 380 ? -7.084 -3.593 -13.501 1.00 97.44 380 THR A O 1
ATOM 3053 N N . LEU A 1 381 ? -6.365 -2.524 -11.672 1.00 97.81 381 LEU A N 1
ATOM 3054 C CA . LEU A 1 381 ? -6.310 -3.721 -10.825 1.00 97.81 381 LEU A CA 1
ATOM 3055 C C . LEU A 1 381 ? -7.707 -4.315 -10.573 1.00 97.81 381 LEU A C 1
ATOM 3057 O O . LEU A 1 381 ? -7.878 -5.536 -10.625 1.00 97.81 381 LEU A O 1
ATOM 3061 N N . LYS A 1 382 ? -8.726 -3.472 -10.378 1.00 95.88 382 LYS A N 1
ATOM 3062 C CA . LYS A 1 382 ? -10.117 -3.902 -10.156 1.00 95.88 382 LYS A CA 1
ATOM 3063 C C . LYS A 1 382 ? -10.770 -4.579 -11.361 1.00 95.88 382 LYS A C 1
ATOM 3065 O O . LYS A 1 382 ? -11.773 -5.262 -11.184 1.00 95.88 382 LYS A O 1
ATOM 3070 N N . LEU A 1 383 ? -10.193 -4.477 -12.562 1.00 95.44 383 LEU A N 1
ATOM 3071 C CA . LEU A 1 383 ? -10.646 -5.256 -13.723 1.00 95.44 383 LEU A CA 1
ATOM 3072 C C . LEU A 1 383 ? -10.423 -6.769 -13.553 1.00 95.44 383 LEU A C 1
ATOM 3074 O O . LEU A 1 383 ? -10.940 -7.553 -14.348 1.00 95.44 383 LEU A O 1
ATOM 3078 N N . ARG A 1 384 ? -9.604 -7.190 -12.578 1.00 94.44 384 ARG A N 1
ATOM 3079 C CA . ARG A 1 384 ? -9.158 -8.589 -12.434 1.00 94.44 384 ARG A CA 1
ATOM 3080 C C . ARG A 1 384 ? -9.213 -9.113 -11.011 1.00 94.44 384 ARG A C 1
ATOM 3082 O O . ARG A 1 384 ? -9.435 -10.305 -10.821 1.00 94.44 384 ARG A O 1
ATOM 3089 N N . TYR A 1 385 ? -8.981 -8.249 -10.031 1.00 95.19 385 TYR A N 1
ATOM 3090 C CA . TYR A 1 385 ? -8.941 -8.633 -8.628 1.00 95.19 385 TYR A CA 1
ATOM 3091 C C . TYR A 1 385 ? -10.210 -8.160 -7.925 1.00 95.19 385 TYR A C 1
ATOM 3093 O O . TYR A 1 385 ? -10.600 -6.997 -8.044 1.00 95.19 385 TYR A O 1
ATOM 3101 N N . SER A 1 386 ? -10.843 -9.065 -7.173 1.00 92.75 386 SER A N 1
ATOM 3102 C CA . SER A 1 386 ? -11.872 -8.681 -6.207 1.00 92.75 386 SER A CA 1
ATOM 3103 C C . SER A 1 386 ? -11.268 -7.769 -5.138 1.00 92.75 386 SER A C 1
ATOM 3105 O O . SER A 1 386 ? -10.056 -7.785 -4.912 1.00 92.75 386 SER A O 1
ATOM 3107 N N . ASP A 1 387 ? -12.106 -6.992 -4.451 1.00 91.00 387 ASP A N 1
ATOM 3108 C CA . ASP A 1 387 ? -11.630 -6.109 -3.383 1.00 91.00 387 ASP A CA 1
ATOM 3109 C C . ASP A 1 387 ? -10.920 -6.892 -2.254 1.00 91.00 387 ASP A C 1
ATOM 3111 O O . ASP A 1 387 ? -9.890 -6.434 -1.764 1.00 91.00 387 ASP A O 1
ATOM 3115 N N . GLU A 1 388 ? -11.400 -8.097 -1.915 1.00 91.00 388 GLU A N 1
ATOM 3116 C CA . GLU A 1 388 ? -10.760 -9.031 -0.969 1.00 91.00 388 GLU A CA 1
ATOM 3117 C C . GLU A 1 388 ? -9.360 -9.461 -1.436 1.00 91.00 388 GLU A C 1
ATOM 3119 O O . GLU A 1 388 ? -8.377 -9.299 -0.709 1.00 91.00 388 GLU A O 1
ATOM 3124 N N . ASN A 1 389 ? -9.250 -9.983 -2.665 1.00 92.94 389 ASN A N 1
ATOM 3125 C CA . ASN A 1 389 ? -7.979 -10.484 -3.191 1.00 92.94 389 ASN A CA 1
ATOM 3126 C C . ASN A 1 389 ? -6.967 -9.344 -3.326 1.00 92.94 389 ASN A C 1
ATOM 3128 O O . ASN A 1 389 ? -5.811 -9.490 -2.929 1.00 92.94 389 ASN A O 1
ATOM 3132 N N . LEU A 1 390 ? -7.409 -8.184 -3.822 1.00 95.56 390 LEU A N 1
ATOM 3133 C CA . LEU A 1 390 ? -6.555 -7.010 -3.948 1.00 95.56 390 LEU A CA 1
ATOM 3134 C C . LEU A 1 390 ? -6.069 -6.521 -2.578 1.00 95.56 390 LEU A C 1
ATOM 3136 O O . LEU A 1 390 ? -4.876 -6.266 -2.424 1.00 95.56 390 LEU A O 1
ATOM 3140 N N . ALA A 1 391 ? -6.945 -6.442 -1.572 1.00 94.12 391 ALA A N 1
ATOM 3141 C CA . ALA A 1 391 ? -6.550 -6.066 -0.215 1.00 94.12 391 ALA A CA 1
ATOM 3142 C C . ALA A 1 391 ? -5.498 -7.035 0.356 1.00 94.12 391 ALA A C 1
ATOM 3144 O O . ALA A 1 391 ? -4.483 -6.598 0.903 1.00 94.12 391 ALA A O 1
ATOM 3145 N N . SER A 1 392 ? -5.674 -8.345 0.153 1.00 93.25 392 SER A N 1
ATOM 3146 C CA . SER A 1 392 ? -4.694 -9.367 0.546 1.00 93.25 392 SER A CA 1
ATOM 3147 C C . SER A 1 392 ? -3.331 -9.163 -0.127 1.00 93.25 392 SER A C 1
ATOM 3149 O O . SER A 1 392 ? -2.296 -9.104 0.551 1.00 93.25 392 SER A O 1
ATOM 3151 N N . MET A 1 393 ? -3.322 -8.951 -1.446 1.00 95.25 393 MET A N 1
ATOM 3152 C CA . MET A 1 393 ? -2.102 -8.674 -2.211 1.00 95.25 393 MET A CA 1
ATOM 3153 C C . MET A 1 393 ? -1.397 -7.398 -1.733 1.00 95.25 393 MET A C 1
ATOM 3155 O O . MET A 1 393 ? -0.172 -7.383 -1.595 1.00 95.25 393 MET A O 1
ATOM 3159 N N . LEU A 1 394 ? -2.147 -6.334 -1.425 1.00 96.00 394 LEU A N 1
ATOM 3160 C CA . LEU A 1 394 ? -1.593 -5.084 -0.901 1.00 96.00 394 LEU A CA 1
ATOM 3161 C C . LEU A 1 394 ? -0.976 -5.280 0.488 1.00 96.00 394 LEU A C 1
ATOM 3163 O O . LEU A 1 394 ? 0.132 -4.801 0.739 1.00 96.00 394 LEU A O 1
ATOM 3167 N N . VAL A 1 395 ? -1.626 -6.035 1.380 1.00 93.44 395 VAL A N 1
ATOM 3168 C CA . VAL A 1 395 ? -1.062 -6.339 2.703 1.00 93.44 395 VAL A CA 1
ATOM 3169 C C . VAL A 1 395 ? 0.235 -7.142 2.591 1.00 93.44 395 VAL A C 1
ATOM 3171 O O . VAL A 1 395 ? 1.189 -6.866 3.327 1.00 93.44 395 VAL A O 1
ATOM 3174 N N . ALA A 1 396 ? 0.322 -8.093 1.658 1.00 93.25 396 ALA A N 1
ATOM 3175 C CA . ALA A 1 396 ? 1.573 -8.790 1.367 1.00 93.25 396 ALA A CA 1
ATOM 3176 C C . ALA A 1 396 ? 2.645 -7.820 0.834 1.00 93.25 396 ALA A C 1
ATOM 3178 O O . ALA A 1 396 ? 3.758 -7.771 1.365 1.00 93.25 396 ALA A O 1
ATOM 3179 N N . ALA A 1 397 ? 2.295 -6.970 -0.134 1.00 94.38 397 ALA A N 1
ATOM 3180 C CA . ALA A 1 397 ? 3.205 -6.004 -0.744 1.00 94.38 397 ALA A CA 1
ATOM 3181 C C . ALA A 1 397 ? 3.732 -4.941 0.243 1.00 94.38 397 ALA A C 1
ATOM 3183 O O . ALA A 1 397 ? 4.871 -4.488 0.098 1.00 94.38 397 ALA A O 1
ATOM 3184 N N . LYS A 1 398 ? 2.968 -4.589 1.289 1.00 94.62 398 LYS A N 1
ATOM 3185 C CA . LYS A 1 398 ? 3.397 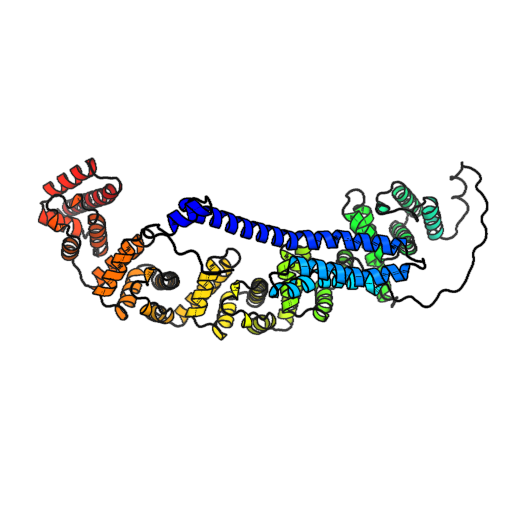-3.685 2.379 1.00 94.62 398 LYS A CA 1
ATOM 3186 C C . LYS A 1 398 ? 4.520 -4.257 3.248 1.00 94.62 398 LYS A C 1
ATOM 3188 O O . LYS A 1 398 ? 5.263 -3.498 3.883 1.00 94.62 398 LYS A O 1
ATOM 3193 N N . LYS A 1 399 ? 4.696 -5.581 3.271 1.00 90.69 399 LYS A N 1
ATOM 3194 C CA . LYS A 1 399 ? 5.782 -6.238 4.019 1.00 90.69 399 LYS A CA 1
ATOM 3195 C C . LYS A 1 399 ? 7.137 -6.105 3.316 1.00 90.69 399 LYS A C 1
ATOM 3197 O O . LYS A 1 399 ? 8.164 -6.153 3.988 1.00 90.69 399 LYS A O 1
ATOM 3202 N N . THR A 1 400 ? 7.149 -5.850 2.008 1.00 85.81 400 THR A N 1
ATOM 3203 C CA . THR A 1 400 ? 8.367 -5.759 1.193 1.00 85.81 400 THR A CA 1
ATOM 3204 C C . THR A 1 400 ? 8.767 -4.302 0.955 1.00 85.81 400 THR A C 1
ATOM 3206 O O . THR A 1 400 ? 7.988 -3.501 0.445 1.00 85.81 400 THR A O 1
ATOM 3209 N N . GLY A 1 401 ? 10.009 -3.940 1.300 1.00 81.50 401 GLY A N 1
ATOM 3210 C CA . GLY A 1 401 ? 10.468 -2.543 1.282 1.00 81.50 401 GLY A CA 1
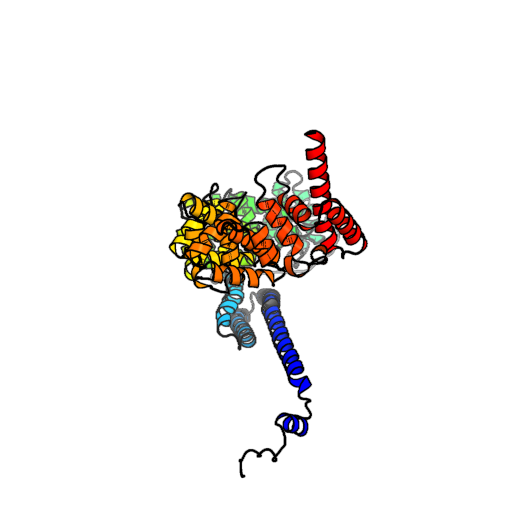ATOM 3211 C C . GLY A 1 401 ? 10.336 -1.836 -0.074 1.00 81.50 401 GLY A C 1
ATOM 3212 O O . GLY A 1 401 ? 9.922 -0.683 -0.116 1.00 81.50 401 GLY A O 1
ATOM 3213 N N . SER A 1 402 ? 10.621 -2.524 -1.186 1.00 78.88 402 SER A N 1
ATOM 3214 C CA . SER A 1 402 ? 10.552 -1.942 -2.538 1.00 78.88 402 SER A CA 1
ATOM 3215 C C . SER A 1 402 ? 9.128 -1.670 -3.036 1.00 78.88 402 SER A C 1
ATOM 3217 O O . SER A 1 402 ? 8.950 -0.847 -3.928 1.00 78.88 402 SER A O 1
ATOM 3219 N N . THR A 1 403 ? 8.120 -2.345 -2.479 1.00 90.00 403 THR A N 1
ATOM 3220 C CA . THR A 1 403 ? 6.712 -2.253 -2.908 1.00 90.00 403 THR A CA 1
ATOM 3221 C C . THR A 1 403 ? 5.809 -1.600 -1.873 1.00 90.00 403 THR A C 1
ATOM 3223 O O . THR A 1 403 ? 4.683 -1.241 -2.207 1.00 90.00 403 THR A O 1
ATOM 3226 N N . ARG A 1 404 ? 6.295 -1.392 -0.641 1.00 94.44 404 ARG A N 1
ATOM 3227 C CA . ARG A 1 404 ? 5.510 -0.838 0.468 1.00 94.44 404 ARG A CA 1
ATOM 3228 C C . ARG A 1 404 ? 4.811 0.467 0.108 1.00 94.44 404 ARG A C 1
ATOM 3230 O O . ARG A 1 404 ? 3.598 0.554 0.252 1.00 94.44 404 ARG A O 1
ATOM 3237 N N . LEU A 1 405 ? 5.556 1.439 -0.419 1.00 93.75 405 LEU A N 1
ATOM 3238 C CA . LEU A 1 405 ? 4.998 2.746 -0.779 1.00 93.75 405 LEU A CA 1
ATOM 3239 C C . LEU A 1 405 ? 3.968 2.651 -1.908 1.00 93.75 405 LEU A C 1
ATOM 3241 O O . LEU A 1 405 ? 3.006 3.411 -1.931 1.00 93.75 405 LEU A O 1
ATOM 3245 N N . ILE A 1 406 ? 4.159 1.738 -2.862 1.00 94.06 406 ILE A N 1
ATOM 3246 C CA . ILE A 1 406 ? 3.191 1.528 -3.944 1.00 94.06 406 ILE A CA 1
ATOM 3247 C C . ILE A 1 406 ? 1.896 0.979 -3.341 1.00 94.06 406 ILE A C 1
ATOM 3249 O O . ILE A 1 406 ? 0.826 1.526 -3.591 1.00 94.06 406 ILE A O 1
ATOM 3253 N N . ALA A 1 407 ? 2.009 -0.045 -2.495 1.00 96.50 407 ALA A N 1
ATOM 3254 C CA . ALA A 1 407 ? 0.868 -0.694 -1.871 1.00 96.50 407 ALA A CA 1
ATOM 3255 C C . ALA A 1 407 ? 0.085 0.241 -0.932 1.00 96.50 407 ALA A C 1
ATOM 3257 O O . ALA A 1 407 ? -1.136 0.281 -1.008 1.00 96.50 407 ALA A O 1
ATOM 3258 N N . GLU A 1 408 ? 0.762 1.047 -0.109 1.00 96.12 408 GLU A N 1
ATOM 3259 C CA . GLU A 1 408 ? 0.120 2.049 0.762 1.00 96.12 408 GLU A CA 1
ATOM 3260 C C . GLU A 1 408 ? -0.661 3.104 -0.032 1.00 96.12 408 GLU A C 1
ATOM 3262 O O . GLU A 1 408 ? -1.764 3.499 0.352 1.00 96.12 408 GLU A O 1
ATOM 3267 N N . ASN A 1 409 ? -0.112 3.553 -1.163 1.00 96.25 409 ASN A N 1
ATOM 3268 C CA . ASN A 1 409 ? -0.774 4.551 -1.995 1.00 96.25 409 ASN A CA 1
ATOM 3269 C C . ASN A 1 409 ? -1.971 3.972 -2.766 1.00 96.25 409 ASN A C 1
ATOM 3271 O O . ASN A 1 409 ? -3.000 4.640 -2.873 1.00 96.25 409 ASN A O 1
ATOM 3275 N N . VAL A 1 410 ? -1.872 2.732 -3.259 1.00 97.31 410 VAL A N 1
ATOM 3276 C CA . VAL A 1 410 ? -3.009 2.034 -3.884 1.00 97.31 410 VAL A CA 1
ATOM 3277 C C . VAL A 1 410 ? -4.097 1.725 -2.847 1.00 97.31 410 VAL A C 1
ATOM 3279 O O . VAL A 1 410 ? -5.266 1.966 -3.124 1.00 97.31 410 VAL A O 1
ATOM 3282 N N . GLU A 1 411 ? -3.739 1.293 -1.634 1.00 96.88 411 GLU A N 1
ATOM 3283 C CA . GLU A 1 411 ? -4.688 1.095 -0.521 1.00 96.88 411 GLU A CA 1
ATOM 3284 C C . GLU A 1 411 ? -5.391 2.411 -0.149 1.00 96.88 411 GLU A C 1
ATOM 3286 O O . GLU A 1 411 ? -6.606 2.451 0.030 1.00 96.88 411 GLU A O 1
ATOM 3291 N N . THR A 1 412 ? -4.657 3.527 -0.123 1.00 96.12 412 THR A N 1
ATOM 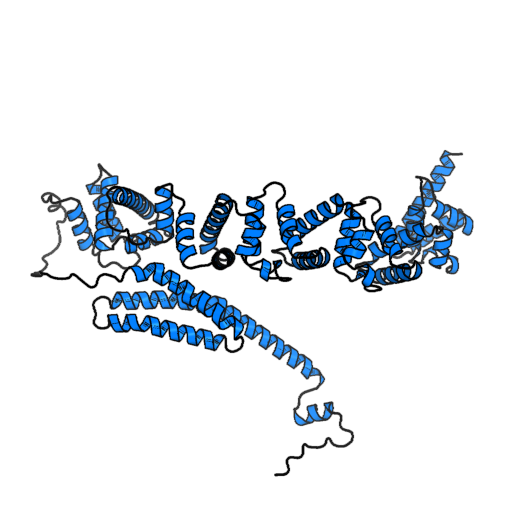3292 C CA . THR A 1 412 ? -5.243 4.856 0.112 1.00 96.12 412 THR A CA 1
ATOM 3293 C C . THR A 1 412 ? -6.245 5.238 -0.980 1.00 96.12 412 THR A C 1
ATOM 3295 O O . THR A 1 412 ? -7.305 5.790 -0.675 1.00 96.12 412 THR A O 1
ATOM 3298 N N . ALA A 1 413 ? -5.940 4.950 -2.251 1.00 96.94 413 ALA A N 1
ATOM 3299 C CA . ALA A 1 413 ? -6.890 5.139 -3.347 1.00 96.94 413 ALA A CA 1
ATOM 3300 C C . ALA A 1 413 ? -8.121 4.231 -3.178 1.00 96.94 413 ALA A C 1
ATOM 3302 O O . ALA A 1 413 ? -9.247 4.694 -3.358 1.00 96.94 413 ALA A O 1
ATOM 3303 N N . GLN A 1 414 ? -7.920 2.981 -2.745 1.00 96.69 414 GLN A N 1
ATOM 3304 C CA . GLN A 1 414 ? -8.998 2.026 -2.485 1.00 96.69 414 GLN A CA 1
ATOM 3305 C C . GLN A 1 414 ? -9.933 2.518 -1.373 1.00 96.69 414 GLN A C 1
ATOM 3307 O O . GLN A 1 414 ? -11.149 2.487 -1.536 1.00 96.69 414 GLN A O 1
ATOM 3312 N N . PHE A 1 415 ? -9.388 3.088 -0.297 1.00 96.19 415 PHE A N 1
ATOM 3313 C CA . PHE A 1 415 ? -10.174 3.679 0.789 1.00 96.19 415 PHE A CA 1
ATOM 3314 C C . PHE A 1 415 ? -10.984 4.898 0.339 1.00 96.19 415 PHE A C 1
ATOM 3316 O O . PHE A 1 415 ? -12.134 5.060 0.745 1.00 96.19 415 PHE A O 1
ATOM 3323 N N . LYS A 1 416 ? -10.403 5.765 -0.499 1.00 95.12 416 LYS A N 1
ATOM 3324 C CA . LYS A 1 416 ? -11.122 6.920 -1.060 1.00 95.12 416 LYS A CA 1
ATOM 3325 C C . LYS A 1 416 ? -12.289 6.476 -1.938 1.00 95.12 416 LYS A C 1
ATOM 3327 O O . LYS A 1 416 ? -13.373 7.029 -1.793 1.00 95.12 416 LYS A O 1
ATOM 3332 N N . MET A 1 417 ? -12.067 5.470 -2.784 1.00 94.88 417 MET A N 1
ATOM 3333 C CA . MET A 1 417 ? -13.101 4.878 -3.633 1.00 94.88 417 MET A CA 1
ATOM 3334 C C . MET A 1 417 ? -14.216 4.238 -2.794 1.00 94.88 417 MET A C 1
ATOM 3336 O O . MET A 1 417 ? -15.381 4.559 -2.981 1.00 94.88 417 MET A O 1
ATOM 3340 N N . TRP A 1 418 ? -13.892 3.402 -1.802 1.00 96.38 418 TRP A N 1
ATOM 3341 C CA . TRP A 1 418 ? -14.915 2.824 -0.920 1.00 96.38 418 TRP A CA 1
ATOM 3342 C C . TRP A 1 418 ? -15.748 3.895 -0.208 1.00 96.38 418 TRP A C 1
ATOM 3344 O O . TRP A 1 418 ? -16.967 3.766 -0.111 1.00 96.38 418 TRP A O 1
ATOM 3354 N N . ARG A 1 419 ? -15.113 4.992 0.221 1.00 95.44 419 ARG A N 1
ATOM 3355 C CA . ARG A 1 419 ? -15.817 6.127 0.825 1.00 95.44 419 ARG A CA 1
ATOM 3356 C C . ARG A 1 419 ? -16.731 6.845 -0.171 1.00 95.44 419 ARG A C 1
ATOM 3358 O O . ARG A 1 419 ? -17.840 7.207 0.212 1.00 95.44 419 ARG A O 1
ATOM 3365 N N . SER A 1 420 ? -16.288 7.071 -1.411 1.00 94.88 420 SER A N 1
ATOM 3366 C CA . SER A 1 420 ? -17.129 7.695 -2.446 1.00 94.88 420 SER A CA 1
ATOM 3367 C C . SER A 1 420 ? -18.297 6.805 -2.859 1.00 94.88 420 SER A C 1
ATOM 3369 O O . SER A 1 420 ? -19.381 7.315 -3.118 1.00 94.88 420 SER A O 1
ATOM 3371 N N . ASP A 1 421 ? -18.098 5.488 -2.833 1.00 95.00 421 ASP A N 1
ATOM 3372 C CA . ASP A 1 421 ? -19.132 4.485 -3.101 1.00 95.00 421 ASP A CA 1
ATOM 3373 C C . ASP A 1 421 ? -20.122 4.332 -1.929 1.00 95.00 421 ASP A C 1
ATOM 3375 O O . ASP A 1 421 ? -21.028 3.501 -1.984 1.00 95.00 421 ASP A O 1
ATOM 3379 N N . GLY A 1 422 ? -19.942 5.096 -0.844 1.00 95.19 422 GLY A N 1
ATOM 3380 C CA . GLY A 1 422 ? -20.800 5.056 0.338 1.00 95.19 422 GLY A CA 1
ATOM 3381 C C . GLY A 1 422 ? -20.651 3.787 1.180 1.00 95.19 422 GLY A C 1
ATOM 3382 O O . GLY A 1 422 ? -21.541 3.491 1.973 1.00 95.19 422 GLY A O 1
ATOM 3383 N N . LYS A 1 423 ? -19.552 3.032 1.032 1.00 96.00 423 LYS A N 1
ATOM 3384 C CA . LYS A 1 423 ? -19.333 1.787 1.781 1.00 96.00 423 LYS A CA 1
ATOM 3385 C C . LYS A 1 423 ? -19.199 2.063 3.272 1.00 96.00 423 LYS A C 1
ATOM 3387 O O . LYS A 1 423 ? -18.317 2.810 3.707 1.00 96.00 423 LYS A O 1
ATOM 3392 N N . THR A 1 424 ? -20.039 1.411 4.061 1.00 96.50 424 THR A N 1
ATOM 3393 C CA . THR A 1 424 ? -19.990 1.469 5.520 1.00 96.50 424 THR A CA 1
ATOM 3394 C C . THR A 1 424 ? -18.897 0.551 6.078 1.00 96.50 424 THR A C 1
ATOM 3396 O O . THR A 1 424 ? -18.289 -0.249 5.361 1.00 96.50 424 THR A O 1
ATOM 3399 N N . ALA A 1 425 ? -18.629 0.661 7.383 1.00 96.25 425 ALA A N 1
ATOM 3400 C CA . ALA A 1 425 ? -17.748 -0.284 8.067 1.00 96.25 425 ALA A CA 1
ATOM 3401 C C . ALA A 1 425 ? -18.299 -1.723 8.005 1.00 96.25 425 ALA A C 1
ATOM 3403 O O . ALA A 1 425 ? -17.511 -2.656 7.904 1.00 96.25 425 ALA A O 1
ATOM 3404 N N . ASP A 1 426 ? -19.622 -1.895 8.023 1.00 97.12 426 ASP A N 1
ATOM 3405 C CA . ASP A 1 426 ? -20.301 -3.193 7.933 1.00 97.12 426 ASP A CA 1
ATOM 3406 C C . ASP A 1 426 ? -20.147 -3.823 6.539 1.00 97.12 426 ASP A C 1
ATOM 3408 O O . ASP A 1 426 ? -19.689 -4.960 6.404 1.00 97.12 426 ASP A O 1
ATOM 3412 N N . ASP A 1 427 ? -20.376 -3.027 5.486 1.00 96.44 427 ASP A N 1
ATOM 3413 C CA . ASP A 1 427 ? -20.182 -3.469 4.099 1.00 96.44 427 ASP A CA 1
ATOM 3414 C C . ASP A 1 427 ? -18.761 -3.988 3.869 1.00 96.44 427 ASP A C 1
ATOM 3416 O O . ASP A 1 427 ? -18.561 -5.031 3.242 1.00 96.44 427 ASP A O 1
ATOM 3420 N N . LEU A 1 428 ? -17.756 -3.263 4.377 1.00 96.00 428 LEU A N 1
ATOM 3421 C CA . LEU A 1 428 ? -16.363 -3.673 4.228 1.00 96.00 428 LEU A CA 1
ATOM 3422 C C . LEU A 1 428 ? -15.988 -4.863 5.101 1.00 96.00 428 LEU A C 1
ATOM 3424 O O . LEU A 1 428 ? -15.096 -5.618 4.722 1.00 96.00 428 LEU A O 1
ATOM 3428 N N . PHE A 1 429 ? -16.654 -5.046 6.238 1.00 96.44 429 PHE A N 1
ATOM 3429 C CA . PHE A 1 429 ? -16.439 -6.212 7.082 1.00 96.44 429 PHE A CA 1
ATOM 3430 C C . PHE A 1 429 ? -16.805 -7.499 6.329 1.00 96.44 429 PHE A C 1
ATOM 3432 O O . PHE A 1 429 ? -15.996 -8.425 6.255 1.00 96.44 429 PHE A O 1
ATOM 3439 N N . THR A 1 430 ? -17.969 -7.500 5.671 1.00 95.44 430 THR A N 1
ATOM 3440 C CA . THR A 1 430 ? -18.424 -8.614 4.822 1.00 95.44 430 THR A CA 1
ATOM 3441 C C . THR A 1 430 ? -17.587 -8.745 3.547 1.00 95.44 430 THR A C 1
ATOM 3443 O O . THR A 1 430 ? -17.200 -9.844 3.151 1.00 95.44 430 THR A O 1
ATOM 3446 N N . LEU A 1 431 ? -17.271 -7.628 2.883 1.00 94.50 431 LEU A N 1
ATOM 3447 C CA . LEU A 1 431 ? -16.508 -7.632 1.630 1.00 94.50 431 LEU A CA 1
ATOM 3448 C C . LEU A 1 431 ? -15.087 -8.190 1.812 1.00 94.50 431 LEU A C 1
ATOM 3450 O O . LEU A 1 431 ? -14.574 -8.843 0.906 1.00 94.50 431 LEU A O 1
ATOM 3454 N N . LEU A 1 432 ? -14.477 -7.979 2.981 1.00 94.81 432 LEU A N 1
ATOM 3455 C CA . LEU A 1 432 ? -13.178 -8.546 3.357 1.00 94.81 432 LEU A CA 1
ATOM 3456 C C . LEU A 1 432 ? -13.287 -9.926 4.035 1.00 94.81 432 LEU A C 1
ATOM 3458 O O . LEU A 1 432 ? -12.283 -10.434 4.530 1.00 94.81 432 LEU A O 1
ATOM 3462 N N . ARG A 1 433 ? -14.485 -10.530 4.050 1.00 92.88 433 ARG A N 1
ATOM 3463 C CA . ARG A 1 433 ? -14.807 -11.848 4.630 1.00 92.88 433 ARG A CA 1
ATOM 3464 C C . ARG A 1 433 ? -14.498 -12.015 6.121 1.00 92.88 433 ARG A C 1
ATOM 3466 O O . ARG A 1 433 ? -14.330 -13.140 6.596 1.00 92.88 433 ARG A O 1
ATOM 3473 N N . LEU A 1 434 ? -14.461 -10.918 6.874 1.00 94.00 434 LEU A N 1
ATOM 3474 C CA . LEU A 1 434 ? -14.207 -10.935 8.319 1.00 94.00 434 LEU A CA 1
ATOM 3475 C C . LEU A 1 434 ? -15.377 -11.548 9.115 1.00 94.00 434 LEU A C 1
ATOM 3477 O O . LEU A 1 434 ? -15.202 -12.022 10.240 1.00 94.00 434 LEU A O 1
ATOM 3481 N N . ASP A 1 435 ? -16.569 -11.605 8.519 1.00 93.00 435 ASP A N 1
ATOM 3482 C CA . ASP A 1 435 ? -17.765 -12.275 9.044 1.00 93.00 435 ASP A CA 1
ATOM 3483 C C . ASP A 1 435 ? -17.593 -13.794 9.195 1.00 93.00 435 ASP A C 1
ATOM 3485 O O . ASP A 1 435 ? -18.300 -14.422 9.981 1.00 93.00 435 ASP A O 1
ATOM 3489 N N . LYS A 1 436 ? -16.623 -14.387 8.488 1.00 90.00 436 LYS A N 1
ATOM 3490 C CA . LYS A 1 436 ? -16.392 -15.842 8.463 1.00 90.00 436 LYS A CA 1
ATOM 3491 C C . LYS A 1 436 ? -15.205 -16.301 9.302 1.00 90.00 436 LYS A C 1
ATOM 3493 O O . LYS A 1 436 ? -14.940 -17.498 9.371 1.00 90.00 436 LYS A O 1
ATOM 3498 N N . GLU A 1 437 ? -14.475 -15.379 9.919 1.00 89.31 437 GLU A N 1
ATOM 3499 C CA . GLU A 1 437 ? -13.215 -15.695 10.597 1.00 89.31 437 GLU A CA 1
ATOM 3500 C C . GLU A 1 437 ? -13.389 -16.187 12.039 1.00 89.31 437 GLU A C 1
ATOM 3502 O O . GLU A 1 437 ? -12.484 -16.823 12.586 1.00 89.31 437 GLU A O 1
ATOM 3507 N N . GLY A 1 438 ? -14.541 -15.932 12.665 1.00 88.12 438 GLY A N 1
ATOM 3508 C CA . GLY A 1 438 ? -14.826 -16.420 14.011 1.00 88.12 438 GLY A CA 1
ATOM 3509 C C . GLY A 1 438 ? -13.800 -15.932 15.037 1.00 88.12 438 GLY A C 1
ATOM 3510 O O . GLY A 1 438 ? -13.443 -14.757 15.094 1.00 88.12 438 GLY A O 1
ATOM 3511 N N . GLU A 1 439 ? -13.273 -16.857 15.839 1.00 85.25 439 GLU A N 1
ATOM 3512 C CA . GLU A 1 439 ? -12.251 -16.567 16.857 1.00 85.25 439 GLU A CA 1
ATOM 3513 C C . GLU A 1 439 ? -10.905 -16.104 16.274 1.00 85.25 439 GLU A C 1
ATOM 3515 O O . GLU A 1 439 ? -10.078 -15.532 16.988 1.00 85.25 439 GLU A O 1
ATOM 3520 N N . ALA A 1 440 ? -10.665 -16.321 14.976 1.00 88.19 440 ALA A N 1
ATOM 3521 C CA . ALA A 1 440 ? -9.443 -15.889 14.307 1.00 88.19 440 ALA A CA 1
ATOM 3522 C C . ALA A 1 440 ? -9.482 -14.423 13.840 1.00 88.19 440 ALA A C 1
ATOM 3524 O O . ALA A 1 440 ? -8.464 -13.943 13.342 1.00 88.19 440 ALA A O 1
ATOM 3525 N N . LEU A 1 441 ? -10.590 -13.701 14.057 1.00 90.94 441 LEU A N 1
ATOM 3526 C CA . LEU A 1 441 ? -10.817 -12.337 13.565 1.00 90.94 441 LEU A CA 1
ATOM 3527 C C . LEU A 1 441 ? -9.629 -11.386 13.804 1.00 90.94 441 LEU A C 1
ATOM 3529 O O . LEU A 1 441 ? -9.099 -10.770 12.886 1.00 90.94 441 LEU A O 1
ATOM 3533 N N . PHE A 1 442 ? -9.129 -11.312 15.041 1.00 88.75 442 PHE A N 1
ATOM 3534 C CA . PHE A 1 442 ? -8.010 -10.423 15.393 1.00 88.75 442 PHE A CA 1
ATOM 3535 C C . PHE A 1 442 ? -6.636 -10.909 14.901 1.00 88.75 442 PHE A C 1
ATOM 3537 O O . PHE A 1 442 ? -5.652 -10.171 14.981 1.00 88.75 442 PHE A O 1
ATOM 3544 N N . LYS A 1 443 ? -6.536 -12.149 14.408 1.00 86.06 443 LYS A N 1
ATOM 3545 C CA . LYS A 1 443 ? -5.318 -12.695 13.786 1.00 86.06 443 LYS A CA 1
ATOM 3546 C C . LYS A 1 443 ? -5.279 -12.426 12.285 1.00 86.06 443 LYS A C 1
ATOM 3548 O O . LYS A 1 443 ? -4.218 -12.578 11.676 1.00 86.06 443 LYS A O 1
ATOM 3553 N N . SER A 1 444 ? -6.404 -12.037 11.693 1.00 88.81 444 SER A N 1
ATOM 3554 C CA . SER A 1 444 ? -6.481 -11.777 10.270 1.00 88.81 444 SER A CA 1
ATOM 3555 C C . SER A 1 444 ? -5.700 -10.548 9.867 1.00 88.81 444 SER A C 1
ATOM 3557 O O . SER A 1 444 ? -5.732 -9.485 10.489 1.00 88.81 444 SER A O 1
ATOM 3559 N N . THR A 1 445 ? -5.011 -10.689 8.745 1.00 85.94 445 THR A N 1
ATOM 3560 C CA . THR A 1 445 ? -4.351 -9.571 8.091 1.00 85.94 445 THR A CA 1
ATOM 3561 C C . THR A 1 445 ? -5.349 -8.541 7.569 1.00 85.94 445 THR A C 1
ATOM 3563 O O . THR A 1 445 ? -4.988 -7.368 7.481 1.00 85.94 445 THR A O 1
ATOM 3566 N N . MET A 1 446 ? -6.583 -8.955 7.255 1.00 91.75 446 MET A N 1
ATOM 3567 C CA . MET A 1 446 ? -7.631 -8.080 6.720 1.00 91.75 446 MET A CA 1
ATOM 3568 C C . MET A 1 446 ? -8.273 -7.208 7.802 1.00 91.75 446 MET A C 1
ATOM 3570 O O . MET A 1 446 ? -8.680 -6.083 7.509 1.00 91.75 446 MET A O 1
ATOM 3574 N N . PHE A 1 447 ? -8.270 -7.657 9.064 1.00 92.50 447 PHE A N 1
ATOM 3575 C CA . PHE A 1 447 ? -8.795 -6.879 10.189 1.00 92.50 447 PHE A CA 1
ATOM 3576 C C . PHE A 1 447 ? -8.119 -5.510 10.305 1.00 92.50 447 PHE A C 1
ATOM 3578 O O . PHE A 1 447 ? -8.782 -4.505 10.540 1.00 92.50 447 PHE A O 1
ATOM 3585 N N . ASN A 1 448 ? -6.804 -5.437 10.073 1.00 90.81 448 ASN A N 1
ATOM 3586 C CA . ASN A 1 448 ? -6.073 -4.170 10.122 1.00 90.81 448 ASN A CA 1
ATOM 3587 C C . ASN A 1 448 ? -6.474 -3.221 8.988 1.00 90.81 448 ASN A C 1
ATOM 3589 O O . ASN A 1 448 ? -6.572 -2.013 9.215 1.00 90.81 448 ASN A O 1
ATOM 3593 N N . THR A 1 449 ? -6.723 -3.742 7.785 1.00 93.62 449 THR A N 1
ATOM 3594 C CA . THR A 1 449 ? -7.192 -2.937 6.650 1.00 93.62 449 THR A CA 1
ATOM 3595 C C . THR A 1 449 ? -8.590 -2.393 6.942 1.00 93.62 449 THR A C 1
ATOM 3597 O O . THR A 1 449 ? -8.813 -1.188 6.833 1.00 93.62 449 THR A O 1
ATOM 3600 N N . TRP A 1 450 ? -9.493 -3.244 7.434 1.00 96.19 450 TRP A N 1
ATOM 3601 C CA . TRP A 1 450 ? -10.838 -2.848 7.851 1.00 96.19 450 TRP A CA 1
ATOM 3602 C C . TRP A 1 450 ? -10.838 -1.816 8.989 1.00 96.19 450 TRP A C 1
ATOM 3604 O O . TRP A 1 450 ? -11.473 -0.769 8.876 1.00 96.19 450 TRP A O 1
ATOM 3614 N N . ALA A 1 451 ? -10.074 -2.052 10.058 1.00 94.31 451 ALA A N 1
ATOM 3615 C CA . ALA A 1 451 ? -9.941 -1.120 11.176 1.00 94.31 451 ALA A CA 1
ATOM 3616 C C . ALA A 1 451 ? -9.365 0.237 10.728 1.00 94.31 451 ALA A C 1
ATOM 3618 O O . ALA A 1 451 ? -9.807 1.292 11.189 1.00 94.31 451 ALA A O 1
ATOM 3619 N N . SER A 1 452 ? -8.407 0.232 9.792 1.00 93.62 452 SER A N 1
ATOM 3620 C CA . SER A 1 452 ? -7.865 1.469 9.210 1.00 93.62 452 SER A CA 1
ATOM 3621 C C . SER A 1 452 ? -8.929 2.242 8.433 1.00 93.62 452 SER A C 1
ATOM 3623 O O . SER A 1 452 ? -8.986 3.469 8.530 1.00 93.62 452 SER A O 1
ATOM 3625 N N . TYR A 1 453 ? -9.798 1.535 7.707 1.00 95.69 453 TYR A N 1
ATOM 3626 C CA . TYR A 1 453 ? -10.925 2.147 7.015 1.00 95.69 453 TYR A CA 1
ATOM 3627 C C . TYR A 1 453 ? -11.973 2.697 7.992 1.00 95.69 453 TYR A C 1
ATOM 3629 O O . TYR A 1 453 ? -12.398 3.841 7.845 1.00 95.69 453 TYR A O 1
ATOM 3637 N N . ALA A 1 454 ? -12.329 1.962 9.050 1.00 96.31 454 ALA A N 1
ATOM 3638 C CA . ALA A 1 454 ? -13.241 2.455 10.085 1.00 96.31 454 ALA A CA 1
ATOM 3639 C C . ALA A 1 454 ? -12.728 3.761 10.726 1.00 96.31 454 ALA A C 1
ATOM 3641 O O . ALA A 1 454 ? -13.486 4.714 10.894 1.00 96.31 454 ALA A O 1
ATOM 3642 N N . LYS A 1 455 ? -11.414 3.855 10.972 1.00 95.31 455 LYS A N 1
ATOM 3643 C CA . LYS A 1 455 ? -10.742 5.083 11.432 1.00 95.31 455 LYS A CA 1
ATOM 3644 C C . LYS A 1 455 ? -10.753 6.226 10.417 1.00 95.31 455 LYS A C 1
ATOM 3646 O O . LYS A 1 455 ? -10.709 7.395 10.798 1.00 95.31 455 LYS A O 1
ATOM 3651 N N . LEU A 1 456 ? -10.783 5.917 9.124 1.00 94.69 456 LEU A N 1
ATOM 3652 C CA . LEU A 1 456 ? -10.962 6.921 8.078 1.00 94.69 456 LEU A CA 1
ATOM 3653 C C . LEU A 1 456 ? -12.402 7.467 8.066 1.00 94.69 456 LEU A C 1
ATOM 3655 O O . LEU A 1 456 ? -12.594 8.657 7.791 1.00 94.69 456 LEU A O 1
ATOM 3659 N N . LEU A 1 457 ? -13.393 6.611 8.338 1.00 94.94 457 LEU A N 1
ATOM 3660 C CA . LEU A 1 457 ? -14.807 6.985 8.395 1.00 94.94 457 LEU A CA 1
ATOM 3661 C C . LEU A 1 457 ? -15.118 7.873 9.604 1.00 94.94 457 LEU A C 1
ATOM 3663 O O . LEU A 1 457 ? -15.697 8.942 9.420 1.00 94.94 457 LEU A O 1
ATOM 3667 N N . ASP A 1 458 ? -14.678 7.474 10.798 1.00 94.19 458 ASP A N 1
ATOM 3668 C CA . ASP A 1 458 ? -14.838 8.240 12.036 1.00 94.19 458 ASP A CA 1
ATOM 3669 C C . ASP A 1 458 ? -13.513 8.275 12.806 1.00 94.19 458 ASP A C 1
ATOM 3671 O O . ASP A 1 458 ? -13.029 7.266 13.320 1.00 94.19 458 ASP A O 1
ATOM 3675 N N . LYS A 1 459 ? -12.902 9.462 12.861 1.00 91.75 459 LYS A N 1
ATOM 3676 C CA . LYS A 1 459 ? -11.642 9.681 13.584 1.00 91.75 459 LYS A CA 1
ATOM 3677 C C . LYS A 1 459 ? -11.849 9.854 15.085 1.00 91.75 459 LYS A C 1
ATOM 3679 O O . LYS A 1 459 ? -10.886 9.681 15.829 1.00 91.75 459 LYS A O 1
ATOM 3684 N N . GLU A 1 460 ? -13.048 10.246 15.502 1.00 88.31 460 GLU A N 1
ATOM 3685 C CA . GLU A 1 460 ? -13.373 10.527 16.896 1.00 88.31 460 GLU A CA 1
ATOM 3686 C C . GLU A 1 460 ? -13.754 9.239 17.621 1.00 88.31 460 GLU A C 1
ATOM 3688 O O . GLU A 1 460 ? -13.246 8.990 18.711 1.00 88.31 460 GLU A O 1
ATOM 3693 N N . ASN A 1 461 ? -14.595 8.402 17.000 1.00 88.19 461 ASN A N 1
ATOM 3694 C CA . ASN A 1 461 ? -15.124 7.183 17.616 1.00 88.19 461 ASN A CA 1
ATOM 3695 C C . ASN A 1 461 ? -15.089 5.951 16.682 1.00 88.19 461 ASN A C 1
ATOM 3697 O O . ASN A 1 461 ? -16.120 5.301 16.473 1.00 88.19 461 ASN A O 1
ATOM 3701 N N . PRO A 1 462 ? -13.918 5.561 16.140 1.00 94.69 462 PRO A N 1
ATOM 3702 C CA . PRO A 1 462 ? -13.830 4.416 15.236 1.00 94.69 462 PRO A CA 1
ATOM 3703 C C . PRO A 1 462 ? -14.255 3.104 15.892 1.00 94.69 462 PRO A C 1
ATOM 3705 O O . PRO A 1 462 ? -14.908 2.283 15.251 1.00 94.69 462 PRO A O 1
ATOM 3708 N N . GLU A 1 463 ? -13.940 2.902 17.174 1.00 94.69 463 GLU A N 1
ATOM 3709 C CA . GLU A 1 463 ? -14.298 1.675 17.884 1.00 94.69 463 GLU A CA 1
ATOM 3710 C C . GLU A 1 463 ? -15.818 1.487 17.989 1.00 94.69 463 GLU A C 1
ATOM 3712 O O . GLU A 1 463 ? -16.295 0.353 17.939 1.00 94.69 463 GLU A O 1
ATOM 3717 N N . LYS A 1 464 ? -16.593 2.579 18.063 1.00 94.31 464 LYS A N 1
ATOM 3718 C CA . LYS A 1 464 ? -18.059 2.522 18.061 1.00 94.31 464 LYS A CA 1
ATOM 3719 C C . LYS A 1 464 ? -18.586 1.994 16.727 1.00 94.31 464 LYS A C 1
ATOM 3721 O O . LYS A 1 464 ? -19.444 1.111 16.718 1.00 94.31 464 LYS A O 1
ATOM 3726 N N . LEU A 1 465 ? -18.052 2.493 15.605 1.00 95.88 465 LEU A N 1
ATOM 3727 C CA . LEU A 1 465 ? -18.385 1.976 14.272 1.00 95.88 465 LEU A CA 1
ATOM 3728 C C . LEU A 1 465 ? -17.991 0.504 14.131 1.00 95.88 465 LEU A C 1
ATOM 3730 O O . LEU A 1 465 ? -18.782 -0.300 13.643 1.00 95.88 465 LEU A O 1
ATOM 3734 N N . MET A 1 466 ? -16.790 0.148 14.594 1.00 96.81 466 MET A N 1
ATOM 3735 C CA . MET A 1 466 ? -16.282 -1.221 14.543 1.00 96.81 466 MET A CA 1
ATOM 3736 C C . MET A 1 466 ? -17.178 -2.183 15.329 1.00 96.81 466 MET A C 1
ATOM 3738 O O . MET A 1 466 ? -17.548 -3.228 14.807 1.00 96.81 466 MET A O 1
ATOM 3742 N N . VAL A 1 467 ? -17.563 -1.838 16.562 1.00 96.69 467 VAL A N 1
ATOM 3743 C CA . VAL A 1 467 ? -18.471 -2.664 17.374 1.00 96.69 467 VAL A CA 1
ATOM 3744 C C . VAL A 1 467 ? -19.852 -2.764 16.737 1.00 96.69 467 VAL A C 1
ATOM 3746 O O . VAL A 1 467 ? -20.408 -3.857 16.693 1.00 96.69 467 VAL A O 1
ATOM 3749 N N . SER A 1 468 ? -20.390 -1.660 16.212 1.00 95.94 468 SER A N 1
ATOM 3750 C CA . SER A 1 468 ? -21.688 -1.671 15.532 1.00 95.94 468 SER A CA 1
ATOM 3751 C C . SER A 1 468 ? -21.702 -2.636 14.347 1.00 95.94 468 SER A C 1
ATOM 3753 O O . SER A 1 468 ? -22.652 -3.398 14.219 1.00 95.94 468 SER A O 1
ATOM 3755 N N . ALA A 1 469 ? -20.653 -2.625 13.519 1.00 96.88 469 ALA A N 1
ATOM 3756 C CA . ALA A 1 469 ? -20.498 -3.550 12.399 1.00 96.88 469 ALA A CA 1
ATOM 3757 C C . ALA A 1 469 ? -20.271 -4.993 12.877 1.00 96.88 469 ALA A C 1
ATOM 3759 O O . ALA A 1 469 ? -20.936 -5.909 12.428 1.00 96.88 469 ALA A O 1
ATOM 3760 N N . MET A 1 470 ? -19.404 -5.240 13.862 1.00 96.56 470 MET A N 1
ATOM 3761 C CA . MET A 1 470 ? -19.199 -6.610 14.355 1.00 96.56 470 MET A CA 1
ATOM 3762 C C . MET A 1 470 ? -20.480 -7.226 14.952 1.00 96.56 470 MET A C 1
ATOM 3764 O O . MET A 1 470 ? -20.680 -8.433 14.839 1.00 96.56 470 MET A O 1
ATOM 3768 N N . LYS A 1 471 ? -21.371 -6.424 15.550 1.00 95.81 471 LYS A N 1
ATOM 3769 C CA . LYS A 1 471 ? -22.651 -6.887 16.121 1.00 95.81 471 LYS A CA 1
ATOM 3770 C C . LYS A 1 471 ? -23.694 -7.316 15.083 1.00 95.81 471 LYS A C 1
ATOM 3772 O O . LYS A 1 471 ? -24.651 -7.989 15.458 1.00 95.81 471 LYS A O 1
ATOM 3777 N N . THR A 1 472 ? -23.545 -6.950 13.810 1.00 96.19 472 THR A N 1
ATOM 3778 C CA . THR A 1 472 ? -24.435 -7.449 12.742 1.00 96.19 472 THR A CA 1
ATOM 3779 C C . THR A 1 472 ? -24.130 -8.915 12.404 1.00 96.19 472 THR A C 1
ATOM 3781 O O . THR A 1 472 ? -25.021 -9.644 11.970 1.00 96.19 472 THR A O 1
ATOM 3784 N N . HIS A 1 473 ? -22.895 -9.364 12.662 1.00 94.75 473 HIS A N 1
ATOM 3785 C CA . HIS A 1 473 ? -22.394 -10.695 12.305 1.00 94.75 473 HIS A CA 1
ATOM 3786 C C . HIS A 1 473 ? -22.162 -11.616 13.508 1.00 94.75 473 HIS A C 1
ATOM 3788 O O . HIS A 1 473 ? -22.284 -12.836 13.392 1.00 94.75 473 HIS A O 1
ATOM 3794 N N . TYR A 1 474 ? -21.837 -11.054 14.672 1.00 93.75 474 TYR A N 1
ATOM 3795 C CA . TYR A 1 474 ? -21.546 -11.800 15.892 1.00 93.75 474 TYR A CA 1
ATOM 3796 C C . TYR A 1 474 ? -22.570 -11.483 16.976 1.00 93.75 474 TYR A C 1
ATOM 3798 O O . TYR A 1 474 ? -22.876 -10.322 17.245 1.00 93.75 474 TYR A O 1
ATOM 3806 N N . SER A 1 475 ? -23.052 -12.522 17.664 1.00 92.06 475 SER A N 1
ATOM 3807 C CA . SER A 1 475 ? -23.839 -12.324 18.881 1.00 92.06 475 SER A CA 1
ATOM 3808 C C . SER A 1 475 ? -22.999 -11.615 19.945 1.00 92.06 475 SER A C 1
ATOM 3810 O O . SER A 1 475 ? -21.785 -11.811 20.025 1.00 92.06 475 SER A O 1
ATOM 3812 N N . ASP A 1 476 ? -23.648 -10.839 20.810 1.00 89.62 476 ASP A N 1
ATOM 3813 C CA . ASP A 1 476 ? -22.982 -10.090 21.881 1.00 89.62 476 ASP A CA 1
ATOM 3814 C C . ASP A 1 476 ? -22.069 -10.967 22.761 1.00 89.62 476 ASP A C 1
ATOM 3816 O O . ASP A 1 476 ? -20.983 -10.539 23.152 1.00 89.62 476 ASP A O 1
ATOM 3820 N N . GLY A 1 477 ? -22.488 -12.205 23.053 1.00 89.38 477 GLY A N 1
ATOM 3821 C CA . GLY A 1 477 ? -21.694 -13.163 23.827 1.00 89.38 477 GLY A CA 1
ATOM 3822 C C . GLY A 1 477 ? -20.461 -13.664 23.073 1.00 89.38 477 GLY A C 1
ATOM 3823 O O . GLY A 1 477 ? -19.366 -13.689 23.634 1.00 89.38 477 GLY A O 1
ATOM 3824 N N . ASN A 1 478 ? -20.618 -14.000 21.789 1.00 91.75 478 ASN A N 1
ATOM 3825 C CA . ASN A 1 478 ? -19.503 -14.446 20.953 1.00 91.75 478 ASN A CA 1
ATOM 3826 C C . ASN A 1 478 ? -18.503 -13.309 20.736 1.00 91.75 478 ASN A C 1
ATOM 3828 O O . ASN A 1 478 ? -17.306 -13.507 20.923 1.00 91.75 478 ASN A O 1
ATOM 3832 N N . LEU A 1 479 ? -18.984 -12.103 20.423 1.00 94.06 479 LEU A N 1
ATOM 3833 C CA . LEU A 1 479 ? -18.135 -10.930 20.239 1.00 94.06 479 LEU A CA 1
ATOM 3834 C C . LEU A 1 479 ? -17.355 -10.592 21.516 1.00 94.06 479 LEU A C 1
ATOM 3836 O O . LEU A 1 479 ? -16.156 -10.330 21.446 1.00 94.06 479 LEU A O 1
ATOM 3840 N N . ALA A 1 480 ? -17.998 -10.661 22.686 1.00 92.94 480 ALA A N 1
ATOM 3841 C CA . ALA A 1 480 ? -17.313 -10.485 23.964 1.00 92.94 480 ALA A CA 1
ATOM 3842 C C . ALA A 1 480 ? -16.209 -11.536 24.184 1.00 92.94 480 ALA A C 1
ATOM 3844 O O . ALA A 1 480 ? -15.123 -11.181 24.635 1.00 92.94 480 ALA A O 1
ATOM 3845 N N . SER A 1 481 ? -16.451 -12.802 23.828 1.00 91.81 481 SER A N 1
ATOM 3846 C CA . SER A 1 481 ? -15.442 -13.869 23.918 1.00 91.81 481 SER A CA 1
ATOM 3847 C C . SER A 1 481 ? -14.249 -13.618 22.985 1.00 91.81 481 SER A C 1
ATOM 3849 O O . SER A 1 481 ? -13.096 -13.676 23.413 1.00 91.81 481 SER A O 1
ATOM 3851 N N . ILE A 1 482 ? -14.516 -13.252 21.726 1.00 92.75 482 ILE A N 1
ATOM 3852 C CA . ILE A 1 482 ? -13.481 -12.959 20.722 1.00 92.75 482 ILE A CA 1
ATOM 3853 C C . ILE A 1 482 ? -12.618 -11.769 21.170 1.00 92.75 482 ILE A C 1
ATOM 3855 O O . ILE A 1 482 ? -11.387 -11.826 21.108 1.00 92.75 482 ILE A O 1
ATOM 3859 N N . ILE A 1 483 ? -13.246 -10.697 21.666 1.00 93.88 483 ILE A N 1
ATOM 3860 C CA . ILE A 1 483 ? -12.533 -9.525 22.189 1.00 93.88 483 ILE A CA 1
ATOM 3861 C C . ILE A 1 483 ? -11.728 -9.893 23.442 1.00 93.88 483 ILE A C 1
ATOM 3863 O O . ILE A 1 483 ? -10.583 -9.460 23.571 1.00 93.88 483 ILE A O 1
ATOM 3867 N N . ALA A 1 484 ? -12.279 -10.705 24.349 1.00 90.25 484 ALA A N 1
ATOM 3868 C CA . ALA A 1 484 ? -11.571 -11.150 25.547 1.00 90.25 484 ALA A CA 1
ATOM 3869 C C . ALA A 1 484 ? -10.289 -11.923 25.198 1.00 90.25 484 ALA A C 1
ATOM 3871 O O . ALA A 1 484 ? -9.229 -11.588 25.724 1.00 90.25 484 ALA A O 1
ATOM 3872 N N . ALA A 1 485 ? -10.348 -12.859 24.247 1.00 90.25 485 ALA A N 1
ATOM 3873 C CA . ALA A 1 485 ? -9.166 -13.572 23.763 1.00 90.25 485 ALA A CA 1
ATOM 3874 C C . ALA A 1 485 ? -8.121 -12.618 23.148 1.00 90.25 485 ALA A C 1
ATOM 3876 O O . ALA A 1 485 ? -6.918 -12.764 23.367 1.00 90.25 485 ALA A O 1
ATOM 3877 N N . ALA A 1 486 ? -8.561 -11.586 22.419 1.00 90.56 486 ALA A N 1
ATOM 3878 C CA . ALA A 1 486 ? -7.662 -10.572 21.865 1.00 90.56 486 ALA A CA 1
ATOM 3879 C C . ALA A 1 486 ? -6.997 -9.690 22.941 1.00 90.56 486 ALA A C 1
ATOM 3881 O O . ALA A 1 486 ? -5.917 -9.146 22.692 1.00 90.56 486 ALA A O 1
ATOM 3882 N N . ARG A 1 487 ? -7.588 -9.561 24.137 1.00 89.62 487 ARG A N 1
ATOM 3883 C CA . ARG A 1 487 ? -6.975 -8.842 25.270 1.00 89.62 487 ARG A CA 1
ATOM 3884 C C . ARG A 1 487 ? -5.817 -9.601 25.908 1.00 89.62 487 ARG A C 1
ATOM 3886 O O . ARG A 1 487 ? -4.923 -8.973 26.463 1.00 89.62 487 ARG A O 1
ATOM 3893 N N . GLU A 1 488 ? -5.798 -10.925 25.804 1.00 87.81 488 GLU A N 1
ATOM 3894 C CA . GLU A 1 488 ? -4.707 -11.746 26.347 1.00 87.81 488 GLU A CA 1
ATOM 3895 C C . GLU A 1 488 ? -3.408 -11.609 25.53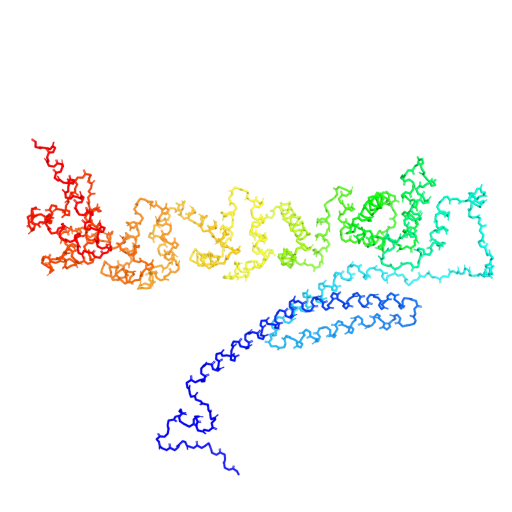8 1.00 87.81 488 GLU A C 1
ATOM 3897 O O . GLU A 1 488 ? -2.318 -11.902 26.030 1.00 87.81 488 GLU A O 1
ATOM 3902 N N . ASN A 1 489 ? -3.494 -11.119 24.298 1.00 85.69 489 ASN A N 1
ATOM 3903 C CA . ASN A 1 489 ? -2.335 -10.860 23.458 1.00 85.69 489 ASN A CA 1
ATOM 3904 C C . ASN A 1 489 ? -1.861 -9.408 23.613 1.00 85.69 489 ASN A C 1
ATOM 3906 O O . ASN A 1 489 ? -2.552 -8.462 23.236 1.00 85.69 489 ASN A O 1
ATOM 3910 N N . SER A 1 490 ? -0.624 -9.236 24.086 1.00 86.19 490 SER A N 1
ATOM 3911 C CA . SER A 1 490 ? -0.018 -7.924 24.354 1.00 86.19 490 SER A CA 1
ATOM 3912 C C . SER A 1 490 ? 0.016 -6.973 23.152 1.00 86.19 490 SER A C 1
ATOM 3914 O O . SER A 1 490 ? 0.037 -5.760 23.338 1.00 86.19 490 SER A O 1
ATOM 3916 N N . ARG A 1 491 ? -0.000 -7.489 21.913 1.00 84.25 491 ARG A N 1
ATOM 3917 C CA . ARG A 1 491 ? -0.019 -6.660 20.694 1.00 84.25 491 ARG A CA 1
ATOM 3918 C C . ARG A 1 491 ? -1.396 -6.079 20.382 1.00 84.25 491 ARG A C 1
ATOM 3920 O O . ARG A 1 491 ? -1.473 -5.038 19.738 1.00 84.25 491 ARG A O 1
ATOM 3927 N N . THR A 1 492 ? -2.463 -6.760 20.791 1.00 88.12 492 THR A N 1
ATOM 3928 C CA . THR A 1 492 ? -3.855 -6.389 20.489 1.00 88.12 492 THR A CA 1
ATOM 3929 C C . THR A 1 492 ? -4.612 -5.872 21.706 1.00 88.12 492 THR A C 1
ATOM 3931 O O . THR A 1 492 ? -5.681 -5.291 21.529 1.00 88.12 492 THR A O 1
ATOM 3934 N N . GLU A 1 493 ? -4.047 -6.011 22.910 1.00 88.94 493 GLU A N 1
ATOM 3935 C CA . GLU A 1 493 ? -4.661 -5.640 24.190 1.00 88.94 493 GLU A CA 1
ATOM 3936 C C . GLU A 1 493 ? -5.291 -4.249 24.160 1.00 88.94 493 GLU A C 1
ATOM 3938 O O . GLU A 1 493 ? -6.484 -4.119 24.423 1.00 88.94 493 GLU A O 1
ATOM 3943 N N . ALA A 1 494 ? -4.541 -3.227 23.742 1.00 87.56 494 ALA A N 1
ATOM 3944 C CA . ALA A 1 494 ? -5.022 -1.851 23.795 1.00 87.56 494 ALA A CA 1
ATOM 3945 C C . ALA A 1 494 ? -6.257 -1.616 22.906 1.00 87.56 494 ALA A C 1
ATOM 3947 O O . ALA A 1 494 ? -7.195 -0.927 23.308 1.00 87.56 494 ALA A O 1
ATOM 3948 N N . VAL A 1 495 ? -6.275 -2.188 21.696 1.00 88.94 495 VAL A N 1
ATOM 3949 C CA . VAL A 1 495 ? -7.410 -2.065 20.764 1.00 88.94 495 VAL A CA 1
ATOM 3950 C C . VAL A 1 495 ? -8.588 -2.902 21.259 1.00 88.94 495 VAL A C 1
ATOM 3952 O O . VAL A 1 495 ? -9.715 -2.413 21.298 1.00 88.94 495 VAL A O 1
ATOM 3955 N N . ALA A 1 496 ? -8.331 -4.132 21.705 1.00 92.44 496 ALA A N 1
ATOM 3956 C CA . ALA A 1 496 ? -9.355 -5.024 22.232 1.00 92.44 496 ALA A CA 1
ATOM 3957 C C . ALA A 1 496 ? -10.025 -4.443 23.491 1.00 92.44 496 ALA A C 1
ATOM 3959 O O . ALA A 1 496 ? -11.246 -4.479 23.612 1.00 92.44 496 ALA A O 1
ATOM 3960 N N . SER A 1 497 ? -9.263 -3.811 24.386 1.00 90.88 497 SER A N 1
ATOM 3961 C CA . SER A 1 497 ? -9.789 -3.121 25.568 1.00 90.88 497 SER A CA 1
ATOM 3962 C C . SER A 1 497 ? -10.715 -1.953 25.196 1.00 90.88 497 SER A C 1
ATOM 3964 O O . SER A 1 497 ? -11.766 -1.788 25.816 1.00 90.88 497 SER A O 1
ATOM 3966 N N . ARG A 1 498 ? -10.406 -1.181 24.145 1.00 91.94 498 ARG A N 1
ATOM 3967 C CA . ARG A 1 498 ? -11.294 -0.102 23.665 1.00 91.94 498 ARG A CA 1
ATOM 3968 C C . ARG A 1 498 ? -12.574 -0.634 23.025 1.00 91.94 498 ARG A C 1
ATOM 3970 O O . ARG A 1 498 ? -13.649 -0.108 23.311 1.00 91.94 498 ARG A O 1
ATOM 3977 N N . LEU A 1 499 ? -12.471 -1.691 22.216 1.00 95.00 499 LEU A N 1
ATOM 3978 C CA . LEU A 1 499 ? -13.629 -2.366 21.618 1.00 95.00 499 LEU A CA 1
ATOM 3979 C C . LEU A 1 499 ? -14.525 -2.996 22.692 1.00 95.00 499 LEU A C 1
ATOM 3981 O O . LEU A 1 499 ? -15.744 -2.888 22.612 1.00 95.00 499 LEU A O 1
ATOM 3985 N N . GLN A 1 500 ? -13.940 -3.579 23.743 1.00 95.00 500 GLN A N 1
ATOM 3986 C CA . GLN A 1 500 ? -14.689 -4.128 24.874 1.00 95.00 500 GLN A CA 1
ATOM 3987 C C . GLN A 1 500 ? -15.516 -3.051 25.586 1.00 95.00 500 GLN A C 1
ATOM 3989 O O . GLN A 1 500 ? -16.677 -3.285 25.924 1.00 95.00 500 GLN A O 1
ATOM 3994 N N . GLN A 1 501 ? -14.928 -1.871 25.806 1.00 93.31 501 GLN A N 1
ATOM 3995 C CA . GLN A 1 501 ? -15.626 -0.742 26.417 1.00 93.31 501 GLN A CA 1
ATOM 3996 C C . GLN A 1 501 ? -16.771 -0.232 25.534 1.00 93.31 501 GLN A C 1
ATOM 3998 O O . GLN A 1 501 ? -17.853 0.032 26.048 1.00 93.31 501 GLN A O 1
ATOM 4003 N N . GLU A 1 502 ? -16.568 -0.124 24.218 1.00 94.81 502 GLU A N 1
ATOM 4004 C CA . GLU A 1 502 ? -17.648 0.228 23.281 1.00 94.81 502 GLU A CA 1
ATOM 4005 C C . GLU A 1 502 ? -18.762 -0.819 23.249 1.00 94.81 502 GLU A C 1
ATOM 4007 O O . GLU A 1 502 ? -19.942 -0.472 23.225 1.00 94.81 502 GLU A O 1
ATOM 4012 N N . LEU A 1 503 ? -18.416 -2.107 23.331 1.00 95.50 503 LEU A N 1
ATOM 4013 C CA . LEU A 1 503 ? -19.408 -3.173 23.430 1.00 95.50 503 LEU A CA 1
ATOM 4014 C C . LEU A 1 503 ? -20.269 -3.007 24.686 1.00 95.50 503 LEU A C 1
ATOM 4016 O O . LEU A 1 503 ? -21.493 -3.071 24.590 1.00 95.50 503 LEU A O 1
ATOM 4020 N N . TRP A 1 504 ? -19.661 -2.714 25.837 1.00 95.25 504 TRP A N 1
ATOM 4021 C CA . TRP A 1 504 ? -20.401 -2.425 27.068 1.00 95.25 504 TRP A CA 1
ATOM 4022 C C . TRP A 1 504 ? -21.298 -1.191 26.950 1.00 95.25 504 TRP A C 1
ATOM 4024 O O . TRP A 1 504 ? -22.421 -1.217 27.450 1.00 95.25 504 TRP A O 1
ATOM 4034 N N . LEU A 1 505 ? -20.835 -0.123 26.288 1.00 93.06 505 LEU A N 1
ATOM 4035 C CA . LEU A 1 505 ? -21.667 1.054 26.005 1.00 93.06 505 LEU A CA 1
ATOM 4036 C C . LEU A 1 505 ? -22.871 0.692 25.130 1.00 93.06 505 LEU A C 1
ATOM 4038 O O . LEU A 1 505 ? -23.980 1.111 25.435 1.00 93.06 505 LEU A O 1
ATOM 4042 N N . SER A 1 506 ? -22.679 -0.132 24.095 1.00 92.94 506 SER A N 1
ATOM 4043 C CA . SER A 1 506 ? -23.765 -0.584 23.209 1.00 92.94 506 SER A CA 1
ATOM 4044 C C . SER A 1 506 ? -24.809 -1.476 23.896 1.00 92.94 506 SER A C 1
ATOM 4046 O O . SER A 1 506 ? -25.862 -1.743 23.326 1.00 92.94 506 SER A O 1
ATOM 4048 N N . GLN A 1 507 ? -24.486 -1.984 25.087 1.00 92.81 507 GLN A N 1
ATOM 4049 C CA . GLN A 1 507 ? -25.336 -2.836 25.921 1.00 92.81 507 GLN A CA 1
ATOM 4050 C C . GLN A 1 507 ? -25.962 -2.067 27.091 1.00 92.81 507 GLN A C 1
ATOM 4052 O O . GLN A 1 507 ? -26.475 -2.695 28.020 1.00 92.81 507 GLN A O 1
ATOM 4057 N N . ASP A 1 508 ? -25.837 -0.736 27.100 1.00 91.62 508 ASP A N 1
ATOM 4058 C CA . ASP A 1 508 ? -26.306 0.147 28.170 1.00 91.62 508 ASP A CA 1
ATOM 4059 C C . ASP A 1 508 ? -25.801 -0.259 29.568 1.00 91.62 508 ASP A C 1
ATOM 4061 O O . ASP A 1 508 ? -26.473 -0.061 30.584 1.00 91.62 508 ASP A O 1
ATOM 4065 N N . LYS A 1 509 ? -24.594 -0.844 29.649 1.00 92.00 509 LYS A N 1
ATOM 4066 C CA . LYS A 1 509 ? -24.011 -1.242 30.935 1.00 92.00 509 LYS A CA 1
ATOM 4067 C C . LYS A 1 509 ? -23.723 -0.009 31.783 1.00 92.00 509 LYS A C 1
ATOM 4069 O O . LYS A 1 509 ? -23.113 0.963 31.346 1.00 92.00 509 LYS A O 1
ATOM 4074 N N . THR A 1 510 ? -24.123 -0.057 33.047 1.00 91.69 510 THR A N 1
ATOM 4075 C CA . THR A 1 510 ? -23.781 1.006 33.991 1.00 91.69 510 THR A CA 1
ATOM 4076 C C . THR A 1 510 ? -22.367 0.806 34.537 1.00 91.69 510 THR A C 1
ATOM 4078 O O . THR A 1 510 ? -21.818 -0.300 34.522 1.00 91.69 510 THR A O 1
ATOM 4081 N N . SER A 1 511 ? -21.780 1.860 35.113 1.00 90.94 511 SER A N 1
ATOM 4082 C CA . SER A 1 511 ? -20.521 1.734 35.863 1.00 90.94 511 SER A CA 1
ATOM 4083 C C . SER A 1 511 ? -20.620 0.669 36.961 1.00 90.94 511 SER A C 1
ATOM 4085 O O . SER A 1 511 ? -19.653 -0.046 37.212 1.00 90.94 511 SER A O 1
ATOM 4087 N N . LYS A 1 512 ? -21.798 0.505 37.577 1.00 90.75 512 LYS A N 1
ATOM 4088 C CA . LYS A 1 512 ? -22.057 -0.518 38.596 1.00 90.75 512 LYS A CA 1
ATOM 4089 C C . LYS A 1 512 ? -22.057 -1.933 38.024 1.00 90.75 512 LYS A C 1
ATOM 4091 O O . LYS A 1 512 ? -21.519 -2.834 38.666 1.00 90.75 512 LYS A O 1
ATOM 4096 N N . ASP A 1 513 ? -22.631 -2.127 36.841 1.00 93.69 513 ASP A N 1
ATOM 4097 C CA . ASP A 1 513 ? -22.640 -3.435 36.181 1.00 93.69 513 ASP A CA 1
ATOM 4098 C C . ASP A 1 513 ? -21.224 -3.861 35.814 1.00 93.69 513 ASP A C 1
ATOM 4100 O O . ASP A 1 513 ? -20.830 -4.988 36.106 1.00 93.69 513 ASP A O 1
ATOM 4104 N N . ILE A 1 514 ? -20.427 -2.941 35.261 1.00 93.19 514 ILE A N 1
ATOM 4105 C CA . ILE A 1 514 ? -19.029 -3.220 34.914 1.00 93.19 514 ILE A CA 1
ATOM 4106 C C . ILE A 1 514 ? -18.170 -3.437 36.161 1.00 93.19 514 ILE A C 1
ATOM 4108 O O . ILE A 1 514 ? -17.321 -4.323 36.160 1.00 93.19 514 ILE A O 1
ATOM 4112 N N . PHE A 1 515 ? -18.431 -2.723 37.260 1.00 91.38 515 PHE A N 1
ATOM 4113 C CA . PHE A 1 515 ? -17.740 -2.961 38.532 1.00 91.38 515 PHE A CA 1
ATOM 4114 C C . PHE A 1 515 ? -17.919 -4.409 39.022 1.00 91.38 515 PHE A C 1
ATOM 4116 O O . PHE A 1 515 ? -16.953 -5.051 39.431 1.00 91.38 515 PHE A O 1
ATOM 4123 N N . LYS A 1 516 ? -19.146 -4.942 38.930 1.00 92.88 516 LYS A N 1
ATOM 4124 C CA . LYS A 1 516 ? -19.454 -6.343 39.262 1.00 92.88 516 LYS A CA 1
ATOM 4125 C C . LYS A 1 516 ? -18.895 -7.328 38.236 1.00 92.88 516 LYS A C 1
ATOM 4127 O O . LYS A 1 516 ? -18.377 -8.376 38.611 1.00 92.88 516 LYS A O 1
ATOM 4132 N N . LEU A 1 517 ? -18.988 -7.003 36.944 1.00 91.44 517 LEU A N 1
ATOM 4133 C CA . LEU A 1 517 ? -18.479 -7.848 35.858 1.00 91.44 517 LEU A CA 1
ATOM 4134 C C . LEU A 1 517 ? -16.969 -8.080 35.996 1.00 91.44 517 LEU A C 1
ATOM 4136 O O . LEU A 1 517 ? -16.492 -9.199 35.818 1.00 91.44 517 LEU A O 1
ATOM 4140 N N . LEU A 1 518 ? -16.236 -7.037 36.390 1.00 90.31 518 LEU A N 1
ATOM 4141 C CA . LEU A 1 518 ? -14.800 -7.077 36.666 1.00 90.31 518 LEU A CA 1
ATOM 4142 C C . LEU A 1 518 ? -14.459 -7.646 38.055 1.00 90.31 518 LEU A C 1
ATOM 4144 O O . LEU A 1 518 ? -13.289 -7.675 38.428 1.00 90.31 518 LEU A O 1
ATOM 4148 N N . LYS A 1 519 ? -15.462 -8.123 38.808 1.00 90.94 519 LYS A N 1
ATOM 4149 C CA . LYS A 1 519 ? -15.344 -8.725 40.148 1.00 90.94 519 LYS A CA 1
ATOM 4150 C C . LYS A 1 519 ? -14.731 -7.801 41.211 1.00 90.94 519 LYS A C 1
ATOM 4152 O O . LYS A 1 519 ? -14.335 -8.283 42.269 1.00 90.94 519 LYS A O 1
ATOM 4157 N N . LEU A 1 520 ? -14.717 -6.485 40.984 1.00 89.00 520 LEU A N 1
ATOM 4158 C CA . LEU A 1 520 ? -14.170 -5.490 41.920 1.00 89.00 520 LEU A CA 1
ATOM 4159 C C . LEU A 1 520 ? -14.989 -5.393 43.218 1.00 89.00 520 LEU A C 1
ATOM 4161 O O . LEU A 1 520 ? -14.533 -4.873 44.235 1.00 89.00 520 LEU A O 1
ATOM 4165 N N . ASP A 1 521 ? -16.229 -5.879 43.206 1.00 87.06 521 ASP A N 1
ATOM 4166 C CA . ASP A 1 521 ? -17.078 -5.979 44.386 1.00 87.06 521 ASP A CA 1
ATOM 4167 C C . ASP A 1 521 ? -16.687 -7.120 45.325 1.00 87.06 521 ASP A C 1
ATOM 4169 O O . ASP A 1 521 ? -16.932 -6.994 46.526 1.00 87.06 521 ASP A O 1
ATOM 4173 N N . LYS A 1 522 ? -16.048 -8.174 44.804 1.00 86.56 522 LYS A N 1
ATOM 4174 C CA . LYS A 1 522 ? -15.626 -9.350 45.578 1.00 86.56 522 LYS A CA 1
ATOM 4175 C C . LYS A 1 522 ? -14.346 -9.124 46.374 1.00 86.56 522 LYS A C 1
ATOM 4177 O O . LYS A 1 522 ? -14.159 -9.773 47.396 1.00 86.56 522 LYS A O 1
ATOM 4182 N N . ASP A 1 523 ? -13.514 -8.175 45.958 1.00 81.94 523 ASP A N 1
ATOM 4183 C CA . ASP A 1 523 ? -12.244 -7.881 46.633 1.00 81.94 523 ASP A CA 1
ATOM 4184 C C . ASP A 1 523 ? -12.415 -7.058 47.914 1.00 81.94 523 ASP A C 1
ATOM 4186 O O . ASP A 1 523 ? -11.438 -6.764 48.606 1.00 81.94 523 ASP A O 1
ATOM 4190 N N . GLY A 1 524 ? -13.650 -6.666 48.248 1.00 76.44 524 GLY A N 1
ATOM 4191 C CA . GLY A 1 524 ? -13.952 -5.888 49.442 1.00 76.44 524 GLY A CA 1
ATOM 4192 C C . GLY A 1 524 ? -13.107 -4.617 49.500 1.00 76.44 524 GLY A C 1
ATOM 4193 O O . GLY A 1 524 ? -13.273 -3.715 48.682 1.00 76.44 524 GLY A O 1
ATOM 4194 N N . GLN A 1 525 ? -12.197 -4.552 50.473 1.00 70.25 525 GLN A N 1
ATOM 4195 C CA . GLN A 1 525 ? -11.292 -3.418 50.665 1.00 70.25 525 GLN A CA 1
ATOM 4196 C C . GLN A 1 525 ? -10.044 -3.450 49.762 1.00 70.25 525 GLN A C 1
ATOM 4198 O O . GLN A 1 525 ? -9.402 -2.416 49.608 1.00 70.25 525 GLN A O 1
ATOM 4203 N N . ARG A 1 526 ? -9.725 -4.585 49.124 1.00 78.69 526 ARG A N 1
ATOM 4204 C CA . ARG A 1 526 ? -8.545 -4.770 48.256 1.00 78.69 526 ARG A CA 1
ATOM 4205 C C . ARG A 1 526 ? -8.796 -4.437 46.784 1.00 78.69 526 ARG A C 1
ATOM 4207 O O . ARG A 1 526 ? -7.909 -4.612 45.958 1.00 78.69 526 ARG A O 1
ATOM 4214 N N . PHE A 1 527 ? -9.974 -3.915 46.436 1.00 82.69 527 PHE A N 1
ATOM 4215 C CA . PHE A 1 527 ? -10.319 -3.578 45.047 1.00 82.69 527 PHE A CA 1
ATOM 4216 C C . PHE A 1 527 ? -9.346 -2.568 44.405 1.00 82.69 527 PHE A C 1
ATOM 4218 O O . PHE A 1 527 ? -9.205 -2.558 43.186 1.00 82.69 527 PHE A O 1
ATOM 4225 N N . ILE A 1 528 ? -8.668 -1.735 45.212 1.00 82.19 528 ILE A N 1
ATOM 4226 C CA . ILE A 1 528 ? -7.656 -0.774 44.737 1.00 82.19 528 ILE A CA 1
ATOM 4227 C C . ILE A 1 528 ? -6.407 -1.476 44.188 1.00 82.19 528 ILE A C 1
ATOM 4229 O O . ILE A 1 528 ? -5.741 -0.961 43.294 1.00 82.19 528 ILE A O 1
ATOM 4233 N N . GLU A 1 529 ? -6.118 -2.680 44.679 1.00 79.31 529 GLU A N 1
ATOM 4234 C CA . GLU A 1 529 ? -5.011 -3.513 44.208 1.00 79.31 529 GLU A CA 1
ATOM 4235 C C . GLU A 1 529 ? -5.390 -4.313 42.950 1.00 79.31 529 GLU A C 1
ATOM 4237 O O . GLU A 1 529 ? -4.505 -4.842 42.275 1.00 79.31 529 GLU A O 1
ATOM 4242 N N . ASN A 1 530 ? -6.682 -4.401 42.603 1.00 84.88 530 ASN A N 1
ATOM 4243 C CA . ASN A 1 530 ? -7.141 -5.213 41.481 1.00 84.88 530 ASN A CA 1
ATOM 4244 C C . ASN A 1 530 ? -6.692 -4.599 40.134 1.00 84.88 530 ASN A C 1
ATOM 4246 O O . ASN A 1 530 ? -7.063 -3.462 39.824 1.00 84.88 530 ASN A O 1
ATOM 4250 N N . PRO A 1 531 ? -5.979 -5.355 39.275 1.00 83.88 531 PRO A N 1
ATOM 4251 C CA . PRO A 1 531 ? -5.530 -4.880 37.961 1.00 83.88 531 PRO A CA 1
ATOM 4252 C C . PRO A 1 531 ? -6.651 -4.389 37.026 1.00 83.88 531 PRO A C 1
ATOM 4254 O O . PRO A 1 531 ? -6.416 -3.576 36.135 1.00 83.88 531 PRO A O 1
ATOM 4257 N N . GLN A 1 532 ? -7.889 -4.860 37.207 1.00 86.19 532 GLN A N 1
ATOM 4258 C CA . GLN A 1 532 ? -9.046 -4.448 36.407 1.00 86.19 532 GLN A CA 1
ATOM 4259 C C . GLN A 1 532 ? -9.611 -3.080 36.816 1.00 86.19 532 GLN A C 1
ATOM 4261 O O . GLN A 1 532 ? -10.444 -2.531 36.089 1.00 86.19 532 GLN A O 1
ATOM 4266 N N . LEU A 1 533 ? -9.151 -2.489 37.928 1.00 88.06 533 LEU A N 1
ATOM 4267 C CA . LEU A 1 533 ? -9.608 -1.171 38.369 1.00 88.06 533 LEU A CA 1
ATOM 4268 C C . LEU A 1 533 ? -9.388 -0.108 37.287 1.00 88.06 533 LEU A C 1
ATOM 4270 O O . LEU A 1 533 ? -10.296 0.670 37.007 1.00 88.06 533 LEU A O 1
ATOM 4274 N N . GLY A 1 534 ? -8.235 -0.120 36.611 1.00 86.62 534 GLY A N 1
ATOM 4275 C CA . GLY A 1 534 ? -7.949 0.823 35.524 1.00 86.62 534 GLY A CA 1
ATOM 4276 C C . GLY A 1 534 ? -8.949 0.732 34.371 1.00 86.62 534 GLY A C 1
ATOM 4277 O O . GLY A 1 534 ? -9.395 1.752 33.849 1.00 86.62 534 GLY A O 1
ATOM 4278 N N . THR A 1 535 ? -9.381 -0.485 34.029 1.00 88.00 535 THR A N 1
ATOM 4279 C CA . THR A 1 535 ? -10.404 -0.699 32.992 1.00 88.00 535 THR A CA 1
ATOM 4280 C C . THR A 1 535 ? -11.746 -0.101 33.415 1.00 88.00 535 THR A C 1
ATOM 4282 O O . THR A 1 535 ? -12.416 0.544 32.608 1.00 88.00 535 THR A O 1
ATOM 4285 N N . TRP A 1 536 ? -12.127 -0.264 34.685 1.00 91.44 536 TRP A N 1
ATOM 4286 C CA . TRP A 1 536 ? -13.359 0.309 35.222 1.00 91.44 536 TRP A CA 1
ATOM 4287 C C . TRP A 1 536 ? -13.332 1.842 35.291 1.00 91.44 536 TRP A C 1
ATOM 4289 O O . TRP A 1 536 ? -14.310 2.484 34.907 1.00 91.44 536 TRP A O 1
ATOM 4299 N N . VAL A 1 537 ? -12.222 2.433 35.747 1.00 89.38 537 VAL A N 1
ATOM 4300 C CA . VAL A 1 537 ? -12.045 3.895 35.798 1.00 89.38 537 VAL A CA 1
ATOM 4301 C C . VAL A 1 537 ? -12.120 4.481 34.392 1.00 89.38 537 VAL A C 1
ATOM 4303 O O . VAL A 1 537 ? -12.910 5.390 34.151 1.00 89.38 537 VAL A O 1
ATOM 4306 N N . SER A 1 538 ? -11.390 3.890 33.442 1.00 88.31 538 SER A N 1
ATOM 4307 C CA . SER A 1 538 ? -11.432 4.279 32.031 1.00 88.31 538 SER A CA 1
ATOM 4308 C C . SER A 1 538 ? -12.854 4.218 31.458 1.00 88.31 538 SER A C 1
ATOM 4310 O O . SER A 1 538 ? -13.300 5.165 30.808 1.00 88.31 538 SER A O 1
ATOM 4312 N N . TYR A 1 539 ? -13.607 3.156 31.759 1.00 91.00 539 TYR A N 1
ATOM 4313 C CA . TYR A 1 539 ? -14.999 3.027 31.330 1.00 91.00 539 TYR A CA 1
ATOM 4314 C C . TYR A 1 539 ? -15.921 4.089 31.952 1.00 91.00 539 TYR A C 1
ATOM 4316 O O . TYR A 1 539 ? -16.759 4.667 31.260 1.00 91.00 539 TYR A O 1
ATOM 4324 N N . CYS A 1 540 ? -15.755 4.395 33.242 1.00 90.06 540 CYS A N 1
ATOM 4325 C CA . CYS A 1 540 ? -16.490 5.474 33.901 1.00 90.06 540 CYS A CA 1
ATOM 4326 C C . CYS A 1 540 ? -16.225 6.833 33.244 1.00 90.06 540 CYS A C 1
ATOM 4328 O O . CYS A 1 540 ? -17.173 7.572 32.988 1.00 90.06 540 CYS A O 1
ATOM 4330 N N . SER A 1 541 ? -14.963 7.132 32.932 1.00 86.44 541 SER A N 1
ATOM 4331 C CA . SER A 1 541 ? -14.576 8.353 32.219 1.00 86.44 541 SER A CA 1
ATOM 4332 C C . SER A 1 541 ? -15.186 8.416 30.818 1.00 86.44 541 SER A C 1
ATOM 4334 O O . SER A 1 541 ? -15.541 9.491 30.351 1.00 86.44 541 SER A O 1
ATOM 4336 N N . LYS A 1 542 ? -15.369 7.273 30.152 1.00 86.44 542 LYS A N 1
ATOM 4337 C CA . LYS A 1 542 ? -16.012 7.201 28.834 1.00 86.44 542 LYS A CA 1
ATOM 4338 C C . LYS A 1 542 ? -17.530 7.397 28.886 1.00 86.44 542 LYS A C 1
ATOM 4340 O O . LYS A 1 542 ? -18.119 7.962 27.973 1.00 86.44 542 LYS A O 1
ATOM 4345 N N . LEU A 1 543 ? -18.165 6.947 29.966 1.00 87.12 543 LEU A N 1
ATOM 4346 C CA . LEU A 1 543 ? -19.584 7.186 30.231 1.00 87.12 543 LEU A CA 1
ATOM 4347 C C . LEU A 1 543 ? -19.895 8.648 30.607 1.00 87.12 543 LEU A C 1
ATOM 4349 O O . LEU A 1 543 ? -21.057 9.059 30.530 1.00 87.12 543 LEU A O 1
ATOM 4353 N N . ALA A 1 544 ? -18.892 9.407 31.053 1.00 81.81 544 ALA A N 1
ATOM 4354 C CA . ALA A 1 544 ? -19.041 10.793 31.468 1.00 81.81 544 ALA A CA 1
ATOM 4355 C C . ALA A 1 544 ? -19.389 11.696 30.275 1.00 81.81 544 ALA A C 1
ATOM 4357 O O . ALA A 1 544 ? -18.577 11.911 29.379 1.00 81.81 544 ALA A O 1
ATOM 4358 N N . LYS A 1 545 ? -20.606 12.254 30.266 1.00 70.75 545 LYS A N 1
ATOM 4359 C CA . LYS A 1 545 ? -21.080 13.128 29.172 1.00 70.75 545 LYS A CA 1
ATOM 4360 C C . LYS A 1 545 ? -20.620 14.582 29.309 1.00 70.75 545 LYS A C 1
ATOM 4362 O O . LYS A 1 545 ? -20.673 15.331 28.339 1.00 70.75 545 LYS A O 1
ATOM 4367 N N . THR A 1 546 ? -20.210 15.004 30.504 1.00 70.38 546 THR A N 1
ATOM 4368 C CA . THR A 1 546 ? -19.867 16.397 30.815 1.00 70.38 546 THR A CA 1
ATOM 4369 C C . THR A 1 546 ? -18.629 16.488 31.700 1.00 70.38 546 THR A C 1
ATOM 4371 O O . THR A 1 546 ? -18.301 15.582 32.470 1.00 70.38 546 THR A O 1
ATOM 4374 N N . ARG A 1 547 ? -17.933 17.627 31.604 1.00 58.25 547 ARG A N 1
ATOM 4375 C CA . ARG A 1 547 ? -16.789 17.962 32.456 1.00 58.25 547 ARG A CA 1
ATOM 4376 C C . ARG A 1 547 ? -17.305 18.219 33.880 1.00 58.25 547 ARG A C 1
ATOM 4378 O O . ARG A 1 547 ? -17.771 19.313 34.170 1.00 58.25 547 ARG A O 1
ATOM 4385 N N . GLY A 1 548 ? -17.279 17.190 34.725 1.00 60.91 548 GLY A N 1
ATOM 4386 C CA . GLY A 1 548 ? -17.856 17.206 36.078 1.00 60.91 548 GLY A CA 1
ATOM 4387 C C . GLY A 1 548 ? -18.617 15.931 36.461 1.00 60.91 548 GLY A C 1
ATOM 4388 O O . GLY A 1 548 ? -19.049 15.797 37.601 1.00 60.91 548 GLY A O 1
ATOM 4389 N N . ASP A 1 549 ? -18.781 14.979 35.538 1.00 75.50 549 ASP A N 1
ATOM 4390 C CA . ASP A 1 549 ? -19.343 13.661 35.846 1.00 75.50 549 ASP A CA 1
ATOM 4391 C C . ASP A 1 549 ? -18.274 12.772 36.517 1.00 75.50 549 ASP A C 1
ATOM 4393 O O . ASP A 1 549 ? -17.527 12.041 35.867 1.00 75.50 549 ASP A O 1
ATOM 4397 N N . PHE A 1 550 ? -18.190 12.864 37.850 1.00 84.19 550 PHE A N 1
ATOM 4398 C CA . PHE A 1 550 ? -17.285 12.074 38.699 1.00 84.19 550 PHE A CA 1
ATOM 4399 C C . PHE A 1 550 ? -17.885 10.732 39.132 1.00 84.19 550 PHE A C 1
ATOM 4401 O O . PHE A 1 550 ? -17.596 10.248 40.225 1.00 84.19 550 PHE A O 1
ATOM 4408 N N . ARG A 1 551 ? -18.706 10.085 38.291 1.00 86.50 551 ARG A N 1
ATOM 4409 C CA . ARG A 1 551 ? -19.417 8.839 38.642 1.00 86.50 551 ARG A CA 1
ATOM 4410 C C . ARG A 1 551 ? -18.552 7.740 39.253 1.00 86.50 551 ARG A C 1
ATOM 4412 O O . ARG A 1 551 ? -19.060 6.975 40.068 1.00 86.50 551 ARG A O 1
ATOM 4419 N N . ALA A 1 552 ? -17.279 7.644 38.864 1.00 86.94 552 ALA A N 1
ATOM 4420 C CA . ALA A 1 552 ? -16.347 6.701 39.471 1.00 86.94 552 ALA A CA 1
ATOM 4421 C C . ALA A 1 552 ? -16.179 7.009 40.966 1.00 86.94 552 ALA A C 1
ATOM 4423 O O . ALA A 1 552 ? -16.463 6.165 41.813 1.00 86.94 552 ALA A O 1
ATOM 4424 N N . ILE A 1 553 ? -15.792 8.242 41.292 1.00 90.25 553 ILE A N 1
ATOM 4425 C CA . ILE A 1 553 ? -15.579 8.679 42.671 1.00 90.25 553 ILE A CA 1
ATOM 4426 C C . ILE A 1 553 ? -16.897 8.694 43.436 1.00 90.25 553 ILE A C 1
ATOM 4428 O O . ILE A 1 553 ? -16.978 8.048 44.473 1.00 90.25 553 ILE A O 1
ATOM 4432 N N . SER A 1 554 ? -17.964 9.284 42.895 1.00 88.88 554 SER A N 1
ATOM 4433 C CA . SER A 1 554 ? -19.266 9.316 43.573 1.00 88.88 554 SER A CA 1
ATOM 4434 C C . SER A 1 554 ? -19.792 7.912 43.906 1.00 88.88 554 SER A C 1
ATOM 4436 O O . SER A 1 554 ? -20.392 7.698 44.960 1.00 88.88 554 SER A O 1
ATOM 4438 N N . MET A 1 555 ? -19.551 6.919 43.039 1.00 88.56 555 MET A N 1
ATOM 4439 C CA . MET A 1 555 ? -19.911 5.528 43.321 1.00 88.56 555 MET A CA 1
ATOM 4440 C C . MET A 1 555 ? -19.044 4.916 44.431 1.00 88.56 555 MET A C 1
ATOM 4442 O O . MET A 1 555 ? -19.577 4.209 45.289 1.00 88.56 555 MET A O 1
ATOM 4446 N N . LEU A 1 556 ? -17.733 5.165 44.420 1.00 89.12 556 LEU A N 1
ATOM 4447 C CA . LEU A 1 556 ? -16.817 4.664 45.448 1.00 89.12 556 LEU A CA 1
ATOM 4448 C C . LEU A 1 556 ? -17.089 5.313 46.811 1.00 89.12 556 LEU A C 1
ATOM 4450 O O . LEU A 1 556 ? -17.184 4.602 47.807 1.00 89.12 556 LEU A O 1
ATOM 4454 N N . GLU A 1 557 ? -17.301 6.627 46.856 1.00 89.75 557 GLU A N 1
ATOM 4455 C CA . GLU A 1 557 ? -17.641 7.365 48.077 1.00 89.75 557 GLU A CA 1
ATOM 4456 C C . GLU A 1 557 ? -18.983 6.905 48.650 1.00 89.75 557 GLU A C 1
ATOM 4458 O O . GLU A 1 557 ? -19.106 6.732 49.857 1.00 89.75 557 GLU A O 1
ATOM 4463 N N . LYS A 1 558 ? -19.978 6.605 47.804 1.00 88.31 558 LYS A N 1
ATOM 4464 C CA . LYS A 1 558 ? -21.246 6.019 48.267 1.00 88.31 558 LYS A CA 1
ATOM 4465 C C . LYS A 1 558 ? -21.069 4.623 48.877 1.00 88.31 558 LYS A C 1
ATOM 4467 O O . LYS A 1 558 ? -21.871 4.225 49.718 1.00 88.31 558 LYS A O 1
ATOM 4472 N N . LYS A 1 559 ? -20.068 3.858 48.430 1.00 85.06 559 LYS A N 1
ATOM 4473 C CA . LYS A 1 559 ? -19.809 2.492 48.907 1.00 85.06 559 LYS A CA 1
ATOM 4474 C C . LYS A 1 559 ? -18.946 2.454 50.173 1.00 85.06 559 LYS A C 1
ATOM 4476 O O . LYS A 1 559 ? -19.176 1.582 51.003 1.00 85.06 559 LYS A O 1
ATOM 4481 N N . PHE A 1 560 ? -17.964 3.348 50.297 1.00 85.12 560 PHE A N 1
ATOM 4482 C CA . PHE A 1 560 ? -16.941 3.301 51.352 1.00 85.12 560 PHE A CA 1
ATOM 4483 C C . PHE A 1 560 ? -16.911 4.543 52.257 1.00 85.12 560 PHE A C 1
ATOM 4485 O O . PHE A 1 560 ? -16.282 4.507 53.299 1.00 85.12 560 PHE A O 1
ATOM 4492 N N . GLY A 1 561 ? -17.573 5.639 51.891 1.00 87.69 561 GLY A N 1
ATOM 4493 C CA . GLY A 1 561 ? -17.392 6.946 52.527 1.00 87.69 561 GLY A CA 1
ATOM 4494 C C . GLY A 1 561 ? -16.234 7.741 51.909 1.00 87.69 561 GLY A C 1
ATOM 4495 O O . GLY A 1 561 ? -15.258 7.170 51.422 1.00 87.69 561 GLY A O 1
ATOM 4496 N N . SER A 1 562 ? -16.352 9.076 51.899 1.00 88.12 562 SER A N 1
ATOM 4497 C CA . SER A 1 562 ? -15.383 9.971 51.238 1.00 88.12 562 SER A CA 1
ATOM 4498 C C . SER A 1 562 ? -14.004 9.952 51.909 1.00 88.12 562 SER A C 1
ATOM 4500 O O . SER A 1 562 ? -12.987 9.766 51.239 1.00 88.12 562 SER A O 1
ATOM 4502 N N . GLU A 1 563 ? -13.974 10.047 53.241 1.00 87.56 563 GLU A N 1
ATOM 4503 C CA . GLU A 1 563 ? -12.740 10.036 54.036 1.00 87.56 563 GLU A CA 1
ATOM 4504 C C . GLU A 1 563 ? -12.038 8.671 53.987 1.00 87.56 563 GLU A C 1
ATOM 4506 O O . GLU A 1 563 ? -10.834 8.594 53.736 1.00 87.56 563 GLU A O 1
ATOM 4511 N N . GLU A 1 564 ? -12.797 7.576 54.125 1.00 87.25 564 GLU A N 1
ATOM 4512 C CA . GLU A 1 564 ? -12.253 6.217 54.024 1.00 87.25 564 GLU A CA 1
ATOM 4513 C C . GLU A 1 564 ? -11.653 5.962 52.633 1.00 87.25 564 GLU A C 1
ATOM 4515 O O . GLU A 1 564 ? -10.564 5.396 52.512 1.00 87.25 564 GLU A O 1
ATOM 4520 N N . LEU A 1 565 ? -12.323 6.419 51.569 1.00 88.88 565 LEU A N 1
ATOM 4521 C CA . LEU A 1 565 ? -11.808 6.315 50.206 1.00 88.88 565 LEU A CA 1
ATOM 4522 C C . LEU A 1 565 ? -10.508 7.113 50.024 1.00 88.88 565 LEU A C 1
ATOM 4524 O O . LEU A 1 565 ? -9.557 6.588 49.443 1.00 88.88 565 LEU A O 1
ATOM 4528 N N . ALA A 1 566 ? -10.443 8.347 50.533 1.00 89.62 566 ALA A N 1
ATOM 4529 C CA . ALA A 1 566 ? -9.257 9.200 50.430 1.00 89.62 566 ALA A CA 1
ATOM 4530 C C . ALA A 1 566 ? -8.040 8.599 51.153 1.00 89.62 566 ALA A C 1
ATOM 4532 O O . ALA A 1 566 ? -6.932 8.570 50.601 1.00 89.62 566 ALA A O 1
ATOM 4533 N N . MET A 1 567 ? -8.246 8.056 52.359 1.00 87.44 567 MET A N 1
ATOM 4534 C CA . MET A 1 567 ? -7.201 7.345 53.101 1.00 87.44 567 MET A CA 1
ATOM 4535 C C . MET A 1 567 ? -6.691 6.133 52.319 1.00 87.44 567 MET A C 1
ATOM 4537 O O . MET A 1 567 ? -5.483 5.925 52.220 1.00 87.44 567 MET A O 1
ATOM 4541 N N . LYS A 1 568 ? -7.591 5.361 51.700 1.00 84.69 568 LYS A N 1
ATOM 4542 C CA . LYS A 1 568 ? -7.212 4.175 50.921 1.00 84.69 568 LYS A CA 1
ATOM 4543 C C . LYS A 1 568 ? -6.457 4.507 49.643 1.00 84.69 568 LYS A C 1
ATOM 4545 O O . LYS A 1 568 ? -5.463 3.850 49.353 1.00 84.69 568 LYS A O 1
ATOM 4550 N N . ILE A 1 569 ? -6.891 5.524 48.898 1.00 87.62 569 ILE A N 1
ATOM 4551 C CA . ILE A 1 569 ? -6.161 6.012 47.720 1.00 87.62 569 ILE A CA 1
ATOM 4552 C C . ILE A 1 569 ? -4.744 6.437 48.134 1.00 87.62 569 ILE A C 1
ATOM 4554 O O . ILE A 1 569 ? -3.772 6.057 47.484 1.00 87.62 569 ILE A O 1
ATOM 4558 N N . SER A 1 570 ? -4.617 7.148 49.257 1.00 86.06 570 SER A N 1
ATOM 4559 C CA . SER A 1 570 ? -3.325 7.604 49.784 1.00 86.06 570 SER A CA 1
ATOM 4560 C C . SER A 1 570 ? -2.421 6.446 50.224 1.00 86.06 570 SER A C 1
ATOM 4562 O O . SER A 1 570 ? -1.246 6.425 49.867 1.00 86.06 570 SER A O 1
ATOM 4564 N N . ALA A 1 571 ? -2.963 5.453 50.937 1.00 84.44 571 ALA A N 1
ATOM 4565 C CA . ALA A 1 571 ? -2.224 4.256 51.342 1.00 84.44 571 ALA A CA 1
ATOM 4566 C C . ALA A 1 571 ? -1.780 3.419 50.130 1.00 84.44 571 ALA A C 1
ATOM 4568 O O . ALA A 1 571 ? -0.640 2.962 50.063 1.00 84.44 571 ALA A O 1
ATOM 4569 N N . ALA A 1 572 ? -2.649 3.270 49.128 1.00 83.00 572 ALA A N 1
ATOM 4570 C CA . ALA A 1 572 ? -2.327 2.531 47.915 1.00 83.00 572 ALA A CA 1
ATOM 4571 C C . ALA A 1 572 ? -1.212 3.206 47.097 1.00 83.00 572 ALA A C 1
ATOM 4573 O O . ALA A 1 572 ? -0.383 2.510 46.518 1.00 83.00 572 ALA A O 1
ATOM 4574 N N . LEU A 1 573 ? -1.113 4.542 47.096 1.00 82.75 573 LEU A N 1
ATOM 4575 C CA . LEU A 1 573 ? 0.001 5.255 46.453 1.00 82.75 573 LEU A CA 1
ATOM 4576 C C . LEU A 1 573 ? 1.367 4.961 47.092 1.00 82.75 573 LEU A C 1
ATOM 4578 O O . LEU A 1 573 ? 2.375 5.058 46.397 1.00 82.75 573 LEU A O 1
ATOM 4582 N N . GLN A 1 574 ? 1.412 4.586 48.375 1.00 80.44 574 GLN A N 1
ATOM 4583 C CA . GLN A 1 574 ? 2.663 4.251 49.069 1.00 80.44 574 GLN A CA 1
ATOM 4584 C C . GLN A 1 574 ? 3.181 2.845 48.732 1.00 80.44 574 GLN A C 1
ATOM 4586 O O . GLN A 1 574 ? 4.383 2.601 48.824 1.00 80.44 574 GLN A O 1
ATOM 4591 N N . HIS A 1 575 ? 2.295 1.928 48.329 1.00 71.56 575 HIS A N 1
ATOM 4592 C CA . HIS A 1 575 ? 2.615 0.502 48.178 1.00 71.56 575 HIS A CA 1
ATOM 4593 C C . HIS A 1 575 ? 2.339 -0.078 46.779 1.00 71.56 575 HIS A C 1
ATOM 4595 O O . HIS A 1 575 ? 2.680 -1.230 46.518 1.00 71.56 575 HIS A O 1
ATOM 4601 N N . ALA A 1 576 ? 1.733 0.682 45.862 1.00 62.25 576 ALA A N 1
ATOM 4602 C CA . ALA A 1 576 ? 1.397 0.187 44.530 1.00 62.25 576 ALA A CA 1
ATOM 4603 C C . ALA A 1 576 ? 2.626 0.040 43.617 1.00 62.25 576 ALA A C 1
ATOM 4605 O O . ALA A 1 576 ? 3.458 0.944 43.510 1.00 62.25 576 ALA A O 1
ATOM 4606 N N . SER A 1 577 ? 2.668 -1.069 42.871 1.00 60.62 577 SER A N 1
ATOM 4607 C CA . SER A 1 577 ? 3.548 -1.257 41.708 1.00 60.62 577 SER A CA 1
ATOM 4608 C C . SER A 1 577 ? 3.330 -0.153 40.661 1.00 60.62 577 SER A C 1
ATOM 4610 O O . SER A 1 577 ? 2.186 0.278 40.484 1.00 60.62 577 SER A O 1
ATOM 4612 N N . GLU A 1 578 ? 4.373 0.245 39.918 1.00 57.91 578 GLU A N 1
ATOM 4613 C CA . GLU A 1 578 ? 4.352 1.367 38.950 1.00 57.91 578 GLU A CA 1
ATOM 4614 C C . GLU A 1 578 ? 3.110 1.403 38.034 1.00 57.91 578 GLU A C 1
ATOM 4616 O O . GLU A 1 578 ? 2.547 2.473 37.810 1.00 57.91 578 GLU A O 1
ATOM 4621 N N . GLY A 1 579 ? 2.620 0.249 37.558 1.00 58.22 579 GLY A N 1
ATOM 4622 C CA . GLY A 1 579 ? 1.447 0.169 36.674 1.00 58.22 579 GLY A CA 1
ATOM 4623 C C . GLY A 1 579 ? 0.121 0.623 37.306 1.00 58.22 579 GLY A C 1
ATOM 4624 O O . GLY A 1 579 ? -0.654 1.330 36.663 1.00 58.22 579 GLY A O 1
ATOM 4625 N N . ASN A 1 580 ? -0.128 0.288 38.577 1.00 66.88 580 ASN A N 1
ATOM 4626 C CA . ASN A 1 580 ? -1.352 0.689 39.287 1.00 66.88 580 ASN A CA 1
ATOM 4627 C C . ASN A 1 580 ? -1.274 2.129 39.813 1.00 66.88 580 ASN A C 1
ATOM 4629 O O . ASN A 1 580 ? -2.312 2.761 40.011 1.00 66.88 580 ASN A O 1
ATOM 4633 N N . GLN A 1 581 ? -0.069 2.684 39.998 1.00 78.44 581 GLN A N 1
ATOM 4634 C CA . GLN A 1 581 ? 0.084 4.049 40.507 1.00 78.44 581 GLN A CA 1
ATOM 4635 C C . GLN A 1 581 ? -0.602 5.087 39.618 1.00 78.44 581 GLN A C 1
ATOM 4637 O O . GLN A 1 581 ? -1.204 6.019 40.143 1.00 78.44 581 GLN A O 1
ATOM 4642 N N . ASN A 1 582 ? -0.560 4.931 38.293 1.00 82.88 582 ASN A N 1
ATOM 4643 C CA . ASN A 1 582 ? -1.180 5.893 37.377 1.00 82.88 582 ASN A CA 1
ATOM 4644 C C . ASN A 1 582 ? -2.703 5.953 37.547 1.00 82.88 582 ASN A C 1
ATOM 4646 O O . ASN A 1 582 ? -3.265 7.042 37.638 1.00 82.88 582 ASN A O 1
ATOM 4650 N N . VAL A 1 583 ? -3.352 4.793 37.668 1.00 84.56 583 VAL A N 1
ATOM 4651 C CA . VAL A 1 583 ? -4.803 4.692 37.891 1.00 84.56 583 VAL A CA 1
ATOM 4652 C C . VAL A 1 583 ? -5.180 5.267 39.256 1.00 84.56 583 VAL A C 1
ATOM 4654 O O . VAL A 1 583 ? -6.154 6.006 39.377 1.00 84.56 583 VAL A O 1
ATOM 4657 N N . ILE A 1 584 ? -4.392 4.971 40.292 1.00 86.94 584 ILE A N 1
ATOM 4658 C CA . ILE A 1 584 ? -4.649 5.474 41.647 1.00 86.94 584 ILE A CA 1
ATOM 4659 C C . ILE A 1 584 ? -4.458 7.000 41.702 1.00 86.94 584 ILE A C 1
ATOM 4661 O O . ILE A 1 584 ? -5.275 7.697 42.303 1.00 86.94 584 ILE A O 1
ATOM 4665 N N . ARG A 1 585 ? -3.440 7.546 41.022 1.00 87.69 585 ARG A N 1
ATOM 4666 C CA . ARG A 1 585 ? -3.250 9.001 40.874 1.00 87.69 585 ARG A CA 1
ATOM 4667 C C . ARG A 1 585 ? -4.397 9.649 40.103 1.00 87.69 585 ARG A C 1
ATOM 4669 O O . ARG A 1 585 ? -4.811 10.751 40.451 1.00 87.69 585 ARG A O 1
ATOM 4676 N N . GLU A 1 586 ? -4.917 8.986 39.071 1.00 87.69 586 GLU A N 1
ATOM 4677 C CA . GLU A 1 586 ? -6.091 9.463 38.336 1.00 87.69 586 GLU A CA 1
ATOM 4678 C C . GLU A 1 586 ? -7.321 9.528 39.247 1.00 87.69 586 GLU A C 1
ATOM 4680 O O . GLU A 1 586 ? -7.983 10.563 39.294 1.00 87.69 586 GLU A O 1
ATOM 4685 N N . LEU A 1 587 ? -7.577 8.486 40.043 1.00 89.12 587 LEU A N 1
ATOM 4686 C CA . LEU A 1 587 ? -8.649 8.488 41.041 1.00 89.12 587 LEU A CA 1
ATOM 4687 C C . LEU A 1 587 ? -8.476 9.608 42.075 1.00 89.12 587 LEU A C 1
ATOM 4689 O O . LEU A 1 587 ? -9.431 10.332 42.343 1.00 89.12 587 LEU A O 1
ATOM 4693 N N . GLN A 1 588 ? -7.265 9.806 42.603 1.00 91.19 588 GLN A N 1
ATOM 4694 C CA . GLN A 1 588 ? -6.974 10.901 43.535 1.00 91.19 588 GLN A CA 1
ATOM 4695 C C . GLN A 1 588 ? -7.263 12.270 42.904 1.00 91.19 588 GLN A C 1
ATOM 4697 O O . GLN A 1 588 ? -7.892 13.135 43.511 1.00 91.19 588 GLN A O 1
ATOM 4702 N N . LYS A 1 589 ? -6.840 12.462 41.651 1.00 89.81 589 LYS A N 1
ATOM 4703 C CA . LYS A 1 589 ? -7.092 13.692 40.901 1.00 89.81 589 LYS A CA 1
ATOM 4704 C C . LYS A 1 589 ? -8.587 13.922 40.688 1.00 89.81 589 LYS A C 1
ATOM 4706 O O . LYS A 1 589 ? -9.048 15.042 40.891 1.00 89.81 589 LYS A O 1
ATOM 4711 N N . LEU A 1 590 ? -9.335 12.892 40.289 1.00 88.69 590 LEU A N 1
ATOM 4712 C CA . LEU A 1 590 ? -10.788 12.972 40.123 1.00 88.69 590 LEU A CA 1
ATOM 4713 C C . LEU A 1 590 ? -11.477 13.310 41.452 1.00 88.69 590 LEU A C 1
ATOM 4715 O O . LEU A 1 590 ? -12.388 14.132 41.462 1.00 88.69 590 LEU A O 1
ATOM 4719 N N . GLN A 1 591 ? -11.003 12.749 42.569 1.00 90.44 591 GLN A N 1
ATOM 4720 C CA . GLN A 1 591 ? -11.520 13.048 43.906 1.00 90.44 591 GLN A CA 1
ATOM 4721 C C . GLN A 1 591 ? -11.308 14.520 44.281 1.00 90.44 591 GLN A C 1
ATOM 4723 O O . GLN A 1 591 ? -12.261 15.204 44.647 1.00 90.44 591 GLN A O 1
ATOM 4728 N N . PHE A 1 592 ? -10.097 15.052 44.099 1.00 90.69 592 PHE A N 1
ATOM 4729 C CA . PHE A 1 592 ? -9.824 16.471 44.353 1.00 90.69 592 PHE A CA 1
ATOM 4730 C C . PHE A 1 592 ? -10.611 17.404 43.434 1.00 90.69 592 PHE A C 1
ATOM 4732 O O . PHE A 1 592 ? -11.070 18.457 43.870 1.00 90.69 592 PHE A O 1
ATOM 4739 N N . GLN A 1 593 ? -10.799 17.029 42.168 1.00 88.81 593 GLN A N 1
ATOM 4740 C CA . GLN A 1 593 ? -11.625 17.799 41.241 1.00 88.81 593 GLN A CA 1
ATOM 4741 C C . GLN A 1 593 ? -13.098 17.818 41.662 1.00 88.81 593 GLN A C 1
ATOM 4743 O O . GLN A 1 593 ? -13.731 18.869 41.561 1.00 88.81 593 GLN A O 1
ATOM 4748 N N . GLN A 1 594 ? -13.629 16.694 42.154 1.00 88.69 594 GLN A N 1
ATOM 4749 C CA . GLN A 1 594 ? -14.987 16.624 42.690 1.00 88.69 594 GLN A CA 1
ATOM 4750 C C . GLN A 1 594 ? -15.138 17.526 43.919 1.00 88.69 594 GLN A C 1
ATOM 4752 O O . GLN A 1 594 ? -16.066 18.329 43.961 1.00 88.69 594 GLN A O 1
ATOM 4757 N N . TRP A 1 595 ? -14.216 17.451 44.883 1.00 89.94 595 TRP A N 1
ATOM 4758 C CA . TRP A 1 595 ? -14.252 18.298 46.081 1.00 89.94 595 TRP A CA 1
ATOM 4759 C C . TRP A 1 595 ? -14.136 19.785 45.745 1.00 89.94 595 TRP A C 1
ATOM 4761 O O . TRP A 1 595 ? -14.941 20.577 46.220 1.00 89.94 595 TRP A O 1
ATOM 4771 N N . ALA A 1 596 ? -13.212 20.162 44.858 1.00 87.56 596 ALA A N 1
ATOM 4772 C CA . ALA A 1 596 ? -13.055 21.551 44.430 1.00 87.56 596 ALA A CA 1
ATOM 4773 C C . ALA A 1 596 ? -14.292 22.100 43.695 1.00 87.56 596 ALA A C 1
ATOM 4775 O O . ALA A 1 596 ? -14.548 23.300 43.734 1.00 87.56 596 ALA A O 1
ATOM 4776 N N . LEU A 1 597 ? -15.051 21.248 42.995 1.00 85.06 597 LEU A N 1
ATOM 4777 C CA . LEU A 1 597 ? -16.313 21.648 42.368 1.00 85.06 597 LEU A CA 1
ATOM 4778 C C . LEU A 1 597 ? -17.462 21.757 43.370 1.00 85.06 597 LEU A C 1
ATOM 4780 O O . LEU A 1 597 ? -18.301 22.637 43.207 1.00 85.06 597 LEU A O 1
ATOM 4784 N N . LEU A 1 598 ? -17.505 20.896 44.387 1.00 83.88 598 LEU A N 1
ATOM 4785 C CA . LEU A 1 598 ? -18.480 21.005 45.474 1.00 83.88 598 LEU A CA 1
ATOM 4786 C C . LEU A 1 598 ? -18.254 22.285 46.288 1.00 83.88 598 LEU A C 1
ATOM 4788 O O . LEU A 1 598 ? -19.213 23.000 46.546 1.00 83.88 598 LEU A O 1
ATOM 4792 N N . ASP A 1 599 ? -16.999 22.615 46.594 1.00 82.44 599 ASP A N 1
ATOM 4793 C CA . ASP A 1 599 ? -16.613 23.807 47.365 1.00 82.44 599 ASP A CA 1
ATOM 4794 C C . ASP A 1 599 ? -16.894 25.127 46.622 1.00 82.44 599 ASP A C 1
ATOM 4796 O O . ASP A 1 599 ? -17.202 26.139 47.230 1.00 82.44 599 ASP A O 1
ATOM 4800 N N . ARG A 1 600 ? -16.854 25.126 45.281 1.00 74.75 600 ARG A N 1
ATOM 4801 C CA . ARG A 1 600 ? -17.222 26.296 44.455 1.00 74.75 600 ARG A CA 1
ATOM 4802 C C . ARG A 1 600 ? -18.729 26.523 44.310 1.00 74.75 600 ARG A C 1
ATOM 4804 O O . ARG A 1 600 ? -19.121 27.565 43.791 1.00 74.75 600 ARG A O 1
ATOM 4811 N N . ASN A 1 601 ? -19.540 25.526 44.658 1.00 63.28 601 ASN A N 1
ATOM 4812 C CA . ASN A 1 601 ? -21.001 25.567 44.559 1.00 63.28 601 ASN A CA 1
ATOM 4813 C C . ASN A 1 601 ? -21.683 25.714 45.934 1.00 63.28 601 ASN A C 1
ATOM 4815 O O . ASN A 1 601 ? -22.913 25.787 45.981 1.00 63.28 601 ASN A O 1
ATOM 4819 N N . LEU A 1 602 ? -20.899 25.712 47.017 1.00 50.72 602 LEU A N 1
ATOM 4820 C CA . LEU A 1 602 ? -21.278 26.095 48.380 1.00 50.72 602 LEU A CA 1
ATOM 4821 C C . LEU A 1 602 ? -20.999 27.589 48.577 1.00 50.72 602 LEU A C 1
ATOM 4823 O O . LEU A 1 602 ? -21.762 28.210 49.351 1.00 50.72 602 LEU A O 1
#

Foldseek 3Di:
DDPDDDDDDPPDDPQNVCCVPVVDHPVCVVVVVVVVVVVVVVVVVVLVVCLVPVLLVVCVVVVVVLVVVLVVCVPHPCNVVSVVVLVVVLVVSLVVLCVSCVPPPPCSVVSSCVRSVVVVVVCCVQPVVVPPDPDDDDDDDDDDDDDDDDDDDPPPPVPPDDDDLLVVLLVLCVVLVLLVDPDCSLVDPSNVVSLVVLCVVQVVPNLVSLVSVLCSCCVRQNPARLLVSLVVLCVDPVRVVVSVSNLVSSLVVVVVCVVVVHDDHRDHDLVSQCVSCVVVVHHSLLVVLVVVVVPDQPLRLLLVLLVQCVDPVCVVVSVSNLVSVLVVCVVVVHALLRVCVSNVLVVCQLCSLVRSNNVSSLVSLCVNDVPQSLLSVLVNVVVRDQPQSLLVSLLVLCVDPVRVVSSVSNLVSVLVVCVVVVPALLNLCVSNPLLPCQLCSVVDSVNVSSLVSLCVVPVPCSLLSVLVNVVVRDPLVSLLVSLVVLCVDPVRVVVSLSNNLSSCVVVVHDLVNVCVVLVLVVCPLCSLQRPCLLSSLVSQVVVDPDDQSLVVLVVVCVVQNLVRLLVSLVVCCVPPDPSSNVVSVVNNVSSVVNVVVVVVVD

Organism: Phytophthora sojae (strain P6497) (NCBI:txid1094619)

Sequence (602 aa):
MTGTPPTLADGTTVAEYMESLFWIKHSEIWSNCGYVVAWVVFLRVLALLALRFIIPVFLLYVYPAYETLFRLRKNSYYQLLVILLLPALKVIVKNIVRRCTMHKEDLVPESVIFTVDFFNAIYVATCMQSSSSLVGHERDSSYEERAIENIPGVAKIVEKLTPDKQQAANKLFSKLKLDQATSDLLASRQFQKWVKSVTKAYNKNPEQATVTMLSTLTGKYGDEALAKMLATAKENRNTETIATQLEAQTIQELGERKENGGRRVQSPSLNSWVSYVNFLDENPYELLLTRLKTRFSDEGLATVLALTKRYYTTRKIAENLEKAQLDGWLRHGEDAESIFKLLKLNKEGDKLFESPVISTWVSYVKKMDTENPYTSMLSTLKLRYSDENLASMLVAAKKTGSTRLIAENVETAQFKMWRSDGKTADDLFTLLRLDKEGEALFKSTMFNTWASYAKLLDKENPEKLMVSAMKTHYSDGNLASIIAAARENSRTEAVASRLQQELWLSQDKTSKDIFKLLKLDKDGQRFIENPQLGTWVSYCSKLAKTRGDFRAISMLEKKFGSEELAMKISAALQHASEGNQNVIRELQKLQFQQWALLDRNL

InterPro domains:
  IPR054463 RxLR effector PexRD54, WY domain [PF22748] (327-365)
  IPR054463 RxLR effector PexRD54, WY domain [PF22748] (500-539)